Protein AF-0000000066941002 (afdb_homodimer)

Radius of gyration: 25.41 Å; Cα contacts (8 Å, |Δi|>4): 1306; chains: 2; bounding box: 61×75×63 Å

Sequence (662 aa):
MTMKTAIVTGGCSGIGLGLVKHLLSQPDWRVVIADIRADAYPAIAGDLGGDSSRHVFVATDVGSWESQAALFREAFAWSGGRIDFLAANAGVAEKEHIVLANPAAADYEADEPSKPPMLCTQVNQIGVFYGLKLFIHYSRRTARGLLKTSSLSQSAVAAAGYNPKMVITSSCAGLYPFSVAPEYCATKHAVLGLTRAVGRLLYETDNIAVNCINPAYVETGLSPPSVTAGWPREYITPVSTMVRAFVELISETGRVEGDGKSEGVDGQVKTGQSVECVVDRLFYRKPPDYADESQRFLIEQTLDLQNGLWWKGARELFAKRQQQPPVISSQMTMKTAIVTGGCSGIGLGLVKHLLSQPDWRVVIADIRADAYPAIAGDLGGDSSRHVFVATDVGSWESQAALFREAFAWSGGRIDFLAANAGVAEKEHIVLANPAAADYEADEPSKPPMLCTQVNQIGVFYGLKLFIHYSRRTARGLLKTSSLSQSAVAAAGYNPKMVITSSCAGLYPFSVAPEYCATKHAVLGLTRAVGRLLYETDNIAVNCINPAYVETGLSPPSVTAGWPREYITPVSTMVRAFVELISETGRVEGDGKSEGVDGQVKTGQSVECVVDRLFYRKPPDYADESQRFLIEQTLDLQNGLWWKGARELFAKRQQQPPVISSQ

Solvent-accessible surface area (backbone atoms only — not comparable to full-atom values): 34592 Å² total; per-residue (Å²): 130,79,72,37,30,32,39,29,30,34,24,70,44,55,63,29,27,52,41,50,42,53,45,43,71,38,92,46,39,30,37,38,34,22,24,70,57,66,72,43,47,76,75,46,57,84,71,44,57,71,62,71,88,38,47,49,80,42,74,26,47,55,56,33,65,68,38,39,51,50,48,52,52,50,46,28,61,73,58,74,49,37,55,36,34,38,36,47,46,44,66,56,74,57,90,68,58,81,77,66,72,47,79,83,35,88,54,57,80,41,94,62,81,77,83,77,82,58,58,24,42,37,32,40,30,50,16,45,53,50,49,49,46,52,48,52,53,46,36,52,51,20,50,52,51,52,34,66,72,39,90,54,62,83,80,37,45,78,63,66,65,67,62,33,29,35,38,34,57,44,24,41,38,34,57,41,57,27,48,76,39,36,64,36,12,12,22,19,13,14,47,48,34,30,25,38,11,43,5,58,57,35,33,74,75,68,39,30,27,26,27,30,39,15,48,48,55,48,90,36,92,86,43,55,64,69,34,56,72,70,45,62,71,88,48,46,18,52,59,65,39,54,40,52,50,50,53,35,52,63,30,87,59,5,54,48,74,90,78,76,43,48,63,66,60,64,64,41,62,50,46,32,42,37,33,36,30,47,38,77,33,37,43,67,58,74,71,71,78,64,91,46,69,56,50,45,52,57,43,52,26,41,70,33,72,88,75,11,52,58,41,56,39,44,50,50,49,53,51,47,54,69,66,47,70,77,81,70,77,74,129,130,79,74,38,30,32,38,30,29,33,23,69,45,56,62,29,26,51,40,49,42,52,45,42,71,38,93,46,38,28,38,38,34,21,23,69,58,66,72,43,47,73,74,45,56,84,71,45,56,71,62,70,88,38,48,48,80,42,74,27,46,54,55,33,64,69,38,41,51,49,47,52,51,51,45,29,60,74,57,75,48,38,54,36,32,37,36,49,46,43,66,58,73,57,92,68,59,80,76,66,71,48,80,82,36,87,55,57,80,42,93,62,82,78,82,78,82,58,57,23,43,36,32,41,30,53,14,44,54,50,48,49,46,51,48,53,54,46,36,52,50,20,51,53,53,54,34,66,72,39,90,54,62,83,79,35,46,77,63,68,66,68,63,32,30,34,40,35,56,43,25,41,38,34,57,41,56,26,48,78,39,35,64,36,13,11,23,18,12,15,47,49,34,32,26,38,11,42,6,59,56,36,32,73,75,66,39,30,26,26,27,30,38,15,48,46,53,48,90,34,91,85,43,55,65,68,34,55,74,70,45,61,70,86,49,46,18,51,60,66,38,53,40,52,51,50,54,36,51,63,28,88,58,4,53,48,76,90,78,76,43,50,64,64,61,63,64,41,63,50,46,31,43,36,33,36,30,47,36,77,33,37,43,68,58,73,70,71,79,64,90,46,68,56,52,46,52,55,43,51,26,41,71,32,73,87,77,12,53,58,41,55,40,45,50,49,48,53,52,47,56,69,64,48,70,79,80,70,77,74,129

Organism: NCBI:txid1442368

Foldseek 3Di:
DAAAEEEFEVLLWFLNVVQLLVQQVDPRYAYEYEYQDPVSCVVCLVVSDDDSLRYDYQNAQLLDLVRVLVSLVVSCVSSVQHHAEYEQEDFAFAPDQPPDDDCPDPCVVPPDDDDGPLVRCSRQAVSVVSVVVSNLVSLVRSLVVVVVVVVDDPVCSVVVLRQHEYEREAAVLLVDPDNVGRSSSVSSVNVLVVQLLCFLVCCVPRNYAYEYEHEYAEPIPNDDPVVVVPDPPQFHAYSVLSSLVVCQQSDSQNADDPPPQEPGDGRDHHHSWYWYRTRRHTDTDDDDDDPDDVRVLVVVLSNPCPDRPVNVVVCVVVVVVVVPPDPPPDD/DAAAEEEFEVLLWFLNVVQLLVQQVDPRYAYEYEYQDPVSCVVCLVVSDDDSLRYDYQNAQLLDLVRVLVSLVVSCVSSVQHHAEYEQEDFAFAPDQPPDDDCPDPCVVPPDDDDGPLVRCSRLAVSVVSVVVSNLVSLVRSLVVVVVVVVDDPVCSVVVLRQHEYEREAAVLLVDPDNVGRSSSVSSVNVLVVQLLCFLVCCVPPNYAYEYEHEYAEDIPNDDPVVVVPDPPQFHAYSVLSSLVVCQQSDSQNADDPPPQEPGDGRDHHHSWYWYRTRRHTDTDDDDDAPDDVRVLVVVLSNPCPDRPVNVVVCVVVVVVVVPPDPPPDD

Secondary structure (DSSP, 8-state):
-PPEEEEEETTTSHHHHHHHHHHHHSTTEEEEEEES-TTHHHHHHTTS-S-GGGEEEEE--TT-HHHHHHHHHHHHHHHTS---EEEE------SS-SS---TTSGGGG-SSPPPP--HHIIIIIIHHHHHHHHHHHHHHHHHHHHHHHTT--TTHHHHTT---EEEEE--GGGTS--TT-HHHHHHHHHHHHHHHHHHHHHHHHH--EEEEEEE-SB-STTS-HHHHHHS-GGGPBPHHHHHHHHHHHH-SS----SSS-B-PPTTS---S-EEEEETTEEEEEPPPPPSSHHHHHHHHHHH-TTT-HHHHHHHHHHHHHHHS-------/-PPEEEEEETTTSHHHHHHHHHHHHSTTEEEEEEES-TTHHHHHHTTS-S-GGGEEEEE--TT-HHHHHHHHHHHHHHHTS---EEEE------SS-SS---TTSGGGG-SSPPPP--HHIIIIIIHHHHHHHHHHHHHHHHHHHHHHHTT--TTHHHHTT---EEEEE--GGGTS--TT-HHHHHHHHHHHHHHHHHHHHHHHHH--EEEEEEE-SB-STTS-HHHHHHS-GGGPBPHHHHHHHHHHHH-SS----SSS-B-PPTTS---S-EEEEETTEEEEEPPPPPSSHHHHHHHHHHH-TTT-HHHHHHHHHHHHHHHS-------

InterPro domains:
  IPR002347 Short-chain dehydrogenase/reductase SDR [PF00106] (4-223)
  IPR002347 Short-chain dehydrogenase/reductase SDR [PR00081] (5-22)
  IPR002347 Short-chain dehydrogenase/reductase SDR [PR00081] (81-92)
  IPR002347 Short-chain dehydrogenase/reductase SDR [PR00081] (184-203)
  IPR002347 Short-chain dehydrogenase/reductase SDR [PR00081] (206-223)
  IPR020904 Short-chain dehydrogenase/reductase, conserved site [PS00061] (171-199)
  IPR036291 NAD(P)-binding domain superfamily [SSF51735] (1-252)

Nearest PDB structures (foldseek):
  3imf-assembly1_B  TM=8.057E-01  e=2.669E-12  Bacillus anthracis str. 'Ames Ancestor'
  3imf-assembly1_C  TM=8.107E-01  e=3.391E-12  Bacillus anthracis str. 'Ames Ancestor'
  3imf-assembly1_D  TM=7.613E-01  e=9.954E-12  Bacillus anthracis str. 'Ames Ancestor'
  7jk9-assembly1_A  TM=6.716E-01  e=1.756E-12  Arabidopsis thaliana
  3bhj-assembly1_A  TM=6.651E-01  e=1.384E-10  Homo sapiens

Structure (mmCIF, N/CA/C/O backbone):
data_AF-0000000066941002-model_v1
#
loop_
_entity.id
_entity.type
_entity.pdbx_description
1 polymer 'Uncharacterized protein'
#
loop_
_atom_site.group_PDB
_atom_site.id
_atom_site.type_symbol
_atom_site.label_atom_id
_atom_site.label_alt_id
_atom_site.label_comp_id
_atom_site.label_asym_id
_atom_site.label_entity_id
_atom_site.label_seq_id
_atom_site.pdbx_PDB_ins_code
_atom_site.Cartn_x
_atom_site.Cartn_y
_atom_site.Cartn_z
_atom_site.occupancy
_atom_site.B_iso_or_equiv
_atom_site.auth_seq_id
_atom_site.auth_comp_id
_atom_site.auth_asym_id
_atom_site.auth_atom_id
_atom_site.pdbx_PDB_model_num
ATOM 1 N N . MET A 1 1 ? -1.643 36.406 18.344 1 59.81 1 MET A N 1
ATOM 2 C CA . MET A 1 1 ? -1.443 35 18.062 1 59.81 1 MET A CA 1
ATOM 3 C C . MET A 1 1 ? -1.354 34.75 16.562 1 59.81 1 MET A C 1
ATOM 5 O O . MET A 1 1 ? -2.107 35.344 15.781 1 59.81 1 MET A O 1
ATOM 9 N N . THR A 1 2 ? -0.339 34.094 16.125 1 84 2 THR A N 1
ATOM 10 C CA . THR A 1 2 ? -0.124 33.906 14.695 1 84 2 THR A CA 1
ATOM 11 C C . THR A 1 2 ? -1.108 32.906 14.125 1 84 2 THR A C 1
ATOM 13 O O . THR A 1 2 ? -1.3 31.828 14.703 1 84 2 THR A O 1
ATOM 16 N N . MET A 1 3 ? -1.911 33.281 13.172 1 93.31 3 MET A N 1
ATOM 17 C CA . MET A 1 3 ? -2.902 32.438 12.516 1 93.31 3 MET A CA 1
ATOM 18 C C . MET A 1 3 ? -2.227 31.281 11.766 1 93.31 3 MET A C 1
ATOM 20 O O . MET A 1 3 ? -1.28 31.516 11.008 1 93.31 3 MET A O 1
ATOM 24 N N . LYS A 1 4 ? -2.672 30.078 12.109 1 96.56 4 LYS A N 1
ATOM 25 C CA . LYS A 1 4 ? -2.186 28.891 11.406 1 96.56 4 LYS A CA 1
ATOM 26 C C . LYS A 1 4 ? -3.113 28.516 10.258 1 96.56 4 LYS A C 1
ATOM 28 O O . LYS A 1 4 ? -4.32 28.75 10.32 1 96.56 4 LYS A O 1
ATOM 33 N N . THR A 1 5 ? -2.576 27.922 9.219 1 98.19 5 THR A N 1
ATOM 34 C CA . THR A 1 5 ? -3.359 27.578 8.039 1 98.19 5 THR A CA 1
ATOM 35 C C . THR A 1 5 ? -3.395 26.062 7.828 1 98.19 5 THR A C 1
ATOM 37 O O . THR A 1 5 ? -2.348 25.422 7.734 1 98.19 5 THR A O 1
ATOM 40 N N . ALA A 1 6 ? -4.609 25.531 7.762 1 98.81 6 ALA A N 1
ATOM 41 C CA . ALA A 1 6 ? -4.82 24.109 7.492 1 98.81 6 ALA A CA 1
ATOM 42 C C . ALA A 1 6 ? -5.457 23.906 6.117 1 98.81 6 ALA A C 1
ATOM 44 O O . ALA A 1 6 ? -6.305 24.688 5.695 1 98.81 6 ALA A O 1
ATOM 45 N N . ILE A 1 7 ? -4.984 22.938 5.438 1 98.94 7 ILE A N 1
ATOM 46 C CA . ILE A 1 7 ? -5.66 22.406 4.262 1 98.94 7 ILE A CA 1
ATOM 47 C C . ILE A 1 7 ? -6.316 21.062 4.602 1 98.94 7 ILE A C 1
ATOM 49 O O . ILE A 1 7 ? -5.648 20.141 5.09 1 98.94 7 ILE A O 1
ATOM 53 N N . VAL A 1 8 ? -7.613 20.953 4.406 1 98.88 8 VAL A N 1
ATOM 54 C CA . VAL A 1 8 ? -8.336 19.703 4.656 1 98.88 8 VAL A CA 1
ATOM 55 C C . VAL A 1 8 ? -8.984 19.219 3.361 1 98.88 8 VAL A C 1
ATOM 57 O O . VAL A 1 8 ? -9.945 19.812 2.873 1 98.88 8 VAL A O 1
ATOM 60 N N . THR A 1 9 ? -8.484 18.156 2.809 1 98.81 9 THR A N 1
ATOM 61 C CA . THR A 1 9 ? -9.133 17.562 1.645 1 98.81 9 THR A CA 1
ATOM 62 C C . THR A 1 9 ? -10.289 16.656 2.07 1 98.81 9 THR A C 1
ATOM 64 O O . THR A 1 9 ? -10.227 16.016 3.119 1 98.81 9 THR A O 1
ATOM 67 N N . GLY A 1 10 ? -11.297 16.578 1.212 1 97.44 10 GLY A N 1
ATOM 68 C CA . GLY A 1 10 ? -12.508 15.922 1.659 1 97.44 10 GLY A CA 1
ATOM 69 C C . GLY A 1 10 ? -13.156 16.594 2.854 1 97.44 10 GLY A C 1
ATOM 70 O O . GLY A 1 10 ? -13.625 15.93 3.773 1 97.44 10 GLY A O 1
ATOM 71 N N . GLY A 1 11 ? -13.156 17.875 2.842 1 97.25 11 GLY A N 1
ATOM 72 C CA . GLY A 1 11 ? -13.484 18.625 4.043 1 97.25 11 GLY A CA 1
ATOM 73 C C . GLY A 1 11 ? -14.961 18.938 4.168 1 97.25 11 GLY A C 1
ATOM 74 O O . GLY A 1 11 ? -15.391 19.547 5.156 1 97.25 11 GLY A O 1
ATOM 75 N N . CYS A 1 12 ? -15.82 18.484 3.238 1 95.62 12 CYS A N 1
ATOM 76 C CA . CYS A 1 12 ? -17.219 18.922 3.24 1 95.62 12 CYS A CA 1
ATOM 77 C C . CYS A 1 12 ? -18.125 17.844 3.826 1 95.62 12 CYS A C 1
ATOM 79 O O . CYS A 1 12 ? -19.344 18.031 3.902 1 95.62 12 CYS A O 1
ATOM 81 N N . SER A 1 13 ? -17.547 16.688 4.25 1 92.88 13 SER A N 1
ATOM 82 C CA . SER A 1 13 ? -18.391 15.648 4.82 1 92.88 13 SER A CA 1
ATOM 83 C C . SER A 1 13 ? -17.609 14.75 5.766 1 92.88 13 SER A C 1
ATOM 85 O O . SER A 1 13 ? -16.375 14.828 5.816 1 92.88 13 SER A O 1
ATOM 87 N N . GLY A 1 14 ? -18.312 14.078 6.602 1 94.62 14 GLY A N 1
ATOM 88 C CA . GLY A 1 14 ? -17.734 13 7.398 1 94.62 14 GLY A CA 1
ATOM 89 C C . GLY A 1 14 ? -16.609 13.453 8.297 1 94.62 14 GLY A C 1
ATOM 90 O O . GLY A 1 14 ? -16.75 14.43 9.047 1 94.62 14 GLY A O 1
ATOM 91 N N . ILE A 1 15 ? -15.531 12.703 8.242 1 97.69 15 ILE A N 1
ATOM 92 C CA . ILE A 1 15 ? -14.367 12.922 9.094 1 97.69 15 ILE A CA 1
ATOM 93 C C . ILE A 1 15 ? -13.766 14.297 8.789 1 97.69 15 ILE A C 1
ATOM 95 O O . ILE A 1 15 ? -13.445 15.047 9.711 1 97.69 15 ILE A O 1
ATOM 99 N N . GLY A 1 16 ? -13.672 14.625 7.508 1 97.88 16 GLY A N 1
ATOM 100 C CA . GLY A 1 16 ? -13.117 15.914 7.109 1 97.88 16 GLY A CA 1
ATOM 101 C C . GLY A 1 16 ? -13.898 17.094 7.652 1 97.88 16 GLY A C 1
ATOM 102 O O . GLY A 1 16 ? -13.312 18.062 8.148 1 97.88 16 GLY A O 1
ATOM 103 N N . LEU A 1 17 ? -15.211 16.984 7.555 1 96.81 17 LEU A N 1
ATOM 104 C CA . LEU A 1 17 ? -16.047 18.062 8.055 1 96.81 17 LEU A CA 1
ATOM 105 C C . LEU A 1 17 ? -15.922 18.188 9.57 1 96.81 17 LEU A C 1
ATOM 107 O O . LEU A 1 17 ? -15.867 19.312 10.102 1 96.81 17 LEU A O 1
ATOM 111 N N . GLY A 1 18 ? -15.891 17.062 10.273 1 97.19 18 GLY A N 1
ATOM 112 C CA . GLY A 1 18 ? -15.656 17.094 11.711 1 97.19 18 GLY A CA 1
ATOM 113 C C . GLY A 1 18 ? -14.375 17.812 12.094 1 97.19 18 GLY A C 1
ATOM 114 O O . GLY A 1 18 ? -14.352 18.594 13.047 1 97.19 18 GLY A O 1
ATOM 115 N N . LEU A 1 19 ? -13.328 17.562 11.344 1 98.44 19 LEU A N 1
ATOM 116 C CA . LEU A 1 19 ? -12.039 18.203 11.594 1 98.44 19 LEU A CA 1
ATOM 117 C C . LEU A 1 19 ? -12.102 19.703 11.305 1 98.44 19 LEU A C 1
ATOM 119 O O . LEU A 1 19 ? -11.586 20.516 12.078 1 98.44 19 LEU A O 1
ATOM 123 N N . VAL A 1 20 ? -12.742 20.047 10.18 1 97.94 20 VAL A N 1
ATOM 124 C CA . VAL A 1 20 ? -12.891 21.453 9.805 1 97.94 20 VAL A CA 1
ATOM 125 C C . VAL A 1 20 ? -13.586 22.219 10.93 1 97.94 20 VAL A C 1
ATOM 127 O O . VAL A 1 20 ? -13.109 23.266 11.367 1 97.94 20 VAL A O 1
ATOM 130 N N . LYS A 1 21 ? -14.703 21.688 11.422 1 97.19 21 LYS A N 1
ATOM 131 C CA . LYS A 1 21 ? -15.453 22.328 12.5 1 97.19 21 LYS A CA 1
ATOM 132 C C . LYS A 1 21 ? -14.594 22.484 13.75 1 97.19 21 LYS A C 1
ATOM 134 O O . LYS A 1 21 ? -14.609 23.531 14.398 1 97.19 21 LYS A O 1
ATOM 139 N N . HIS A 1 22 ? -13.836 21.516 14.062 1 97.38 22 HIS A N 1
ATOM 140 C CA . HIS A 1 22 ? -12.969 21.578 15.234 1 97.38 22 HIS A CA 1
ATOM 141 C C . HIS A 1 22 ? -11.914 22.656 15.086 1 97.38 22 HIS A C 1
ATOM 143 O O . HIS A 1 22 ? -11.719 23.469 15.992 1 97.38 22 HIS A O 1
ATOM 149 N N . LEU A 1 23 ? -11.211 22.672 13.953 1 97.75 23 LEU A N 1
ATOM 150 C CA . LEU A 1 23 ? -10.148 23.641 13.734 1 97.75 23 LEU A CA 1
ATOM 151 C C . LEU A 1 23 ? -10.695 25.062 13.789 1 97.75 23 LEU A C 1
ATOM 153 O O . LEU A 1 23 ? -10.078 25.953 14.398 1 97.75 23 LEU A O 1
ATOM 157 N N . LEU A 1 24 ? -11.859 25.281 13.203 1 96.94 24 LEU A N 1
ATOM 158 C CA . LEU A 1 24 ? -12.453 26.625 13.164 1 96.94 24 LEU A CA 1
ATOM 159 C C . LEU A 1 24 ? -12.969 27.031 14.547 1 96.94 24 LEU A C 1
ATOM 161 O O . LEU A 1 24 ? -13.219 28.203 14.797 1 96.94 24 LEU A O 1
ATOM 165 N N . SER A 1 25 ? -13.172 26.047 15.422 1 95.88 25 SER A N 1
ATOM 166 C CA . SER A 1 25 ? -13.555 26.375 16.797 1 95.88 25 SER A CA 1
ATOM 167 C C . SER A 1 25 ? -12.367 26.891 17.594 1 95.88 25 SER A C 1
ATOM 169 O O . SER A 1 25 ? -12.547 27.484 18.656 1 95.88 25 SER A O 1
ATOM 171 N N . GLN A 1 26 ? -11.148 26.625 17.109 1 95.12 26 GLN A N 1
ATOM 172 C CA . GLN A 1 26 ? -9.945 27.188 17.703 1 95.12 26 GLN A CA 1
ATOM 173 C C . GLN A 1 26 ? -9.672 28.594 17.203 1 95.12 26 GLN A C 1
ATOM 175 O O . GLN A 1 26 ? -9.906 28.891 16.031 1 95.12 26 GLN A O 1
ATOM 180 N N . PRO A 1 27 ? -9.117 29.484 17.969 1 93.75 27 PRO A N 1
ATOM 181 C CA . PRO A 1 27 ? -8.984 30.891 17.578 1 93.75 27 PRO A CA 1
ATOM 182 C C . PRO A 1 27 ? -7.82 31.141 16.609 1 93.75 27 PRO A C 1
ATOM 184 O O . PRO A 1 27 ? -7.754 32.188 15.977 1 93.75 27 PRO A O 1
ATOM 187 N N . ASP A 1 28 ? -6.984 30.172 16.547 1 94.38 28 ASP A N 1
ATOM 188 C CA . ASP A 1 28 ? -5.742 30.484 15.836 1 94.38 28 ASP A CA 1
ATOM 189 C C . ASP A 1 28 ? -5.641 29.672 14.547 1 94.38 28 ASP A C 1
ATOM 191 O O . ASP A 1 28 ? -4.547 29.516 13.992 1 94.38 28 ASP A O 1
ATOM 195 N N . TRP A 1 29 ? -6.812 29.141 14.047 1 96.62 29 TRP A N 1
ATOM 196 C CA . TRP A 1 29 ? -6.762 28.375 12.805 1 96.62 29 TRP A CA 1
ATOM 197 C C . TRP A 1 29 ? -7.625 29.016 11.727 1 96.62 29 TRP A C 1
ATOM 199 O O . TRP A 1 29 ? -8.727 29.5 12.008 1 96.62 29 TRP A O 1
ATOM 209 N N . ARG A 1 30 ? -7.176 29.078 10.555 1 97.5 30 ARG A N 1
ATOM 210 C CA . ARG A 1 30 ? -7.965 29.234 9.336 1 97.5 30 ARG A CA 1
ATOM 211 C C . ARG A 1 30 ? -7.887 27.969 8.477 1 97.5 30 ARG A C 1
ATOM 213 O O . ARG A 1 30 ? -6.902 27.234 8.539 1 97.5 30 ARG A O 1
ATOM 220 N N . VAL A 1 31 ? -8.93 27.703 7.695 1 98.31 31 VAL A N 1
ATOM 221 C CA . VAL A 1 31 ? -9.016 26.406 7.039 1 98.31 31 VAL A CA 1
ATOM 222 C C . VAL A 1 31 ? -9.336 26.594 5.559 1 98.31 31 VAL A C 1
ATOM 224 O O . VAL A 1 31 ? -10.281 27.297 5.203 1 98.31 31 VAL A O 1
ATOM 227 N N . VAL A 1 32 ? -8.461 26.062 4.699 1 98.62 32 VAL A N 1
ATOM 228 C CA . VAL A 1 32 ? -8.797 25.859 3.297 1 98.62 32 VAL A CA 1
ATOM 229 C C . VAL A 1 32 ? -9.484 24.516 3.123 1 98.62 32 VAL A C 1
ATOM 231 O O . VAL A 1 32 ? -8.875 23.453 3.33 1 98.62 32 VAL A O 1
ATOM 234 N N . ILE A 1 33 ? -10.75 24.547 2.738 1 98.12 33 ILE A N 1
ATOM 235 C CA . ILE A 1 33 ? -11.57 23.359 2.576 1 98.12 33 ILE A CA 1
ATOM 236 C C . ILE A 1 33 ? -11.531 22.906 1.12 1 98.12 33 ILE A C 1
ATOM 238 O O . ILE A 1 33 ? -11.93 23.641 0.22 1 98.12 33 ILE A O 1
ATOM 242 N N . ALA A 1 34 ? -11.023 21.734 0.885 1 98.56 34 ALA A N 1
ATOM 243 C CA . ALA A 1 34 ? -10.938 21.172 -0.46 1 98.56 34 ALA A CA 1
ATOM 244 C C . ALA A 1 34 ? -11.852 19.953 -0.614 1 98.56 34 ALA A C 1
ATOM 246 O O . ALA A 1 34 ? -11.898 19.094 0.257 1 98.56 34 ALA A O 1
ATOM 247 N N . ASP A 1 35 ? -12.57 19.906 -1.691 1 97.19 35 ASP A N 1
ATOM 248 C CA . ASP A 1 35 ? -13.477 18.812 -2.018 1 97.19 35 ASP A CA 1
ATOM 249 C C . ASP A 1 35 ? -13.766 18.766 -3.518 1 97.19 35 ASP A C 1
ATOM 251 O O . ASP A 1 35 ? -13.672 19.781 -4.203 1 97.19 35 ASP A O 1
ATOM 255 N N . ILE A 1 36 ? -14.102 17.547 -3.934 1 95.19 36 ILE A N 1
ATOM 256 C CA . ILE A 1 36 ? -14.375 17.406 -5.359 1 95.19 36 ILE A CA 1
ATOM 257 C C . ILE A 1 36 ? -15.773 17.953 -5.668 1 95.19 36 ILE A C 1
ATOM 259 O O . ILE A 1 36 ? -16.016 18.438 -6.773 1 95.19 36 ILE A O 1
ATOM 263 N N . ARG A 1 37 ? -16.766 17.953 -4.723 1 89.62 37 ARG A N 1
ATOM 264 C CA . ARG A 1 37 ? -18.125 18.422 -4.902 1 89.62 37 ARG A CA 1
ATOM 265 C C . ARG A 1 37 ? -18.219 19.922 -4.582 1 89.62 37 ARG A C 1
ATOM 267 O O . ARG A 1 37 ? -18.359 20.297 -3.418 1 89.62 37 ARG A O 1
ATOM 274 N N . ALA A 1 38 ? -18.266 20.719 -5.5 1 86.12 38 ALA A N 1
ATOM 275 C CA . ALA A 1 38 ? -18.328 22.172 -5.312 1 86.12 38 ALA A CA 1
ATOM 276 C C . ALA A 1 38 ? -19.625 22.594 -4.641 1 86.12 38 ALA A C 1
ATOM 278 O O . ALA A 1 38 ? -19.656 23.578 -3.902 1 86.12 38 ALA A O 1
ATOM 279 N N . ASP A 1 39 ? -20.578 21.766 -4.855 1 90.06 39 ASP A N 1
ATOM 280 C CA . ASP A 1 39 ? -21.891 22.109 -4.352 1 90.06 39 ASP A CA 1
ATOM 281 C C . ASP A 1 39 ? -22.016 21.797 -2.861 1 90.06 39 ASP A C 1
ATOM 283 O O . ASP A 1 39 ? -22.953 22.25 -2.199 1 90.06 39 ASP A O 1
ATOM 287 N N . ALA A 1 40 ? -21.031 21.141 -2.357 1 88.38 40 ALA A N 1
ATOM 288 C CA . ALA A 1 40 ? -21.125 20.688 -0.969 1 88.38 40 ALA A CA 1
ATOM 289 C C . ALA A 1 40 ? -20.797 21.828 -0.008 1 88.38 40 ALA A C 1
ATOM 291 O O . ALA A 1 40 ? -21.312 21.875 1.109 1 88.38 40 ALA A O 1
ATOM 292 N N . TYR A 1 41 ? -20.016 22.766 -0.422 1 89.62 41 TYR A N 1
ATOM 293 C CA . TYR A 1 41 ? -19.516 23.812 0.465 1 89.62 41 TYR A CA 1
ATOM 294 C C . TYR A 1 41 ? -20.625 24.797 0.835 1 89.62 41 TYR A C 1
ATOM 296 O O . TYR A 1 41 ? -20.828 25.094 2.014 1 89.62 41 TYR A O 1
ATOM 304 N N . PRO A 1 42 ? -21.406 25.25 -0.108 1 89.44 42 PRO A N 1
ATOM 305 C CA . PRO A 1 42 ? -22.484 26.172 0.261 1 89.44 42 PRO A CA 1
ATOM 306 C C . PRO A 1 42 ? -23.453 25.562 1.274 1 89.44 42 PRO A C 1
ATOM 308 O O . PRO A 1 42 ? -24 26.266 2.123 1 89.44 42 PRO A O 1
ATOM 311 N N . ALA A 1 43 ? -23.531 24.297 1.23 1 88.06 43 ALA A N 1
ATOM 312 C CA . ALA A 1 43 ? -24.484 23.594 2.094 1 88.06 43 ALA A CA 1
ATOM 313 C C . ALA A 1 43 ? -24 23.578 3.541 1 88.06 43 ALA A C 1
ATOM 315 O O . ALA A 1 43 ? -24.797 23.5 4.473 1 88.06 43 ALA A O 1
ATOM 316 N N . ILE A 1 44 ? -22.688 23.688 3.727 1 91.06 44 ILE A N 1
ATOM 317 C CA . ILE A 1 44 ? -22.156 23.531 5.082 1 91.06 44 ILE A CA 1
ATOM 318 C C . ILE A 1 44 ? -21.641 24.891 5.582 1 91.06 44 ILE A C 1
ATOM 320 O O . ILE A 1 44 ? -21.391 25.047 6.773 1 91.06 44 ILE A O 1
ATOM 324 N N . ALA A 1 45 ? -21.484 25.844 4.754 1 89.25 45 ALA A N 1
ATOM 325 C CA . ALA A 1 45 ? -20.797 27.109 5.055 1 89.25 45 ALA A CA 1
ATOM 326 C C . ALA A 1 45 ? -21.469 27.844 6.211 1 89.25 45 ALA A C 1
ATOM 328 O O . ALA A 1 45 ? -20.797 28.391 7.082 1 89.25 45 ALA A O 1
ATOM 329 N N . GLY A 1 46 ? -22.766 27.797 6.23 1 87 46 GLY A N 1
ATOM 330 C CA . GLY A 1 46 ? -23.516 28.484 7.273 1 87 46 GLY A CA 1
ATOM 331 C C . GLY A 1 46 ? -23.344 27.844 8.641 1 87 46 GLY A C 1
ATOM 332 O O . GLY A 1 46 ? -23.531 28.5 9.664 1 87 46 GLY A O 1
ATOM 333 N N . ASP A 1 47 ? -22.906 26.609 8.594 1 88.31 47 ASP A N 1
ATOM 334 C CA . ASP A 1 47 ? -22.844 25.859 9.836 1 88.31 47 ASP A CA 1
ATOM 335 C C . ASP A 1 47 ? -21.406 25.828 10.375 1 88.31 47 ASP A C 1
ATOM 337 O O . ASP A 1 47 ? -21.156 25.281 11.453 1 88.31 47 ASP A O 1
ATOM 341 N N . LEU A 1 48 ? -20.359 26.328 9.727 1 90.62 48 LEU A N 1
ATOM 342 C CA . LEU A 1 48 ? -18.969 26.234 10.141 1 90.62 48 LEU A CA 1
ATOM 343 C C . LEU A 1 48 ? -18.656 27.234 11.242 1 90.62 48 LEU A C 1
ATOM 345 O O . LEU A 1 48 ? -17.703 27.062 12 1 90.62 48 LEU A O 1
ATOM 349 N N . GLY A 1 49 ? -19.547 27.938 11.688 1 74.12 49 GLY A N 1
ATOM 350 C CA . GLY A 1 49 ? -19.328 28.875 12.766 1 74.12 49 GLY A CA 1
ATOM 351 C C . GLY A 1 49 ? -18.094 29.75 12.547 1 74.12 49 GLY A C 1
ATOM 352 O O . GLY A 1 49 ? -17.375 29.578 11.562 1 74.12 49 GLY A O 1
ATOM 353 N N . GLY A 1 50 ? -17.859 30.594 13.414 1 68.81 50 GLY A N 1
ATOM 354 C CA . GLY A 1 50 ? -16.703 31.469 13.391 1 68.81 50 GLY A CA 1
ATOM 355 C C . GLY A 1 50 ? -16.781 32.531 12.305 1 68.81 50 GLY A C 1
ATOM 356 O O . GLY A 1 50 ? -17.844 32.719 11.695 1 68.81 50 GLY A O 1
ATOM 357 N N . ASP A 1 51 ? -15.703 33.188 12.164 1 82.88 51 ASP A N 1
ATOM 358 C CA . ASP A 1 51 ? -15.5 34.25 11.164 1 82.88 51 ASP A CA 1
ATOM 359 C C . ASP A 1 51 ? -15.367 33.656 9.766 1 82.88 51 ASP A C 1
ATOM 361 O O . ASP A 1 51 ? -14.477 32.844 9.516 1 82.88 51 ASP A O 1
ATOM 365 N N . SER A 1 52 ? -16.312 33.938 8.961 1 88.69 52 SER A N 1
ATOM 366 C CA . SER A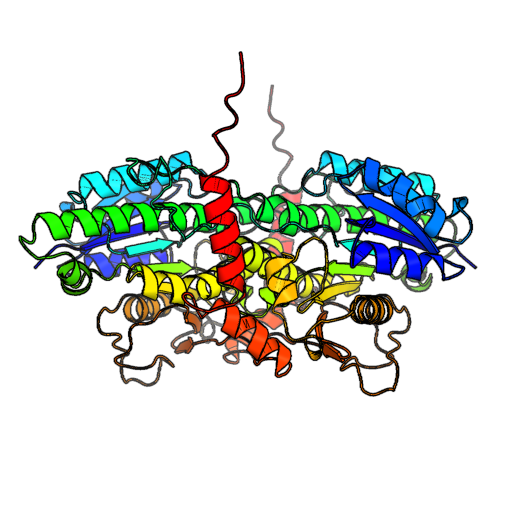 1 52 ? -16.328 33.406 7.594 1 88.69 52 SER A CA 1
ATOM 367 C C . SER A 1 52 ? -15.039 33.75 6.859 1 88.69 52 SER A C 1
ATOM 369 O O . SER A 1 52 ? -14.734 33.156 5.828 1 88.69 52 SER A O 1
ATOM 371 N N . SER A 1 53 ? -14.305 34.656 7.422 1 92.25 53 SER A N 1
ATOM 372 C CA . SER A 1 53 ? -13.039 35.031 6.797 1 92.25 53 SER A CA 1
ATOM 373 C C . SER A 1 53 ? -11.953 34 7.082 1 92.25 53 SER A C 1
ATOM 375 O O . SER A 1 53 ? -10.891 34.031 6.461 1 92.25 53 SER A O 1
ATOM 377 N N . ARG A 1 54 ? -12.281 33.031 7.938 1 95.38 54 ARG A N 1
ATOM 378 C CA . ARG A 1 54 ? -11.25 32.062 8.352 1 95.38 54 ARG A CA 1
ATOM 379 C C . ARG A 1 54 ? -11.352 30.766 7.57 1 95.38 54 ARG A C 1
ATOM 381 O O . ARG A 1 54 ? -10.633 29.812 7.863 1 95.38 54 ARG A O 1
ATOM 388 N N . HIS A 1 55 ? -12.273 30.719 6.648 1 96.56 55 HIS A N 1
ATOM 389 C CA . HIS A 1 55 ? -12.305 29.516 5.812 1 96.56 55 HIS A CA 1
ATOM 390 C C . HIS A 1 55 ? -12.609 29.875 4.359 1 96.56 55 HIS A C 1
ATOM 392 O O . HIS A 1 55 ? -13.297 30.859 4.086 1 96.56 55 HIS A O 1
ATOM 398 N N . VAL A 1 56 ? -12.055 29.156 3.453 1 96.31 56 VAL A N 1
ATOM 399 C CA . VAL A 1 56 ? -12.312 29.297 2.021 1 96.31 56 VAL A CA 1
ATOM 400 C C . VAL A 1 56 ? -12.43 27.906 1.395 1 96.31 56 VAL A C 1
ATOM 402 O O . VAL A 1 56 ? -11.93 26.922 1.944 1 96.31 56 VAL A O 1
ATOM 405 N N . PHE A 1 57 ? -13.203 27.844 0.309 1 97.25 57 PHE A N 1
ATOM 406 C CA . PHE A 1 57 ? -13.398 26.578 -0.407 1 97.25 57 PHE A CA 1
ATOM 407 C C . PHE A 1 57 ? -12.625 26.578 -1.721 1 97.25 57 PHE A C 1
ATOM 409 O O . PHE A 1 57 ? -12.578 27.594 -2.424 1 97.25 57 PHE A O 1
ATOM 416 N N . VAL A 1 58 ? -11.93 25.5 -1.985 1 98.06 58 VAL A N 1
ATOM 417 C CA . VAL A 1 58 ? -11.281 25.266 -3.271 1 98.06 58 VAL A CA 1
ATOM 418 C C . VAL A 1 58 ? -11.711 23.922 -3.84 1 98.06 58 VAL A C 1
ATOM 420 O O . VAL A 1 58 ? -11.438 22.875 -3.244 1 98.06 58 VAL A O 1
ATOM 423 N N . ALA A 1 59 ? -12.422 23.922 -5.004 1 97.88 59 ALA A N 1
ATOM 424 C CA . ALA A 1 59 ? -12.766 22.672 -5.672 1 97.88 59 ALA A CA 1
ATOM 425 C C . ALA A 1 59 ? -11.508 21.922 -6.105 1 97.88 59 ALA A C 1
ATOM 427 O O . ALA A 1 59 ? -10.695 22.438 -6.863 1 97.88 59 ALA A O 1
ATOM 428 N N . THR A 1 60 ? -11.398 20.688 -5.59 1 98.5 60 THR A N 1
ATOM 429 C CA . THR A 1 60 ? -10.141 19.969 -5.801 1 98.5 60 THR A CA 1
ATOM 430 C C . THR A 1 60 ? -10.391 18.5 -6.078 1 98.5 60 THR A C 1
ATOM 432 O O . THR A 1 60 ? -11.125 17.828 -5.34 1 98.5 60 THR A O 1
ATOM 435 N N . ASP A 1 61 ? -9.859 18.016 -7.176 1 98.5 61 ASP A N 1
ATOM 436 C CA . ASP A 1 61 ? -9.648 16.578 -7.41 1 98.5 61 ASP A CA 1
ATOM 437 C C . ASP A 1 61 ? -8.25 16.156 -6.992 1 98.5 61 ASP A C 1
ATOM 439 O O . ASP A 1 61 ? -7.277 16.406 -7.715 1 98.5 61 ASP A O 1
ATOM 443 N N . VAL A 1 62 ? -8.172 15.469 -5.867 1 98.62 62 VAL A N 1
ATOM 444 C CA . VAL A 1 62 ? -6.859 15.18 -5.301 1 98.62 62 VAL A CA 1
ATOM 445 C C . VAL A 1 62 ? -6.121 14.18 -6.188 1 98.62 62 VAL A C 1
ATOM 447 O O . VAL A 1 62 ? -4.902 14.031 -6.086 1 98.62 62 VAL A O 1
ATOM 450 N N . GLY A 1 63 ? -6.836 13.461 -7.055 1 98.25 63 GLY A N 1
ATOM 451 C CA . GLY A 1 63 ? -6.203 12.539 -7.984 1 98.25 63 GLY A CA 1
ATOM 452 C C . GLY A 1 63 ? -5.52 13.234 -9.141 1 98.25 63 GLY A C 1
ATOM 453 O O . GLY A 1 63 ? -4.789 12.609 -9.914 1 98.25 63 GLY A O 1
ATOM 454 N N . SER A 1 64 ? -5.773 14.508 -9.289 1 98.56 64 SER A N 1
ATOM 455 C CA . SER A 1 64 ? -5.156 15.32 -10.328 1 98.56 64 SER A CA 1
ATOM 456 C C . SER A 1 64 ? -4.027 16.172 -9.766 1 98.56 64 SER A C 1
ATOM 458 O O . SER A 1 64 ? -4.246 16.984 -8.859 1 98.56 64 SER A O 1
ATOM 460 N N . TRP A 1 65 ? -2.826 16.031 -10.344 1 98.31 65 TRP A N 1
ATOM 461 C CA . TRP A 1 65 ? -1.693 16.844 -9.914 1 98.31 65 TRP A CA 1
ATOM 462 C C . TRP A 1 65 ? -1.996 18.328 -10.07 1 98.31 65 TRP A C 1
ATOM 464 O O . TRP A 1 65 ? -1.792 19.109 -9.141 1 98.31 65 TRP A O 1
ATOM 474 N N . GLU A 1 66 ? -2.518 18.656 -11.219 1 98.38 66 GLU A N 1
ATOM 475 C CA . GLU A 1 66 ? -2.779 20.062 -11.516 1 98.38 66 GLU A CA 1
ATOM 476 C C . GLU A 1 66 ? -3.797 20.656 -10.539 1 98.38 66 GLU A C 1
ATOM 478 O O . GLU A 1 66 ? -3.641 21.781 -10.078 1 98.38 66 GLU A O 1
ATOM 483 N N . SER A 1 67 ? -4.801 19.875 -10.234 1 98.69 67 SER A N 1
ATOM 484 C CA . SER A 1 67 ? -5.848 20.328 -9.32 1 98.69 67 SER A CA 1
ATOM 485 C C . SER A 1 67 ? -5.305 20.547 -7.914 1 98.69 67 SER A C 1
ATOM 487 O O . SER A 1 67 ? -5.594 21.562 -7.277 1 98.69 67 SER A O 1
ATOM 489 N N . GLN A 1 68 ? -4.5 19.688 -7.434 1 98.56 68 GLN A N 1
ATOM 490 C CA . GLN A 1 68 ? -3.957 19.812 -6.082 1 98.56 68 GLN A CA 1
ATOM 491 C C . GLN A 1 68 ? -2.896 20.906 -6.012 1 98.56 68 GLN A C 1
ATOM 493 O O . GLN A 1 68 ? -2.779 21.594 -5 1 98.56 68 GLN A O 1
ATOM 498 N N . ALA A 1 69 ? -2.113 21 -7.105 1 98.31 69 ALA A N 1
ATOM 499 C CA . ALA A 1 69 ? -1.149 22.094 -7.16 1 98.31 69 ALA A CA 1
ATOM 500 C C . ALA A 1 69 ? -1.852 23.438 -7.062 1 98.31 69 ALA A C 1
ATOM 502 O O . ALA A 1 69 ? -1.385 24.344 -6.359 1 98.31 69 ALA A O 1
ATOM 503 N N . ALA A 1 70 ? -2.928 23.594 -7.746 1 98.5 70 ALA A N 1
ATOM 504 C CA . ALA A 1 70 ? -3.713 24.812 -7.68 1 98.5 70 ALA A CA 1
ATOM 505 C C . ALA A 1 70 ? -4.242 25.047 -6.266 1 98.5 70 ALA A C 1
ATOM 507 O O . ALA A 1 70 ? -4.262 26.188 -5.789 1 98.5 70 ALA A O 1
ATOM 508 N N . LEU A 1 71 ? -4.66 24 -5.605 1 98.75 71 LEU A N 1
ATOM 509 C CA . LEU A 1 71 ? -5.125 24.078 -4.227 1 98.75 71 LEU A CA 1
ATOM 510 C C . LEU A 1 71 ? -4.055 24.688 -3.328 1 98.75 71 LEU A C 1
ATOM 512 O O . LEU A 1 71 ? -4.332 25.625 -2.572 1 98.75 71 LEU A O 1
ATOM 516 N N . PHE A 1 72 ? -2.842 24.188 -3.426 1 98.69 72 PHE A N 1
ATOM 517 C CA . PHE A 1 72 ? -1.758 24.656 -2.568 1 98.69 72 PHE A CA 1
ATOM 518 C C . PHE A 1 72 ? -1.376 26.094 -2.912 1 98.69 72 PHE A C 1
ATOM 520 O O . PHE A 1 72 ? -1.101 26.891 -2.02 1 98.69 72 PHE A O 1
ATOM 527 N N . ARG A 1 73 ? -1.384 26.406 -4.227 1 98.12 73 ARG A N 1
ATOM 528 C CA . ARG A 1 73 ? -1.092 27.781 -4.645 1 98.12 73 ARG A CA 1
ATOM 529 C C . ARG A 1 73 ? -2.105 28.75 -4.059 1 98.12 73 ARG A C 1
ATOM 531 O O . ARG A 1 73 ? -1.73 29.797 -3.52 1 98.12 73 ARG A O 1
ATOM 538 N N . GLU A 1 74 ? -3.311 28.406 -4.152 1 98.44 74 GLU A N 1
ATOM 539 C CA . GLU A 1 74 ? -4.379 29.25 -3.643 1 98.44 74 GLU A CA 1
ATOM 540 C C . GLU A 1 74 ? -4.32 29.359 -2.121 1 98.44 74 GLU A C 1
ATOM 542 O O . GLU A 1 74 ? -4.492 30.453 -1.563 1 98.44 74 GLU A O 1
ATOM 547 N N . ALA A 1 75 ? -4.098 28.25 -1.464 1 98.69 75 ALA A N 1
ATOM 548 C CA . ALA A 1 75 ? -3.992 28.25 -0.007 1 98.69 75 ALA A CA 1
ATOM 549 C C . ALA A 1 75 ? -2.84 29.141 0.458 1 98.69 75 ALA A C 1
ATOM 551 O O . ALA A 1 75 ? -2.988 29.922 1.404 1 98.69 75 ALA A O 1
ATOM 552 N N . PHE A 1 76 ? -1.707 28.984 -0.225 1 98.06 76 PHE A N 1
ATOM 553 C CA . PHE A 1 76 ? -0.515 29.75 0.125 1 98.06 76 PHE A CA 1
ATOM 554 C C . PHE A 1 76 ? -0.754 31.234 -0.061 1 98.06 76 PHE A C 1
ATOM 556 O O . PHE A 1 76 ? -0.399 32.031 0.804 1 98.06 76 PHE A O 1
ATOM 563 N N . ALA A 1 77 ? -1.386 31.594 -1.147 1 97.75 77 ALA A N 1
ATOM 564 C CA . ALA A 1 77 ? -1.695 33 -1.42 1 97.75 77 ALA A CA 1
ATOM 565 C C . ALA A 1 77 ? -2.695 33.562 -0.406 1 97.75 77 ALA A C 1
ATOM 567 O O . ALA A 1 77 ? -2.496 34.625 0.149 1 97.75 77 ALA A O 1
ATOM 568 N N . TRP A 1 78 ? -3.703 32.781 -0.114 1 98 78 TRP A N 1
ATOM 569 C CA . TRP A 1 78 ? -4.773 33.219 0.778 1 98 78 TRP A CA 1
ATOM 570 C C . TRP A 1 78 ? -4.254 33.406 2.199 1 98 78 TRP A C 1
ATOM 572 O O . TRP A 1 78 ? -4.711 34.312 2.916 1 98 78 TRP A O 1
ATOM 582 N N . SER A 1 79 ? -3.291 32.625 2.617 1 96.75 79 SER A N 1
ATOM 583 C CA . SER A 1 79 ? -2.783 32.656 3.986 1 96.75 79 SER A CA 1
ATOM 584 C C . SER A 1 79 ? -1.708 33.719 4.164 1 96.75 79 SER A C 1
ATOM 586 O O . SER A 1 79 ? -1.263 33.969 5.285 1 96.75 79 SER A O 1
ATOM 588 N N . GLY A 1 80 ? -1.249 34.312 3.078 1 95.62 80 GLY A N 1
ATOM 589 C CA . GLY A 1 80 ? -0.127 35.25 3.146 1 95.62 80 GLY A CA 1
ATOM 590 C C . GLY A 1 80 ? 1.218 34.531 3.215 1 95.62 80 GLY A C 1
ATOM 591 O O . GLY A 1 80 ? 2.186 35.094 3.738 1 95.62 80 GLY A O 1
ATOM 592 N N . GLY A 1 81 ? 1.204 33.281 2.795 1 95.5 81 GLY A N 1
ATOM 593 C CA . GLY A 1 81 ? 2.477 32.594 2.66 1 95.5 81 GLY A CA 1
ATOM 594 C C . GLY A 1 81 ? 2.738 31.609 3.779 1 95.5 81 GLY A C 1
ATOM 595 O O . GLY A 1 81 ? 3.887 31.406 4.18 1 95.5 81 GLY A O 1
ATOM 596 N N . ARG A 1 82 ? 1.652 31 4.305 1 95.75 82 ARG A N 1
ATOM 597 C CA . ARG A 1 82 ? 1.882 30.078 5.418 1 95.75 82 ARG A CA 1
ATOM 598 C C . ARG A 1 82 ? 0.987 28.844 5.312 1 95.75 82 ARG A C 1
ATOM 600 O O . ARG A 1 82 ? -0.224 28.969 5.113 1 95.75 82 ARG A O 1
ATOM 607 N N . ILE A 1 83 ? 1.605 27.688 5.426 1 97.88 83 ILE A N 1
ATOM 608 C CA . ILE A 1 83 ? 0.915 26.406 5.52 1 97.88 83 ILE A CA 1
ATOM 609 C C . ILE A 1 83 ? 1.433 25.625 6.73 1 97.88 83 ILE A C 1
ATOM 611 O O . ILE A 1 83 ? 2.639 25.406 6.855 1 97.88 83 ILE A O 1
ATOM 615 N N . ASP A 1 84 ? 0.49 25.172 7.613 1 97.81 84 ASP A N 1
ATOM 616 C CA . ASP A 1 84 ? 0.897 24.547 8.867 1 97.81 84 ASP A CA 1
ATOM 617 C C . ASP A 1 84 ? 0.445 23.094 8.93 1 97.81 84 ASP A C 1
ATOM 619 O O . ASP A 1 84 ? 1.049 22.281 9.625 1 97.81 84 ASP A O 1
ATOM 623 N N . PHE A 1 85 ? -0.62 22.781 8.234 1 98.88 85 PHE A N 1
ATOM 624 C CA . PHE A 1 85 ? -1.22 21.469 8.422 1 98.88 85 PHE A CA 1
ATOM 625 C C . PHE A 1 85 ? -1.933 21.016 7.148 1 98.88 85 PHE A C 1
ATOM 627 O O . PHE A 1 85 ? -2.643 21.797 6.52 1 98.88 85 PHE A O 1
ATOM 634 N N . LEU A 1 86 ? -1.655 19.797 6.723 1 98.94 86 LEU A N 1
ATOM 635 C CA . LEU A 1 86 ? -2.41 19.125 5.668 1 98.94 86 LEU A CA 1
ATOM 636 C C . LEU A 1 86 ? -3.098 17.875 6.207 1 98.94 86 LEU A C 1
ATOM 638 O O . LEU A 1 86 ? -2.434 16.938 6.684 1 98.94 86 LEU A O 1
ATOM 642 N N . ALA A 1 87 ? -4.41 17.891 6.211 1 98.94 87 ALA A N 1
ATOM 643 C CA . ALA A 1 87 ? -5.164 16.656 6.371 1 98.94 87 ALA A CA 1
ATOM 644 C C . ALA A 1 87 ? -5.449 16 5.02 1 98.94 87 ALA A C 1
ATOM 646 O O . ALA A 1 87 ? -6.363 16.422 4.305 1 98.94 87 ALA A O 1
ATOM 647 N N . ALA A 1 88 ? -4.625 15.055 4.676 1 98.88 88 ALA A N 1
ATOM 648 C CA . ALA A 1 88 ? -4.902 14.25 3.49 1 98.88 88 ALA A CA 1
ATOM 649 C C . ALA A 1 88 ? -6.008 13.234 3.762 1 98.88 88 ALA A C 1
ATOM 651 O O . ALA A 1 88 ? -5.73 12.055 4.012 1 98.88 88 ALA A O 1
ATOM 652 N N . ASN A 1 89 ? -7.25 13.711 3.635 1 98.56 89 ASN A N 1
ATOM 653 C CA . ASN A 1 89 ? -8.398 12.969 4.133 1 98.56 89 ASN A CA 1
ATOM 654 C C . ASN A 1 89 ? -9.289 12.484 2.988 1 98.56 89 ASN A C 1
ATOM 656 O O . ASN A 1 89 ? -10.062 11.539 3.154 1 98.56 89 ASN A O 1
ATOM 660 N N . ALA A 1 90 ? -9.188 13.125 1.849 1 97.06 90 ALA A N 1
ATOM 661 C CA . ALA A 1 90 ? -10.023 12.727 0.719 1 97.06 90 ALA A CA 1
ATOM 662 C C . ALA A 1 90 ? -9.758 11.281 0.325 1 97.06 90 ALA A C 1
ATOM 664 O O . ALA A 1 90 ? -8.602 10.836 0.313 1 97.06 90 ALA A O 1
ATOM 665 N N . GLY A 1 91 ? -10.75 10.531 0.073 1 95.12 91 GLY A N 1
ATOM 666 C CA . GLY A 1 91 ? -10.648 9.148 -0.356 1 95.12 91 GLY A CA 1
ATOM 667 C C . GLY A 1 91 ? -11.938 8.609 -0.958 1 95.12 91 GLY A C 1
ATOM 668 O O . GLY A 1 91 ? -13 9.203 -0.779 1 95.12 91 GLY A O 1
ATOM 669 N N . VAL A 1 92 ? -11.812 7.523 -1.696 1 93.38 92 VAL A N 1
ATOM 670 C CA . VAL A 1 92 ? -12.961 6.875 -2.318 1 93.38 92 VAL A CA 1
ATOM 671 C C . VAL A 1 92 ? -12.859 5.363 -2.137 1 93.38 92 VAL A C 1
ATOM 673 O O . VAL A 1 92 ? -11.781 4.832 -1.861 1 93.38 92 VAL A O 1
ATOM 676 N N . ALA A 1 93 ? -14.055 4.742 -2.205 1 87.88 93 ALA A N 1
ATOM 677 C CA . ALA A 1 93 ? -14.094 3.283 -2.309 1 87.88 93 ALA A CA 1
ATOM 678 C C . ALA A 1 93 ? -14.023 2.834 -3.766 1 87.88 93 ALA A C 1
ATOM 680 O O . ALA A 1 93 ? -14.32 3.611 -4.676 1 87.88 93 ALA A O 1
ATOM 681 N N . GLU A 1 94 ? -13.578 1.575 -3.887 1 84.75 94 GLU A N 1
ATOM 682 C CA . GLU A 1 94 ? -13.5 1.076 -5.258 1 84.75 94 GLU A CA 1
ATOM 683 C C . GLU A 1 94 ? -14.883 0.816 -5.832 1 84.75 94 GLU A C 1
ATOM 685 O O . GLU A 1 94 ? -15.812 0.473 -5.098 1 84.75 94 GLU A O 1
ATOM 690 N N . LYS A 1 95 ? -14.969 1.019 -7.121 1 77.38 95 LYS A N 1
ATOM 691 C CA . LYS A 1 95 ? -16.25 0.874 -7.801 1 77.38 95 LYS A CA 1
ATOM 692 C C . LYS A 1 95 ? -16.453 -0.557 -8.289 1 77.38 95 LYS A C 1
ATOM 694 O O . LYS A 1 95 ? -17.594 -0.983 -8.516 1 77.38 95 LYS A O 1
ATOM 699 N N . GLU A 1 96 ? -15.367 -1.224 -8.555 1 79.44 96 GLU A N 1
ATOM 700 C CA . GLU A 1 96 ? -15.406 -2.604 -9.031 1 79.44 96 GLU A CA 1
ATOM 701 C C . GLU A 1 96 ? -14.555 -3.512 -8.148 1 79.44 96 GLU A C 1
ATOM 703 O O . GLU A 1 96 ? -13.453 -3.135 -7.742 1 79.44 96 GLU A O 1
ATOM 708 N N . HIS A 1 97 ? -15.195 -4.625 -7.828 1 85.19 97 HIS A N 1
ATOM 709 C CA . HIS A 1 97 ? -14.414 -5.625 -7.105 1 85.19 97 HIS A CA 1
ATOM 710 C C . HIS A 1 97 ? -13.523 -6.422 -8.047 1 85.19 97 HIS A C 1
ATOM 712 O O . HIS A 1 97 ? -14.008 -7.047 -8.992 1 85.19 97 HIS A O 1
ATOM 718 N N . ILE A 1 98 ? -12.305 -6.512 -7.828 1 85.12 98 ILE A N 1
ATOM 719 C CA . ILE A 1 98 ? -11.328 -7.012 -8.789 1 85.12 98 ILE A CA 1
ATOM 720 C C . ILE A 1 98 ? -11.5 -8.516 -8.961 1 85.12 98 ILE A C 1
ATOM 722 O O . ILE A 1 98 ? -11.219 -9.062 -10.031 1 85.12 98 ILE A O 1
ATOM 726 N N . VAL A 1 99 ? -11.969 -9.219 -7.941 1 81.56 99 VAL A N 1
ATOM 727 C CA . VAL A 1 99 ? -12.016 -10.68 -7.941 1 81.56 99 VAL A CA 1
ATOM 728 C C . VAL A 1 99 ? -13.375 -11.156 -8.445 1 81.56 99 VAL A C 1
ATOM 730 O O . VAL A 1 99 ? -13.461 -12.102 -9.234 1 81.56 99 VAL A O 1
ATOM 733 N N . LEU A 1 100 ? -14.359 -10.5 -7.809 1 74.94 100 LEU A N 1
ATOM 734 C CA . LEU A 1 100 ? -15.695 -11.047 -8.023 1 74.94 100 LEU A CA 1
ATOM 735 C C . LEU A 1 100 ? -16.203 -10.727 -9.422 1 74.94 100 LEU A C 1
ATOM 737 O O . LEU A 1 100 ? -16.094 -9.578 -9.875 1 74.94 100 LEU A O 1
ATOM 741 N N . ALA A 1 101 ? -16.094 -11.875 -10.156 1 58.94 101 ALA A N 1
ATOM 742 C CA . ALA A 1 101 ? -16.688 -11.773 -11.484 1 58.94 101 ALA A CA 1
ATOM 743 C C . ALA A 1 101 ? -18.203 -11.734 -11.414 1 58.94 101 ALA A C 1
ATOM 745 O O . ALA A 1 101 ? -18.797 -12.211 -10.445 1 58.94 101 ALA A O 1
ATOM 746 N N . ASN A 1 102 ? -18.656 -10.742 -11.984 1 55.31 102 ASN A N 1
ATOM 747 C CA . ASN A 1 102 ? -20.109 -10.727 -12.109 1 55.31 102 ASN A CA 1
ATOM 748 C C . ASN A 1 102 ? -20.594 -11.633 -13.234 1 55.31 102 ASN A C 1
ATOM 750 O O . ASN A 1 102 ? -20.469 -11.289 -14.414 1 55.31 102 ASN A O 1
ATOM 754 N N . PRO A 1 103 ? -20.875 -12.93 -12.766 1 53.66 103 PRO A N 1
ATOM 755 C CA . PRO A 1 103 ? -21.344 -13.82 -13.828 1 53.66 103 PRO A CA 1
ATOM 756 C C . PRO A 1 103 ? -22.375 -13.156 -14.734 1 53.66 103 PRO A C 1
ATOM 758 O O . PRO A 1 103 ? -22.594 -13.609 -15.867 1 53.66 103 PRO A O 1
ATOM 761 N N . ALA A 1 104 ? -22.984 -12.172 -14.078 1 53.66 104 ALA A N 1
ATOM 762 C CA . ALA A 1 104 ? -24.031 -11.5 -14.867 1 53.66 104 ALA A CA 1
ATOM 763 C C . ALA A 1 104 ? -23.422 -10.391 -15.727 1 53.66 104 ALA A C 1
ATOM 765 O O . ALA A 1 104 ? -24.125 -9.773 -16.531 1 53.66 104 ALA A O 1
ATOM 766 N N . ALA A 1 105 ? -22.094 -10.406 -15.469 1 56.53 105 ALA A N 1
ATOM 767 C CA . ALA A 1 105 ? -21.484 -9.328 -16.234 1 56.53 105 ALA A CA 1
ATOM 768 C C . ALA A 1 105 ? -21.344 -9.711 -17.703 1 56.53 105 ALA A C 1
ATOM 770 O O . ALA A 1 105 ? -21.109 -10.883 -18.031 1 56.53 105 ALA A O 1
ATOM 771 N N . ALA A 1 106 ? -21.734 -8.812 -18.609 1 55.34 106 ALA A N 1
ATOM 772 C CA . ALA A 1 106 ? -21.734 -9.031 -20.047 1 55.34 106 ALA A CA 1
ATOM 773 C C . ALA A 1 106 ? -20.406 -9.641 -20.5 1 55.34 106 ALA A C 1
ATOM 775 O O . ALA A 1 106 ? -20.375 -10.414 -21.469 1 55.34 106 ALA A O 1
ATOM 776 N N . ASP A 1 107 ? -19.375 -9.305 -19.688 1 57.91 107 ASP A N 1
ATOM 777 C CA . ASP A 1 107 ? -18.062 -9.719 -20.172 1 57.91 107 ASP A CA 1
ATOM 778 C C . ASP A 1 107 ? -17.594 -11.008 -19.484 1 57.91 107 ASP A C 1
ATOM 780 O O . ASP A 1 107 ? -16.438 -11.398 -19.609 1 57.91 107 ASP A O 1
ATOM 784 N N . TYR A 1 108 ? -18.594 -11.539 -18.781 1 59.03 108 TYR A N 1
ATOM 785 C CA . TYR A 1 108 ? -18.234 -12.773 -18.078 1 59.03 108 TYR A CA 1
ATOM 786 C C . TYR A 1 108 ? -17.766 -13.844 -19.062 1 59.03 108 TYR A C 1
ATOM 788 O O . TYR A 1 108 ? -16.812 -14.562 -18.781 1 59.03 108 TYR A O 1
ATOM 796 N N . GLU A 1 109 ? -18.281 -13.789 -20.188 1 65.94 109 GLU A N 1
ATOM 797 C CA . GLU A 1 109 ? -17.922 -14.805 -21.188 1 65.94 109 GLU A CA 1
ATOM 798 C C . GLU A 1 109 ? -17.031 -14.219 -22.266 1 65.94 109 GLU A C 1
ATOM 800 O O . GLU A 1 109 ? -16.828 -14.844 -23.312 1 65.94 109 GLU A O 1
ATOM 805 N N . ALA A 1 110 ? -16.562 -13.102 -21.844 1 76.62 110 ALA A N 1
ATOM 806 C CA . ALA A 1 110 ? -15.719 -12.453 -22.844 1 76.62 110 ALA A CA 1
ATOM 807 C C . ALA A 1 110 ? -14.359 -13.141 -22.938 1 76.62 110 ALA A C 1
ATOM 809 O O . ALA A 1 110 ? -13.875 -13.719 -21.969 1 76.62 110 ALA A O 1
ATOM 810 N N . ASP A 1 111 ? -13.844 -13.078 -24.078 1 84.88 111 ASP A N 1
ATOM 811 C CA . ASP A 1 111 ? -12.539 -13.688 -24.312 1 84.88 111 ASP A CA 1
ATOM 812 C C . ASP A 1 111 ? -11.438 -12.938 -23.578 1 84.88 111 ASP A C 1
ATOM 814 O O . ASP A 1 111 ? -10.43 -13.539 -23.188 1 84.88 111 ASP A O 1
ATOM 818 N N . GLU A 1 112 ? -11.711 -11.633 -23.438 1 90.19 112 GLU A N 1
ATOM 819 C CA . GLU A 1 112 ? -10.727 -10.812 -22.734 1 90.19 112 GLU A CA 1
ATOM 820 C C . GLU A 1 112 ? -11.383 -9.969 -21.641 1 90.19 112 GLU A C 1
ATOM 822 O O . GLU A 1 112 ? -12.5 -9.477 -21.812 1 90.19 112 GLU A O 1
ATOM 827 N N . PRO A 1 113 ? -10.711 -9.82 -20.531 1 89.44 113 PRO A N 1
ATOM 828 C CA . PRO A 1 113 ? -11.25 -8.953 -19.484 1 89.44 113 PRO A CA 1
ATOM 829 C C . PRO A 1 113 ? -10.984 -7.473 -19.734 1 89.44 113 PRO A C 1
ATOM 831 O O . PRO A 1 113 ? -10.109 -7.129 -20.531 1 89.44 113 PRO A O 1
ATOM 834 N N . SER A 1 114 ? -11.758 -6.645 -19.078 1 89.5 114 SER A N 1
ATOM 835 C CA . SER A 1 114 ? -11.555 -5.207 -19.188 1 89.5 114 SER A CA 1
ATOM 836 C C . SER A 1 114 ? -10.5 -4.715 -18.203 1 89.5 114 SER A C 1
ATOM 838 O O . SER A 1 114 ? -10.328 -5.297 -17.125 1 89.5 114 SER A O 1
ATOM 840 N N . LYS A 1 115 ? -9.852 -3.688 -18.625 1 93.62 115 LYS A N 1
ATOM 841 C CA . LYS A 1 115 ? -8.867 -3.041 -17.75 1 93.62 115 LYS A CA 1
ATOM 842 C C . LYS A 1 115 ? -9.523 -2.521 -16.469 1 93.62 115 LYS A C 1
ATOM 844 O O . LYS A 1 115 ? -10.555 -1.845 -16.531 1 93.62 115 LYS A O 1
ATOM 849 N N . PRO A 1 116 ? -9 -2.863 -15.297 1 93.12 116 PRO A N 1
ATOM 850 C CA . PRO A 1 116 ? -9.547 -2.254 -14.086 1 93.12 116 PRO A CA 1
ATOM 851 C C . PRO A 1 116 ? -9.273 -0.753 -14 1 93.12 116 PRO A C 1
ATOM 853 O O . PRO A 1 116 ? -8.188 -0.299 -14.367 1 93.12 116 PRO A O 1
ATOM 856 N N . PRO A 1 117 ? -10.211 0.031 -13.516 1 92.5 117 PRO A N 1
ATOM 857 C CA . PRO A 1 117 ? -10.078 1.49 -13.516 1 92.5 117 PRO A CA 1
ATOM 858 C C . PRO A 1 117 ? -8.992 1.986 -12.562 1 92.5 117 PRO A C 1
ATOM 860 O O . PRO A 1 117 ? -8.391 3.037 -12.797 1 92.5 117 PRO A O 1
ATOM 863 N N . MET A 1 118 ? -8.766 1.402 -11.508 1 96.31 118 MET A N 1
ATOM 864 C CA . MET A 1 118 ? -7.773 1.702 -10.484 1 96.31 118 MET A CA 1
ATOM 865 C C . MET A 1 118 ? -7.977 3.104 -9.914 1 96.31 118 MET A C 1
ATOM 867 O O . MET A 1 118 ? -7.012 3.809 -9.625 1 96.31 118 MET A O 1
ATOM 871 N N . LEU A 1 119 ? -9.203 3.574 -9.836 1 95.25 119 LEU A N 1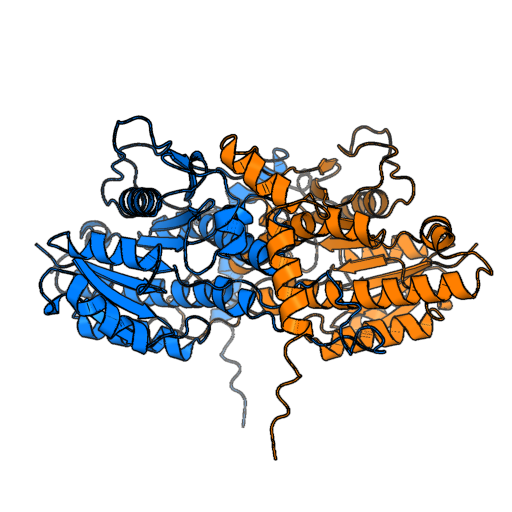
ATOM 872 C CA . LEU A 1 119 ? -9.523 4.914 -9.352 1 95.25 119 LEU A CA 1
ATOM 873 C C . LEU A 1 119 ? -9.148 5.066 -7.883 1 95.25 119 LEU A C 1
ATOM 875 O O . LEU A 1 119 ? -8.68 6.129 -7.469 1 95.25 119 LEU A O 1
ATOM 879 N N . CYS A 1 120 ? -9.367 4.078 -7.113 1 96.31 120 CYS A N 1
ATOM 880 C CA . CYS A 1 120 ? -9 4.129 -5.703 1 96.31 120 CYS A CA 1
ATOM 881 C C . CYS A 1 120 ? -7.508 4.391 -5.535 1 96.31 120 CYS A C 1
ATOM 883 O O . CYS A 1 120 ? -7.102 5.176 -4.68 1 96.31 120 CYS A O 1
ATOM 885 N N . THR A 1 121 ? -6.738 3.711 -6.352 1 98.38 121 THR A N 1
ATOM 886 C CA . THR A 1 121 ? -5.293 3.912 -6.301 1 98.38 121 THR A CA 1
ATOM 887 C C . THR A 1 121 ? -4.934 5.348 -6.668 1 98.38 121 THR A C 1
ATOM 889 O O . THR A 1 121 ? -4.086 5.969 -6.023 1 98.38 121 THR A O 1
ATOM 892 N N . GLN A 1 122 ? -5.602 5.871 -7.621 1 98.31 122 GLN A N 1
ATOM 893 C CA . GLN A 1 122 ? -5.332 7.227 -8.086 1 98.31 122 GLN A CA 1
ATOM 894 C C . GLN A 1 122 ? -5.648 8.258 -7 1 98.31 122 GLN A C 1
ATOM 896 O O . GLN A 1 122 ? -4.875 9.188 -6.773 1 98.31 122 GLN A O 1
ATOM 901 N N . VAL A 1 123 ? -6.711 8.062 -6.34 1 98.31 123 VAL A N 1
ATOM 902 C CA . VAL A 1 123 ? -7.203 9.062 -5.395 1 98.31 123 VAL A CA 1
ATOM 903 C C . VAL A 1 123 ? -6.586 8.82 -4.02 1 98.31 123 VAL A C 1
ATOM 905 O O . VAL A 1 123 ? -5.949 9.711 -3.451 1 98.31 123 VAL A O 1
ATOM 908 N N . ASN A 1 124 ? -6.66 7.598 -3.518 1 98.75 124 ASN A N 1
ATOM 909 C CA . ASN A 1 124 ? -6.32 7.285 -2.133 1 98.75 124 ASN A CA 1
ATOM 910 C C . ASN A 1 124 ? -4.812 7.203 -1.932 1 98.75 124 ASN A C 1
ATOM 912 O O . ASN A 1 124 ? -4.324 7.324 -0.806 1 98.75 124 ASN A O 1
ATOM 916 N N . GLN A 1 125 ? -4.094 6.953 -2.982 1 98.81 125 GLN A N 1
ATOM 917 C CA . GLN A 1 125 ? -2.658 6.727 -2.832 1 98.81 125 GLN A CA 1
ATOM 918 C C . GLN A 1 125 ? -1.854 7.773 -3.604 1 98.81 125 GLN A C 1
ATOM 920 O O . GLN A 1 125 ? -1.148 8.586 -3.004 1 98.81 125 GLN A O 1
ATOM 925 N N . ILE A 1 126 ? -2.037 7.781 -4.922 1 98.75 126 ILE A N 1
ATOM 926 C CA . ILE A 1 126 ? -1.273 8.727 -5.727 1 98.75 126 ILE A CA 1
ATOM 927 C C . ILE A 1 126 ? -1.614 10.156 -5.305 1 98.75 126 ILE A C 1
ATOM 929 O O . ILE A 1 126 ? -0.73 11.008 -5.215 1 98.75 126 ILE A O 1
ATOM 933 N N . GLY A 1 127 ? -2.877 10.406 -5.027 1 98.81 127 GLY A N 1
ATOM 934 C CA . GLY A 1 127 ? -3.287 11.703 -4.516 1 98.81 127 GLY A CA 1
ATOM 935 C C . GLY A 1 127 ? -2.566 12.102 -3.24 1 98.81 127 GLY A C 1
ATOM 936 O O . GLY A 1 127 ? -2.229 13.266 -3.049 1 98.81 127 GLY A O 1
ATOM 937 N N . VAL A 1 128 ? -2.312 11.172 -2.383 1 98.88 128 VAL A N 1
ATOM 938 C CA . VAL A 1 128 ? -1.614 11.43 -1.128 1 98.88 128 VAL A CA 1
ATOM 939 C C . VAL A 1 128 ? -0.148 11.75 -1.409 1 98.88 128 VAL A C 1
ATOM 941 O O . VAL A 1 128 ? 0.436 12.625 -0.768 1 98.88 128 VAL A O 1
ATOM 944 N N . PHE A 1 129 ? 0.477 11.047 -2.371 1 98.56 129 PHE A N 1
ATOM 945 C CA . PHE A 1 129 ? 1.846 11.359 -2.771 1 98.56 129 PHE A CA 1
ATOM 946 C C . PHE A 1 129 ? 1.942 12.773 -3.322 1 98.56 129 PHE A C 1
ATOM 948 O O . PHE A 1 129 ? 2.885 13.508 -3.01 1 98.56 129 PHE A O 1
ATOM 955 N N . TYR A 1 130 ? 0.977 13.125 -4.191 1 98.25 130 TYR A N 1
ATOM 956 C CA . TYR A 1 130 ? 0.93 14.492 -4.703 1 98.25 130 TYR A CA 1
ATOM 957 C C . TYR A 1 130 ? 0.858 15.5 -3.561 1 98.25 130 TYR A C 1
ATOM 959 O O . TYR A 1 130 ? 1.63 16.453 -3.523 1 98.25 130 TYR A O 1
ATOM 967 N N . GLY A 1 131 ? -0.042 15.234 -2.617 1 98.62 131 GLY A N 1
ATOM 968 C CA . GLY A 1 131 ? -0.199 16.109 -1.471 1 98.62 131 GLY A CA 1
ATOM 969 C C . GLY A 1 131 ? 1.064 16.25 -0.641 1 98.62 131 GLY A C 1
ATOM 970 O O . GLY A 1 131 ? 1.404 17.344 -0.182 1 98.62 131 GLY A O 1
ATOM 971 N N . LEU A 1 132 ? 1.713 15.141 -0.467 1 98.38 132 LEU A N 1
ATOM 972 C CA . LEU A 1 132 ? 2.949 15.141 0.309 1 98.38 132 LEU A CA 1
ATOM 973 C C . LEU A 1 132 ? 4.004 16.016 -0.357 1 98.38 132 LEU A C 1
ATOM 975 O O . LEU A 1 132 ? 4.641 16.844 0.304 1 98.38 132 LEU A O 1
ATOM 979 N N . LYS A 1 133 ? 4.215 15.812 -1.652 1 95.94 133 LYS A N 1
ATOM 980 C CA . LYS A 1 133 ? 5.203 16.609 -2.381 1 95.94 133 LYS A CA 1
ATOM 981 C C . LYS A 1 133 ? 4.895 18.094 -2.289 1 95.94 133 LYS A C 1
ATOM 983 O O . LYS A 1 133 ? 5.785 18.906 -2.016 1 95.94 133 LYS A O 1
ATOM 988 N N . LEU A 1 134 ? 3.699 18.422 -2.502 1 97.12 134 LEU A N 1
ATOM 989 C CA . LEU A 1 134 ? 3.268 19.812 -2.451 1 97.12 134 LEU A CA 1
ATOM 990 C C . LEU A 1 134 ? 3.395 20.375 -1.037 1 97.12 134 LEU A C 1
ATOM 992 O O . LEU A 1 134 ? 3.85 21.5 -0.85 1 97.12 134 LEU A O 1
ATOM 996 N N . PHE A 1 135 ? 3.018 19.609 -0.044 1 98.12 135 PHE A N 1
ATOM 997 C CA . PHE A 1 135 ? 3.088 20.047 1.345 1 98.12 135 PHE A CA 1
ATOM 998 C C . PHE A 1 135 ? 4.531 20.328 1.75 1 98.12 135 PHE A C 1
ATOM 1000 O O . PHE A 1 135 ? 4.809 21.328 2.404 1 98.12 135 PHE A O 1
ATOM 1007 N N . ILE A 1 136 ? 5.395 19.438 1.38 1 95.12 136 ILE A N 1
ATOM 1008 C CA . ILE A 1 136 ? 6.809 19.625 1.684 1 95.12 136 ILE A CA 1
ATOM 1009 C C . ILE A 1 136 ? 7.305 20.922 1.038 1 95.12 136 ILE A C 1
ATOM 1011 O O . ILE A 1 136 ? 7.934 21.75 1.7 1 95.12 136 ILE A O 1
ATOM 1015 N N . HIS A 1 137 ? 6.965 21.094 -0.213 1 94.12 137 HIS A N 1
ATOM 1016 C CA . HIS A 1 137 ? 7.41 22.266 -0.957 1 94.12 137 HIS A CA 1
ATOM 1017 C C . HIS A 1 137 ? 6.926 23.547 -0.298 1 94.12 137 HIS A C 1
ATOM 1019 O O . HIS A 1 137 ? 7.723 24.453 -0.025 1 94.12 137 HIS A O 1
ATOM 1025 N N . TYR A 1 138 ? 5.73 23.641 0.045 1 95.62 138 TYR A N 1
ATOM 1026 C CA . TYR A 1 138 ? 5.152 24.875 0.553 1 95.62 138 TYR A CA 1
ATOM 1027 C C . TYR A 1 138 ? 5.492 25.078 2.025 1 95.62 138 TYR A C 1
ATOM 1029 O O . TYR A 1 138 ? 5.535 26.203 2.514 1 95.62 138 TYR A O 1
ATOM 1037 N N . SER A 1 139 ? 5.734 23.969 2.773 1 94.62 139 SER A N 1
ATOM 1038 C CA . SER A 1 139 ? 6.25 24.094 4.133 1 94.62 139 SER A CA 1
ATOM 1039 C C . SER A 1 139 ? 7.652 24.688 4.141 1 94.62 139 SER A C 1
ATOM 1041 O O . SER A 1 139 ? 7.969 25.531 4.984 1 94.62 139 SER A O 1
ATOM 1043 N N . ARG A 1 140 ? 8.422 24.219 3.195 1 90.88 140 ARG A N 1
ATOM 1044 C CA . ARG A 1 140 ? 9.766 24.781 3.074 1 90.88 140 ARG A CA 1
ATOM 1045 C C . ARG A 1 140 ? 9.711 26.266 2.717 1 90.88 140 ARG A C 1
ATOM 1047 O O . ARG A 1 140 ? 10.477 27.062 3.256 1 90.88 140 ARG A O 1
ATOM 1054 N N . ARG A 1 141 ? 8.82 26.609 1.825 1 91.81 141 ARG A N 1
ATOM 1055 C CA . ARG A 1 141 ? 8.633 28.016 1.476 1 91.81 141 ARG A CA 1
ATOM 1056 C C . ARG A 1 141 ? 8.156 28.812 2.68 1 91.81 141 ARG A C 1
ATOM 1058 O O . ARG A 1 141 ? 8.602 29.938 2.898 1 91.81 141 ARG A O 1
ATOM 1065 N N . THR A 1 142 ? 7.246 28.281 3.432 1 94 142 THR A N 1
ATOM 1066 C CA . THR A 1 142 ? 6.77 28.922 4.652 1 94 142 THR A CA 1
ATOM 1067 C C . THR A 1 142 ? 7.918 29.172 5.621 1 94 142 THR A C 1
ATOM 1069 O O . THR A 1 142 ? 8.062 30.266 6.168 1 94 142 THR A O 1
ATOM 1072 N N . ALA A 1 143 ? 8.695 28.141 5.781 1 90.31 143 ALA A N 1
ATOM 1073 C CA . ALA A 1 143 ? 9.836 28.219 6.691 1 90.31 143 ALA A CA 1
ATOM 1074 C C . ALA A 1 143 ? 10.797 29.328 6.266 1 90.31 143 ALA A C 1
ATOM 1076 O O . ALA A 1 143 ? 11.258 30.109 7.102 1 90.31 143 ALA A O 1
ATOM 1077 N N . ARG A 1 144 ? 11.016 29.453 4.984 1 87 144 ARG A N 1
ATOM 1078 C CA . ARG A 1 144 ? 11.898 30.484 4.461 1 87 144 ARG A CA 1
ATOM 1079 C C . ARG A 1 144 ? 11.305 31.875 4.691 1 87 144 ARG A C 1
ATOM 1081 O O . ARG A 1 144 ? 12.031 32.812 4.996 1 87 144 ARG A O 1
ATOM 1088 N N . GLY A 1 145 ? 10.039 31.953 4.488 1 87 145 GLY A N 1
ATOM 1089 C CA . GLY A 1 145 ? 9.367 33.219 4.723 1 87 145 GLY A CA 1
ATOM 1090 C C . GLY A 1 145 ? 9.398 33.656 6.18 1 87 145 GLY A C 1
ATOM 1091 O O . GLY A 1 145 ? 9.578 34.844 6.477 1 87 145 GLY A O 1
ATOM 1092 N N . LEU A 1 146 ? 9.266 32.75 7.023 1 84.75 146 LEU A N 1
ATOM 1093 C CA . LEU A 1 146 ? 9.273 33.031 8.453 1 84.75 146 LEU A CA 1
ATOM 1094 C C . LEU A 1 146 ? 10.672 33.438 8.914 1 84.75 146 LEU A C 1
ATOM 1096 O O . LEU A 1 146 ? 10.82 34.25 9.844 1 84.75 146 LEU A O 1
ATOM 1100 N N . LEU A 1 147 ? 11.68 32.875 8.352 1 77.75 147 LEU A N 1
ATOM 1101 C CA . LEU A 1 147 ? 13.062 33.219 8.68 1 77.75 147 LEU A CA 1
ATOM 1102 C C . LEU A 1 147 ? 13.414 34.625 8.227 1 77.75 147 LEU A C 1
ATOM 1104 O O . LEU A 1 147 ? 14.133 35.344 8.914 1 77.75 147 LEU A O 1
ATOM 1108 N N . LYS A 1 148 ? 13.062 35.031 7.137 1 71.12 148 LYS A N 1
ATOM 1109 C CA . LYS A 1 148 ? 13.359 36.344 6.602 1 71.12 148 LYS A CA 1
ATOM 1110 C C . LYS A 1 148 ? 12.727 37.438 7.457 1 71.12 148 LYS A C 1
ATOM 1112 O O . LYS A 1 148 ? 13.312 38.5 7.648 1 71.12 148 LYS A O 1
ATOM 1117 N N . THR A 1 149 ? 11.688 37.188 7.836 1 62.84 149 THR A N 1
ATOM 1118 C CA . THR A 1 149 ? 11.016 38.188 8.648 1 62.84 149 THR A CA 1
ATOM 1119 C C . THR A 1 149 ? 11.617 38.25 10.047 1 62.84 149 THR A C 1
ATOM 1121 O O . THR A 1 149 ? 11.516 39.25 10.734 1 62.84 149 THR A O 1
ATOM 1124 N N . SER A 1 150 ? 12.047 36.906 10.43 1 54.31 150 SER A N 1
ATOM 1125 C CA . SER A 1 150 ? 12.594 36.875 11.781 1 54.31 150 SER A CA 1
ATOM 1126 C C . SER A 1 150 ? 14.055 37.312 11.789 1 54.31 150 SER A C 1
ATOM 1128 O O . SER A 1 150 ? 14.859 36.844 11 1 54.31 150 SER A O 1
ATOM 1130 N N . SER A 1 151 ? 14.57 38.562 11.508 1 49.28 151 SER A N 1
ATOM 1131 C CA . SER A 1 151 ? 15.969 39 11.578 1 49.28 151 SER A CA 1
ATOM 1132 C C . SER A 1 151 ? 16.875 37.875 12.07 1 49.28 151 SER A C 1
ATOM 1134 O O . SER A 1 151 ? 17.984 38.125 12.547 1 49.28 151 SER A O 1
ATOM 1136 N N . LEU A 1 152 ? 16.359 36.594 12.359 1 46.06 152 LEU A N 1
ATOM 1137 C CA . LEU A 1 152 ? 17.125 35.625 13.117 1 46.06 152 LEU A CA 1
ATOM 1138 C C . LEU A 1 152 ? 18.016 34.781 12.188 1 46.06 152 LEU A C 1
ATOM 1140 O O . LEU A 1 152 ? 17.703 34.656 11 1 46.06 152 LEU A O 1
ATOM 1144 N N . SER A 1 153 ? 19.281 34.375 12.57 1 40.16 153 SER A N 1
ATOM 1145 C CA . SER A 1 153 ? 20.297 33.562 11.922 1 40.16 153 SER A CA 1
ATOM 1146 C C . SER A 1 153 ? 19.719 32.188 11.523 1 40.16 153 SER A C 1
ATOM 1148 O O . SER A 1 153 ? 18.656 31.797 11.992 1 40.16 153 SER A O 1
ATOM 1150 N N . GLN A 1 154 ? 20.219 31.375 10.531 1 41.31 154 GLN A N 1
ATOM 1151 C CA . GLN A 1 154 ? 19.906 30.062 9.984 1 41.31 154 GLN A CA 1
ATOM 1152 C C . GLN A 1 154 ? 19.469 29.094 11.086 1 41.31 154 GLN A C 1
ATOM 1154 O O . GLN A 1 154 ? 18.547 28.297 10.883 1 41.31 154 GLN A O 1
ATOM 1159 N N . SER A 1 155 ? 20.234 29 12.125 1 42.53 155 SER A N 1
ATOM 1160 C CA . SER A 1 155 ? 19.969 28.172 13.305 1 42.53 155 SER A CA 1
ATOM 1161 C C . SER A 1 155 ? 18.578 28.438 13.867 1 42.53 155 SER A C 1
ATOM 1163 O O . SER A 1 155 ? 18 27.578 14.539 1 42.53 155 SER A O 1
ATOM 1165 N N . ALA A 1 156 ? 18 29.578 13.656 1 44 156 ALA A N 1
ATOM 1166 C CA . ALA A 1 156 ? 16.797 30.156 14.234 1 44 156 ALA A CA 1
ATOM 1167 C C . ALA A 1 156 ? 15.547 29.578 13.57 1 44 156 ALA A C 1
ATOM 1169 O O . ALA A 1 156 ? 14.43 29.797 14.047 1 44 156 ALA A O 1
ATOM 1170 N N . VAL A 1 157 ? 15.57 28.984 12.43 1 45.97 157 VAL A N 1
ATOM 1171 C CA . VAL A 1 157 ? 14.391 28.406 11.789 1 45.97 157 VAL A CA 1
ATOM 1172 C C . VAL A 1 157 ? 13.797 27.312 12.672 1 45.97 157 VAL A C 1
ATOM 1174 O O . VAL A 1 157 ? 12.586 27.266 12.875 1 45.97 157 VAL A O 1
ATOM 1177 N N . ALA A 1 158 ? 14.602 26.203 13.008 1 48.75 158 ALA A N 1
ATOM 1178 C CA . ALA A 1 158 ? 14.125 25.266 14.016 1 48.75 158 ALA A CA 1
ATOM 1179 C C . ALA A 1 158 ? 13.641 25.984 15.258 1 48.75 158 ALA A C 1
ATOM 1181 O O . ALA A 1 158 ? 12.68 25.562 15.906 1 48.75 158 ALA A O 1
ATOM 1182 N N . ALA A 1 159 ? 14.25 27.031 15.414 1 46.75 159 ALA A N 1
ATOM 1183 C CA . ALA A 1 159 ? 14.062 27.906 16.578 1 46.75 159 ALA A CA 1
ATOM 1184 C C . ALA A 1 159 ? 12.734 28.656 16.5 1 46.75 159 ALA A C 1
ATOM 1186 O O . ALA A 1 159 ? 12.164 29.031 17.516 1 46.75 159 ALA A O 1
ATOM 1187 N N . ALA A 1 160 ? 12.289 28.938 15.148 1 56.16 160 ALA A N 1
ATOM 1188 C CA . ALA A 1 160 ? 11.102 29.797 15.109 1 56.16 160 ALA A CA 1
ATOM 1189 C C . ALA A 1 160 ? 9.844 29 15.438 1 56.16 160 ALA A C 1
ATOM 1191 O O . ALA A 1 160 ? 8.742 29.562 15.469 1 56.16 160 ALA A O 1
ATOM 1192 N N . GLY A 1 161 ? 9.984 27.781 15.727 1 75.44 161 GLY A N 1
ATOM 1193 C CA . GLY A 1 161 ? 8.883 27 16.297 1 75.44 161 GLY A CA 1
ATOM 1194 C C . GLY A 1 161 ? 7.93 26.469 15.25 1 75.44 161 GLY A C 1
ATOM 1195 O O . GLY A 1 161 ? 6.809 26.062 15.578 1 75.44 161 GLY A O 1
ATOM 1196 N N . TYR A 1 162 ? 8.266 26.656 13.891 1 90.5 162 TYR A N 1
ATOM 1197 C CA . TYR A 1 162 ? 7.398 26.156 12.828 1 90.5 162 TYR A CA 1
ATOM 1198 C C . TYR A 1 162 ? 7.5 24.641 12.703 1 90.5 162 TYR A C 1
ATOM 1200 O O . TYR A 1 162 ? 8.57 24.109 12.406 1 90.5 162 TYR A O 1
ATOM 1208 N N . ASN A 1 163 ? 6.434 23.906 13.047 1 95.12 163 ASN A N 1
ATOM 1209 C CA . ASN A 1 163 ? 6.328 22.453 13.039 1 95.12 163 ASN A CA 1
ATOM 1210 C C . ASN A 1 163 ? 5.113 21.984 12.242 1 95.12 163 ASN A C 1
ATOM 1212 O O . ASN A 1 163 ? 4.098 21.594 12.82 1 95.12 163 ASN A O 1
ATOM 1216 N N . PRO A 1 164 ? 5.262 22.047 10.891 1 97.38 164 PRO A N 1
ATOM 1217 C CA . PRO A 1 164 ? 4.129 21.656 10.055 1 97.38 164 PRO A CA 1
ATOM 1218 C C . PRO A 1 164 ? 3.791 20.172 10.195 1 97.38 164 PRO A C 1
ATOM 1220 O O . PRO A 1 164 ? 4.684 19.344 10.43 1 97.38 164 PRO A O 1
ATOM 1223 N N . LYS A 1 165 ? 2.492 19.875 10.094 1 98.56 165 LYS A N 1
ATOM 1224 C CA . LYS A 1 165 ? 1.996 18.516 10.297 1 98.56 165 LYS A CA 1
ATOM 1225 C C . LYS A 1 165 ? 1.191 18.031 9.094 1 98.56 165 LYS A C 1
ATOM 1227 O O . LYS A 1 165 ? 0.475 18.812 8.469 1 98.56 165 LYS A O 1
ATOM 1232 N N . MET A 1 166 ? 1.394 16.812 8.773 1 98.88 166 MET A N 1
ATOM 1233 C CA . MET A 1 166 ? 0.526 16.125 7.832 1 98.88 166 MET A CA 1
ATOM 1234 C C . MET A 1 166 ? -0.084 14.875 8.469 1 98.88 166 MET A C 1
ATOM 1236 O O . MET A 1 166 ? 0.615 14.109 9.133 1 98.88 166 MET A O 1
ATOM 1240 N N . VAL A 1 167 ? -1.38 14.75 8.375 1 98.94 167 VAL A N 1
ATOM 1241 C CA . VAL A 1 167 ? -2.061 13.531 8.805 1 98.94 167 VAL A CA 1
ATOM 1242 C C . VAL A 1 167 ? -2.783 12.898 7.613 1 98.94 167 VAL A C 1
ATOM 1244 O O . VAL A 1 167 ? -3.582 13.562 6.945 1 98.94 167 VAL A O 1
ATOM 1247 N N . ILE A 1 168 ? -2.404 11.664 7.344 1 98.94 168 ILE A N 1
ATOM 1248 C CA . ILE A 1 168 ? -2.996 10.883 6.262 1 98.94 168 ILE A CA 1
ATOM 1249 C C . ILE A 1 168 ? -4.113 10 6.82 1 98.94 168 ILE A C 1
ATOM 1251 O O . ILE A 1 168 ? -3.939 9.352 7.852 1 98.94 168 ILE A O 1
ATOM 1255 N N . THR A 1 169 ? -5.297 10.055 6.152 1 98.81 169 THR A N 1
ATOM 1256 C CA . THR A 1 169 ? -6.367 9.156 6.562 1 98.81 169 THR A CA 1
ATOM 1257 C C . THR A 1 169 ? -6.254 7.812 5.844 1 98.81 169 THR A C 1
ATOM 1259 O O . THR A 1 169 ? -6.656 7.688 4.684 1 98.81 169 THR A O 1
ATOM 1262 N N . SER A 1 170 ? -5.707 6.906 6.52 1 98.69 170 SER A N 1
ATOM 1263 C CA . SER A 1 170 ? -5.73 5.52 6.062 1 98.69 170 SER A CA 1
ATOM 1264 C C . SER A 1 170 ? -7.035 4.828 6.453 1 98.69 170 SER A C 1
ATOM 1266 O O . SER A 1 170 ? -8.125 5.344 6.18 1 98.69 170 SER A O 1
ATOM 1268 N N . SER A 1 171 ? -6.992 3.633 7.008 1 98.31 171 SER A N 1
ATOM 1269 C CA . SER A 1 171 ? -8.141 2.836 7.438 1 98.31 171 SER A CA 1
ATOM 1270 C C . SER A 1 171 ? -7.691 1.613 8.234 1 98.31 171 SER A C 1
ATOM 1272 O O . SER A 1 171 ? -6.527 1.214 8.164 1 98.31 171 SER A O 1
ATOM 1274 N N . CYS A 1 172 ? -8.617 1.099 9.023 1 98.12 172 CYS A N 1
ATOM 1275 C CA . CYS A 1 172 ? -8.336 -0.22 9.578 1 98.12 172 CYS A CA 1
ATOM 1276 C C . CYS A 1 172 ? -8.031 -1.224 8.477 1 98.12 172 CYS A C 1
ATOM 1278 O O . CYS A 1 172 ? -7.301 -2.193 8.695 1 98.12 172 CYS A O 1
ATOM 1280 N N . ALA A 1 173 ? -8.477 -0.957 7.277 1 97.88 173 ALA A N 1
ATOM 1281 C CA . ALA A 1 173 ? -8.172 -1.781 6.109 1 97.88 173 ALA A CA 1
ATOM 1282 C C . ALA A 1 173 ? -6.699 -1.657 5.719 1 97.88 173 ALA A C 1
ATOM 1284 O O . ALA A 1 173 ? -6.207 -2.422 4.887 1 97.88 173 ALA A O 1
ATOM 1285 N N . GLY A 1 174 ? -5.98 -0.721 6.242 1 98.62 174 GLY A N 1
ATOM 1286 C CA . GLY A 1 174 ? -4.539 -0.616 6.059 1 98.62 174 GLY A CA 1
ATOM 1287 C C . GLY A 1 174 ? -3.75 -1.463 7.039 1 98.62 174 GLY A C 1
ATOM 1288 O O . GLY A 1 174 ? -2.523 -1.544 6.949 1 98.62 174 GLY A O 1
ATOM 1289 N N . LEU A 1 175 ? -4.473 -2.082 7.984 1 98.62 175 LEU A N 1
ATOM 1290 C CA . LEU A 1 175 ? -3.867 -2.904 9.023 1 98.62 175 LEU A CA 1
ATOM 1291 C C . LEU A 1 175 ? -4.262 -4.367 8.859 1 98.62 175 LEU A C 1
ATOM 1293 O O . LEU A 1 175 ? -3.461 -5.266 9.125 1 98.62 175 LEU A O 1
ATOM 1297 N N . TYR A 1 176 ? -5.52 -4.582 8.43 1 98.31 176 TYR A N 1
ATOM 1298 C CA . TYR A 1 176 ? -6.113 -5.914 8.398 1 98.31 176 TYR A CA 1
ATOM 1299 C C . TYR A 1 176 ? -6.484 -6.309 6.969 1 98.31 176 TYR A C 1
ATOM 1301 O O . TYR A 1 176 ? -6.621 -5.445 6.098 1 98.31 176 TYR A O 1
ATOM 1309 N N . PRO A 1 177 ? -6.613 -7.672 6.742 1 97.44 177 PRO A N 1
ATOM 1310 C CA . PRO A 1 177 ? -7.203 -8.07 5.465 1 97.44 177 PRO A CA 1
ATOM 1311 C C . PRO A 1 177 ? -8.625 -7.543 5.285 1 97.44 177 PRO A C 1
ATOM 1313 O O . PRO A 1 177 ? -9.43 -7.602 6.215 1 97.44 177 PRO A O 1
ATOM 1316 N N . PHE A 1 178 ? -8.898 -7 4.164 1 96.5 178 PHE A N 1
ATOM 1317 C CA . PHE A 1 178 ? -10.219 -6.438 3.879 1 96.5 178 PHE A CA 1
ATOM 1318 C C . PHE A 1 178 ? -10.727 -6.914 2.523 1 96.5 178 PHE A C 1
ATOM 1320 O O . PHE A 1 178 ? -10.609 -6.195 1.526 1 96.5 178 PHE A O 1
ATOM 1327 N N . SER A 1 179 ? -11.445 -7.984 2.504 1 94 179 SER A N 1
ATOM 1328 C CA . SER A 1 179 ? -11.742 -8.734 1.288 1 94 179 SER A CA 1
ATOM 1329 C C . SER A 1 179 ? -12.859 -8.078 0.49 1 94 179 SER A C 1
ATOM 1331 O O . SER A 1 179 ? -13.039 -8.359 -0.696 1 94 179 SER A O 1
ATOM 1333 N N . VAL A 1 180 ? -13.617 -7.195 1.052 1 90.88 180 VAL A N 1
ATOM 1334 C CA . VAL A 1 180 ? -14.758 -6.59 0.381 1 90.88 180 VAL A CA 1
ATOM 1335 C C . VAL A 1 180 ? -14.281 -5.488 -0.563 1 90.88 180 VAL A C 1
ATOM 1337 O O . VAL A 1 180 ? -14.984 -5.129 -1.513 1 90.88 180 VAL A O 1
ATOM 1340 N N . ALA A 1 181 ? -13.156 -4.961 -0.31 1 93.25 181 ALA A N 1
ATOM 1341 C CA . ALA A 1 181 ? -12.594 -3.887 -1.126 1 93.25 181 ALA A CA 1
ATOM 1342 C C . ALA A 1 181 ? -11.078 -4.008 -1.224 1 93.25 181 ALA A C 1
ATOM 1344 O O . ALA A 1 181 ? -10.344 -3.217 -0.627 1 93.25 181 ALA A O 1
ATOM 1345 N N . PRO A 1 182 ? -10.617 -4.895 -2.078 1 96.12 182 PRO A N 1
ATOM 1346 C CA . PRO A 1 182 ? -9.188 -5.219 -2.127 1 96.12 182 PRO A CA 1
ATOM 1347 C C . PRO A 1 182 ? -8.336 -4.039 -2.59 1 96.12 182 PRO A C 1
ATOM 1349 O O . PRO A 1 182 ? -7.227 -3.842 -2.088 1 96.12 182 PRO A O 1
ATOM 1352 N N . GLU A 1 183 ? -8.766 -3.326 -3.627 1 97.19 183 GLU A N 1
ATOM 1353 C CA . GLU A 1 183 ? -7.988 -2.172 -4.07 1 97.19 183 GLU A CA 1
ATOM 1354 C C . GLU A 1 183 ? -7.895 -1.117 -2.971 1 97.19 183 GLU A C 1
ATOM 1356 O O . GLU A 1 183 ? -6.816 -0.573 -2.717 1 97.19 183 GLU A O 1
ATOM 1361 N N . TYR A 1 184 ? -9.055 -0.824 -2.346 1 97.25 184 TYR A N 1
ATOM 1362 C CA . TYR A 1 184 ? -9.086 0.087 -1.207 1 97.25 184 TYR A CA 1
ATOM 1363 C C . TYR A 1 184 ? -8.109 -0.362 -0.124 1 97.25 184 TYR A C 1
ATOM 1365 O O . TYR A 1 184 ? -7.297 0.432 0.356 1 97.25 184 TYR A O 1
ATOM 1373 N N . CYS A 1 185 ? -8.188 -1.599 0.215 1 98.19 185 CYS A N 1
ATOM 1374 C CA . CYS A 1 185 ? -7.305 -2.186 1.215 1 98.19 185 CYS A CA 1
ATOM 1375 C C . CYS A 1 185 ? -5.84 -1.951 0.854 1 98.19 185 CYS A C 1
ATOM 1377 O O . CYS A 1 185 ? -5.055 -1.502 1.69 1 98.19 185 CYS A O 1
ATOM 1379 N N . ALA A 1 186 ? -5.492 -2.203 -0.354 1 98.75 186 ALA A N 1
ATOM 1380 C CA . ALA A 1 186 ? -4.121 -2.031 -0.822 1 98.75 186 ALA A CA 1
ATOM 1381 C C . ALA A 1 186 ? -3.668 -0.581 -0.674 1 98.75 186 ALA A C 1
ATOM 1383 O O . ALA A 1 186 ? -2.564 -0.314 -0.189 1 98.75 186 ALA A O 1
ATOM 1384 N N . THR A 1 187 ? -4.488 0.354 -1.062 1 98.81 187 THR A N 1
ATOM 1385 C CA . THR A 1 187 ? -4.117 1.764 -1.004 1 98.81 187 THR A CA 1
ATOM 1386 C C . THR A 1 187 ? -3.91 2.209 0.441 1 98.81 187 THR A C 1
ATOM 1388 O O . THR A 1 187 ? -3.021 3.014 0.727 1 98.81 187 THR A O 1
ATOM 1391 N N . LYS A 1 188 ? -4.754 1.707 1.276 1 98.88 188 LYS A N 1
ATOM 1392 C CA . LYS A 1 188 ? -4.652 2.125 2.672 1 98.88 188 LYS A CA 1
ATOM 1393 C C . LYS A 1 188 ? -3.439 1.495 3.35 1 98.88 188 LYS A C 1
ATOM 1395 O O . LYS A 1 188 ? -2.826 2.105 4.227 1 98.88 188 LYS A O 1
ATOM 1400 N N . HIS A 1 189 ? -3.025 0.348 2.939 1 98.94 189 HIS A N 1
ATOM 1401 C CA . HIS A 1 189 ? -1.726 -0.187 3.33 1 98.94 189 HIS A CA 1
ATOM 1402 C C . HIS A 1 189 ? -0.589 0.684 2.807 1 98.94 189 HIS A C 1
ATOM 1404 O O . HIS A 1 189 ? 0.382 0.942 3.521 1 98.94 189 HIS A O 1
ATOM 1410 N N . ALA A 1 190 ? -0.734 1.083 1.617 1 98.94 190 ALA A N 1
ATOM 1411 C CA . ALA A 1 190 ? 0.312 1.864 0.962 1 98.94 190 ALA A CA 1
ATOM 1412 C C . ALA A 1 190 ? 0.581 3.162 1.719 1 98.94 190 ALA A C 1
ATOM 1414 O O . ALA A 1 190 ? 1.734 3.496 2.002 1 98.94 190 ALA A O 1
ATOM 1415 N N . VAL A 1 191 ? -0.43 3.859 2.078 1 98.94 191 VAL A N 1
ATOM 1416 C CA . VAL A 1 191 ? -0.229 5.176 2.678 1 98.94 191 VAL A CA 1
ATOM 1417 C C . VAL A 1 191 ? 0.228 5.02 4.125 1 98.94 191 VAL A C 1
ATOM 1419 O O . VAL A 1 191 ? 0.964 5.859 4.645 1 98.94 191 VAL A O 1
ATOM 1422 N N . LEU A 1 192 ? -0.185 3.949 4.758 1 98.88 192 LEU A N 1
ATOM 1423 C CA . LEU A 1 192 ? 0.398 3.646 6.062 1 98.88 192 LEU A CA 1
ATOM 1424 C C . LEU A 1 192 ? 1.9 3.41 5.941 1 98.88 192 LEU A C 1
ATOM 1426 O O . LEU A 1 192 ? 2.684 3.959 6.723 1 98.88 192 LEU A O 1
ATOM 1430 N N . GLY A 1 193 ? 2.303 2.588 4.961 1 98.81 193 GLY A N 1
ATOM 1431 C CA . GLY A 1 193 ? 3.719 2.373 4.711 1 98.81 193 GLY A CA 1
ATOM 1432 C C . GLY A 1 193 ? 4.473 3.652 4.406 1 98.81 193 GLY A C 1
ATOM 1433 O O . GLY A 1 193 ? 5.59 3.85 4.887 1 98.81 193 GLY A O 1
ATOM 1434 N N . LEU A 1 194 ? 3.838 4.504 3.639 1 98.81 194 LEU A N 1
ATOM 1435 C CA . LEU A 1 194 ? 4.418 5.801 3.318 1 98.81 194 LEU A CA 1
ATOM 1436 C C . LEU A 1 194 ? 4.664 6.613 4.586 1 98.81 194 LEU A C 1
ATOM 1438 O O . LEU A 1 194 ? 5.738 7.199 4.75 1 98.81 194 LEU A O 1
ATOM 1442 N N . THR A 1 195 ? 3.697 6.641 5.445 1 98.81 195 THR A N 1
ATOM 1443 C CA . THR A 1 195 ? 3.777 7.391 6.691 1 98.81 195 THR A CA 1
ATOM 1444 C C . THR A 1 195 ? 5.008 6.977 7.496 1 98.81 195 THR A C 1
ATOM 1446 O O . THR A 1 195 ? 5.801 7.824 7.91 1 98.81 195 THR A O 1
ATOM 1449 N N . ARG A 1 196 ? 5.164 5.707 7.629 1 98.44 196 ARG A N 1
ATOM 1450 C CA . ARG A 1 196 ? 6.273 5.191 8.422 1 98.44 196 ARG A CA 1
ATOM 1451 C C . ARG A 1 196 ? 7.609 5.441 7.73 1 98.44 196 ARG A C 1
ATOM 1453 O O . ARG A 1 196 ? 8.625 5.676 8.391 1 98.44 196 ARG A O 1
ATOM 1460 N N . ALA A 1 197 ? 7.59 5.398 6.438 1 97.62 197 ALA A N 1
ATOM 1461 C CA . ALA A 1 197 ? 8.812 5.547 5.66 1 97.62 197 ALA A CA 1
ATOM 1462 C C . ALA A 1 197 ? 9.336 6.977 5.727 1 97.62 197 ALA A C 1
ATOM 1464 O O . ALA A 1 197 ? 10.555 7.203 5.773 1 97.62 197 ALA A O 1
ATOM 1465 N N . VAL A 1 198 ? 8.453 7.98 5.832 1 97.12 198 VAL A N 1
ATOM 1466 C CA . VAL A 1 198 ? 8.922 9.352 5.652 1 97.12 198 VAL A CA 1
ATOM 1467 C C . VAL A 1 198 ? 8.883 10.086 6.992 1 97.12 198 VAL A C 1
ATOM 1469 O O . VAL A 1 198 ? 9.484 11.148 7.137 1 97.12 198 VAL A O 1
ATOM 1472 N N . GLY A 1 199 ? 8.109 9.57 8.008 1 97.12 199 GLY A N 1
ATOM 1473 C CA . GLY A 1 199 ? 7.832 10.297 9.234 1 97.12 199 GLY A CA 1
ATOM 1474 C C . GLY A 1 199 ? 9.086 10.789 9.93 1 97.12 199 GLY A C 1
ATOM 1475 O O . GLY A 1 199 ? 9.258 11.992 10.133 1 97.12 199 GLY A O 1
ATOM 1476 N N . ARG A 1 200 ? 9.977 9.898 10.203 1 93.5 200 ARG A N 1
ATOM 1477 C CA . ARG A 1 200 ? 11.195 10.266 10.922 1 93.5 200 ARG A CA 1
ATOM 1478 C C . ARG A 1 200 ? 12.109 11.117 10.039 1 93.5 200 ARG A C 1
ATOM 1480 O O . ARG A 1 200 ? 12.688 12.102 10.508 1 93.5 200 ARG A O 1
ATOM 1487 N N . LEU A 1 201 ? 12.25 10.758 8.852 1 91.44 201 LEU A N 1
ATOM 1488 C CA . LEU A 1 201 ? 13.125 11.453 7.914 1 91.44 201 LEU A CA 1
ATOM 1489 C C . LEU A 1 201 ? 12.727 12.914 7.777 1 91.44 201 LEU A C 1
ATOM 1491 O O . LEU A 1 201 ? 13.57 13.805 7.918 1 91.44 201 LEU A O 1
ATOM 1495 N N . LEU A 1 202 ? 11.492 13.172 7.559 1 93.44 202 LEU A N 1
ATOM 1496 C CA . LEU A 1 202 ? 11.008 14.531 7.359 1 93.44 202 LEU A CA 1
ATOM 1497 C C . LEU A 1 202 ? 11.109 15.344 8.648 1 93.44 202 LEU A C 1
ATOM 1499 O O . LEU A 1 202 ? 11.367 16.547 8.609 1 93.44 202 LEU A O 1
ATOM 1503 N N . TYR A 1 203 ? 10.836 14.648 9.719 1 94 203 TYR A N 1
ATOM 1504 C CA . TYR A 1 203 ? 10.953 15.344 10.992 1 94 203 TYR A CA 1
ATOM 1505 C C . TYR A 1 203 ? 12.391 15.805 11.227 1 94 203 TYR A C 1
ATOM 1507 O O . TYR A 1 203 ? 12.625 16.938 11.641 1 94 203 TYR A O 1
ATOM 1515 N N . GLU A 1 204 ? 13.32 14.977 10.875 1 89.38 204 GLU A N 1
ATOM 1516 C CA . GLU A 1 204 ? 14.742 15.273 11.07 1 89.38 204 GLU A CA 1
ATOM 1517 C C . GLU A 1 204 ? 15.219 16.344 10.086 1 89.38 204 GLU A C 1
ATOM 1519 O O . GLU A 1 204 ? 16 17.219 10.453 1 89.38 204 GLU A O 1
ATOM 1524 N N . THR A 1 205 ? 14.727 16.297 8.906 1 86.69 205 THR A N 1
ATOM 1525 C CA . THR A 1 205 ? 15.281 17.156 7.867 1 86.69 205 THR A CA 1
ATOM 1526 C C . THR A 1 205 ? 14.555 18.5 7.828 1 86.69 205 THR A C 1
ATOM 1528 O O . THR A 1 205 ? 15.172 19.531 7.57 1 86.69 205 THR A O 1
ATOM 1531 N N . ASP A 1 206 ? 13.195 18.5 8.109 1 89.62 206 ASP A N 1
ATOM 1532 C CA . ASP A 1 206 ? 12.398 19.688 7.828 1 89.62 206 ASP A CA 1
ATOM 1533 C C . ASP A 1 206 ? 11.523 20.062 9.023 1 89.62 206 ASP A C 1
ATOM 1535 O O . ASP A 1 206 ? 10.781 21.031 8.969 1 89.62 206 ASP A O 1
ATOM 1539 N N . ASN A 1 207 ? 11.602 19.297 10.094 1 93.62 207 ASN A N 1
ATOM 1540 C CA . ASN A 1 207 ? 10.719 19.469 11.242 1 93.62 207 ASN A CA 1
ATOM 1541 C C . ASN A 1 207 ? 9.25 19.281 10.859 1 93.62 207 ASN A C 1
ATOM 1543 O O . ASN A 1 207 ? 8.367 19.891 11.461 1 93.62 207 ASN A O 1
ATOM 1547 N N . ILE A 1 208 ? 9.039 18.516 9.828 1 96.06 208 ILE A N 1
ATOM 1548 C CA . ILE A 1 208 ? 7.695 18.172 9.391 1 96.06 208 ILE A CA 1
ATOM 1549 C C . ILE A 1 208 ? 7.285 16.844 10.008 1 96.06 208 ILE A C 1
ATOM 1551 O O . ILE A 1 208 ? 7.996 15.836 9.875 1 96.06 208 ILE A O 1
ATOM 1555 N N . ALA A 1 209 ? 6.18 16.797 10.711 1 98.25 209 ALA A N 1
ATOM 1556 C CA . ALA A 1 209 ? 5.672 15.547 11.266 1 98.25 209 ALA A CA 1
ATOM 1557 C C . ALA A 1 209 ? 4.586 14.953 10.383 1 98.25 209 ALA A C 1
ATOM 1559 O O . ALA A 1 209 ? 3.631 15.641 10.008 1 98.25 209 ALA A O 1
ATOM 1560 N N . VAL A 1 210 ? 4.762 13.703 9.984 1 98.75 210 VAL A N 1
ATOM 1561 C CA . VAL A 1 210 ? 3.787 12.984 9.172 1 98.75 210 VAL A CA 1
ATOM 1562 C C . VAL A 1 210 ? 3.268 11.773 9.945 1 98.75 210 VAL A C 1
ATOM 1564 O O . VAL A 1 210 ? 4.055 10.961 10.445 1 98.75 210 VAL A O 1
ATOM 1567 N N . ASN A 1 211 ? 1.982 11.68 10.117 1 98.94 211 ASN A N 1
ATOM 1568 C CA . ASN A 1 211 ? 1.308 10.562 10.766 1 98.94 211 ASN A CA 1
ATOM 1569 C C . ASN A 1 211 ? 0.085 10.102 9.977 1 98.94 211 ASN A C 1
ATOM 1571 O O . ASN A 1 211 ? -0.285 10.727 8.984 1 98.94 211 ASN A O 1
ATOM 1575 N N . CYS A 1 212 ? -0.456 8.961 10.352 1 98.81 212 CYS A N 1
ATOM 1576 C CA . CYS A 1 212 ? -1.724 8.57 9.742 1 98.81 212 CYS A CA 1
ATOM 1577 C C . CYS A 1 212 ? -2.697 8.062 10.797 1 98.81 212 CYS A C 1
ATOM 1579 O O . CYS A 1 212 ? -2.289 7.695 11.898 1 98.81 212 CYS A O 1
ATOM 1581 N N . ILE A 1 213 ? -3.984 8.172 10.516 1 98.94 213 ILE A N 1
ATOM 1582 C CA . ILE A 1 213 ? -5.035 7.555 11.312 1 98.94 213 ILE A CA 1
ATOM 1583 C C . ILE A 1 213 ? -5.672 6.406 10.539 1 98.94 213 ILE A C 1
ATOM 1585 O O . ILE A 1 213 ? -5.688 6.418 9.305 1 98.94 213 ILE A O 1
ATOM 1589 N N . ASN A 1 214 ? -6.105 5.449 11.266 1 98.88 214 ASN A N 1
ATOM 1590 C CA . ASN A 1 214 ? -6.789 4.277 10.734 1 98.88 214 ASN A CA 1
ATOM 1591 C C . ASN A 1 214 ? -8.188 4.129 11.312 1 98.88 214 ASN A C 1
ATOM 1593 O O . ASN A 1 214 ? -8.406 3.332 12.227 1 98.88 214 ASN A O 1
ATOM 1597 N N . PRO A 1 215 ? -9.156 4.793 10.695 1 98.62 215 PRO A N 1
ATOM 1598 C CA . PRO A 1 215 ? -10.531 4.703 11.195 1 98.62 215 PRO A CA 1
ATOM 1599 C C . PRO A 1 215 ? -11.086 3.281 11.141 1 98.62 215 PRO A C 1
ATOM 1601 O O . PRO A 1 215 ? -10.859 2.561 10.172 1 98.62 215 PRO A O 1
ATOM 1604 N N . ALA A 1 216 ? -11.742 2.93 12.219 1 98.25 216 ALA A N 1
ATOM 1605 C CA . ALA A 1 216 ? -12.578 1.73 12.18 1 98.25 216 ALA A CA 1
ATOM 1606 C C . ALA A 1 216 ? -13.891 1.998 11.453 1 98.25 216 ALA A C 1
ATOM 1608 O O . ALA A 1 216 ? -13.906 2.65 10.406 1 98.25 216 ALA A O 1
ATOM 1609 N N . TYR A 1 217 ? -14.984 1.359 11.844 1 96.62 217 TYR A N 1
ATOM 1610 C CA . TYR A 1 217 ? -16.25 1.591 11.164 1 96.62 217 TYR A CA 1
ATOM 1611 C C . TYR A 1 217 ? -16.844 2.941 11.547 1 96.62 217 TYR A C 1
ATOM 1613 O O . TYR A 1 217 ? -17.219 3.154 12.703 1 96.62 217 TYR A O 1
ATOM 1621 N N . VAL A 1 218 ? -16.812 3.818 10.641 1 95.62 218 VAL A N 1
ATOM 1622 C CA . VAL A 1 218 ? -17.375 5.152 10.836 1 95.62 218 VAL A CA 1
ATOM 1623 C C . VAL A 1 218 ? -18.578 5.348 9.906 1 95.62 218 VAL A C 1
ATOM 1625 O O . VAL A 1 218 ? -18.516 5.02 8.719 1 95.62 218 VAL A O 1
ATOM 1628 N N . GLU A 1 219 ? -19.625 5.812 10.445 1 91.06 219 GLU A N 1
ATOM 1629 C CA . GLU A 1 219 ? -20.797 6.098 9.625 1 91.06 219 GLU A CA 1
ATOM 1630 C C . GLU A 1 219 ? -20.609 7.371 8.812 1 91.06 219 GLU A C 1
ATOM 1632 O O . GLU A 1 219 ? -20.812 8.477 9.312 1 91.06 219 GLU A O 1
ATOM 1637 N N . THR A 1 220 ? -20.188 7.238 7.641 1 86 220 THR A N 1
ATOM 1638 C CA . THR A 1 220 ? -20.031 8.32 6.68 1 86 220 THR A CA 1
ATOM 1639 C C . THR A 1 220 ? -20.656 7.957 5.336 1 86 220 THR A C 1
ATOM 1641 O O . THR A 1 220 ? -21.297 6.918 5.211 1 86 220 THR A O 1
ATOM 1644 N N . GLY A 1 221 ? -20.5 8.883 4.422 1 76.88 221 GLY A N 1
ATOM 1645 C CA . GLY A 1 221 ? -20.969 8.609 3.076 1 76.88 221 GLY A CA 1
ATOM 1646 C C . GLY A 1 221 ? -20.266 7.449 2.412 1 76.88 221 GLY A C 1
ATOM 1647 O O . GLY A 1 221 ? -20.75 6.891 1.43 1 76.88 221 GLY A O 1
ATOM 1648 N N . LEU A 1 222 ? -19.156 7.027 2.891 1 75 222 LEU A N 1
ATOM 1649 C CA . LEU A 1 222 ? -18.375 5.93 2.334 1 75 222 LEU A CA 1
ATOM 1650 C C . LEU A 1 222 ? -18.969 4.582 2.73 1 75 222 LEU A C 1
ATOM 1652 O O . LEU A 1 222 ? -18.734 3.576 2.055 1 75 222 LEU A O 1
ATOM 1656 N N . SER A 1 223 ? -19.656 4.535 3.84 1 78.81 223 SER A N 1
ATOM 1657 C CA . SER A 1 223 ? -20.25 3.293 4.328 1 78.81 223 SER A CA 1
ATOM 1658 C C . SER A 1 223 ? -21.656 3.084 3.762 1 78.81 223 SER A C 1
ATOM 1660 O O . SER A 1 223 ? -22.516 3.957 3.885 1 78.81 223 SER A O 1
ATOM 1662 N N . PRO A 1 224 ? -21.906 1.965 3.238 1 78.5 224 PRO A N 1
ATOM 1663 C CA . PRO A 1 224 ? -23.25 1.729 2.719 1 78.5 224 PRO A CA 1
ATOM 1664 C C . PRO A 1 224 ? -24.312 1.727 3.816 1 78.5 224 PRO A C 1
ATOM 1666 O O . PRO A 1 224 ? -24.141 1.073 4.848 1 78.5 224 PRO A O 1
ATOM 1669 N N . PRO A 1 225 ? -25.391 2.414 3.529 1 81.56 225 PRO A N 1
ATOM 1670 C CA . PRO A 1 225 ? -26.438 2.496 4.551 1 81.56 225 PRO A CA 1
ATOM 1671 C C . PRO A 1 225 ? -26.969 1.125 4.957 1 81.56 225 PRO A C 1
ATOM 1673 O O . PRO A 1 225 ? -27.312 0.916 6.121 1 81.56 225 PRO A O 1
ATOM 1676 N N . SER A 1 226 ? -27.031 0.253 4.027 1 81.94 226 SER A N 1
ATOM 1677 C CA . SER A 1 226 ? -27.547 -1.078 4.324 1 81.94 226 SER A CA 1
ATOM 1678 C C . SER A 1 226 ? -26.641 -1.817 5.305 1 81.94 226 SER A C 1
ATOM 1680 O O . SER A 1 226 ? -27.109 -2.598 6.133 1 81.94 226 SER A O 1
ATOM 1682 N N . VAL A 1 227 ? -25.359 -1.581 5.203 1 86 227 VAL A N 1
ATOM 1683 C CA . VAL A 1 227 ? -24.406 -2.197 6.129 1 86 227 VAL A CA 1
ATOM 1684 C C . VAL A 1 227 ? -24.547 -1.557 7.508 1 86 227 VAL A C 1
ATOM 1686 O O . VAL A 1 227 ? -24.594 -2.256 8.523 1 86 227 VAL A O 1
ATOM 1689 N N . THR A 1 228 ? -24.703 -0.281 7.508 1 87.56 228 THR A N 1
ATOM 1690 C CA . THR A 1 228 ? -24.812 0.459 8.758 1 87.56 228 THR A CA 1
ATOM 1691 C C . THR A 1 228 ? -26.047 0.013 9.539 1 87.56 228 THR A C 1
ATOM 1693 O O . THR A 1 228 ? -26 -0.089 10.766 1 87.56 228 THR A O 1
ATOM 1696 N N . ALA A 1 229 ? -27.109 -0.213 8.82 1 87.69 229 ALA A N 1
ATOM 1697 C CA . ALA A 1 229 ? -28.359 -0.598 9.453 1 87.69 229 ALA A CA 1
ATOM 1698 C C . ALA A 1 229 ? -28.219 -1.908 10.227 1 87.69 229 ALA A C 1
ATOM 1700 O O . ALA A 1 229 ? -28.891 -2.123 11.234 1 87.69 229 ALA A O 1
ATOM 1701 N N . GLY A 1 230 ? -27.328 -2.76 9.781 1 89.31 230 GLY A N 1
ATOM 1702 C CA . GLY A 1 230 ? -27.141 -4.051 10.422 1 89.31 230 GLY A CA 1
ATOM 1703 C C . GLY A 1 230 ? -25.969 -4.07 11.391 1 89.31 230 GLY A C 1
ATOM 1704 O O . GLY A 1 230 ? -25.75 -5.062 12.086 1 89.31 230 GLY A O 1
ATOM 1705 N N . TRP A 1 231 ? -25.266 -2.986 11.453 1 92.56 231 TRP A N 1
ATOM 1706 C CA . TRP A 1 231 ? -24.047 -2.926 12.273 1 92.56 231 TRP A CA 1
ATOM 1707 C C . TRP A 1 231 ? -24.406 -2.711 13.742 1 92.56 231 TRP A C 1
ATOM 1709 O O . TRP A 1 231 ? -25.266 -1.896 14.07 1 92.56 231 TRP A O 1
ATOM 1719 N N . PRO A 1 232 ? -23.781 -3.498 14.719 1 95.69 232 PRO A N 1
ATOM 1720 C CA . PRO A 1 232 ? -24 -3.162 16.125 1 95.69 232 PRO A CA 1
ATOM 1721 C C . PRO A 1 232 ? -23.656 -1.708 16.453 1 95.69 232 PRO A C 1
ATOM 1723 O O . PRO A 1 232 ? -22.547 -1.251 16.156 1 95.69 232 PRO A O 1
ATOM 1726 N N . ARG A 1 233 ? -24.516 -1.045 17.031 1 95.62 233 ARG A N 1
ATOM 1727 C CA . ARG A 1 233 ? -24.359 0.385 17.297 1 95.62 233 ARG A CA 1
ATOM 1728 C C . ARG A 1 233 ? -23.141 0.661 18.172 1 95.62 233 ARG A C 1
ATOM 1730 O O . ARG A 1 233 ? -22.469 1.674 18 1 95.62 233 ARG A O 1
ATOM 1737 N N . GLU A 1 234 ? -22.922 -0.201 19.078 1 96.94 234 GLU A N 1
ATOM 1738 C CA . GLU A 1 234 ? -21.812 -0.01 20.016 1 96.94 234 GLU A CA 1
ATOM 1739 C C . GLU A 1 234 ? -20.469 -0.159 19.312 1 96.94 234 GLU A C 1
ATOM 1741 O O . GLU A 1 234 ? -19.422 0.193 19.891 1 96.94 234 GLU A O 1
ATOM 1746 N N . TYR A 1 235 ? -20.484 -0.677 18.047 1 97.38 235 TYR A N 1
ATOM 1747 C CA . TYR A 1 235 ? -19.234 -0.886 17.312 1 97.38 235 TYR A CA 1
ATOM 1748 C C . TYR A 1 235 ? -19.016 0.227 16.297 1 97.38 235 TYR A C 1
ATOM 1750 O O . TYR A 1 235 ? -18.031 0.214 15.555 1 97.38 235 TYR A O 1
ATOM 1758 N N . ILE A 1 236 ? -19.875 1.203 16.266 1 97.12 236 ILE A N 1
ATOM 1759 C CA . ILE A 1 236 ? -19.719 2.348 15.375 1 97.12 236 ILE A CA 1
ATOM 1760 C C . ILE A 1 236 ? -18.781 3.375 16.016 1 97.12 236 ILE A C 1
ATOM 1762 O O . ILE A 1 236 ? -18.969 3.748 17.172 1 97.12 236 ILE A O 1
ATOM 1766 N N . THR A 1 237 ? -17.766 3.797 15.266 1 98.19 237 THR A 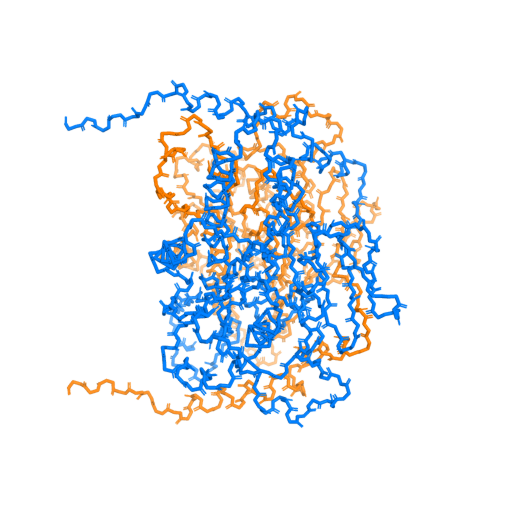N 1
ATOM 1767 C CA . THR A 1 237 ? -16.828 4.797 15.773 1 98.19 237 THR A CA 1
ATOM 1768 C C . THR A 1 237 ? -17.312 6.203 15.445 1 98.19 237 THR A C 1
ATOM 1770 O O . THR A 1 237 ? -17.516 6.543 14.273 1 98.19 237 THR A O 1
ATOM 1773 N N . PRO A 1 238 ? -17.5 7.012 16.438 1 97.56 238 PRO A N 1
ATOM 1774 C CA . PRO A 1 238 ? -17.969 8.375 16.172 1 97.56 238 PRO A CA 1
ATOM 1775 C C . PRO A 1 238 ? -16.891 9.242 15.523 1 97.56 238 PRO A C 1
ATOM 1777 O O . PRO A 1 238 ? -15.695 9.023 15.758 1 97.56 238 PRO A O 1
ATOM 1780 N N . VAL A 1 239 ? -17.266 10.234 14.812 1 97.81 239 VAL A N 1
ATOM 1781 C CA . VAL A 1 239 ? -16.375 11.18 14.164 1 97.81 239 VAL A CA 1
ATOM 1782 C C . VAL A 1 239 ? -15.5 11.875 15.211 1 97.81 239 VAL A C 1
ATOM 1784 O O . VAL A 1 239 ? -14.336 12.188 14.953 1 97.81 239 VAL A O 1
ATOM 1787 N N . SER A 1 240 ? -16 12.039 16.438 1 98 240 SER A N 1
ATOM 1788 C CA . SER A 1 240 ? -15.266 12.711 17.516 1 98 240 SER A CA 1
ATOM 1789 C C . SER A 1 240 ? -13.992 11.961 17.859 1 98 240 SER A C 1
ATOM 1791 O O . SER A 1 240 ? -13.008 12.562 18.312 1 98 240 SER A O 1
ATOM 1793 N N . THR A 1 241 ? -14 10.641 17.688 1 98.69 241 THR A N 1
ATOM 1794 C CA . THR A 1 241 ? -12.789 9.875 17.953 1 98.69 241 THR A CA 1
ATOM 1795 C C . THR A 1 241 ? -11.711 10.211 16.922 1 98.69 241 THR A C 1
ATOM 1797 O O . THR A 1 241 ? -10.523 10.266 17.266 1 98.69 241 THR A O 1
ATOM 1800 N N . MET A 1 242 ? -12.102 10.414 15.664 1 98.5 242 MET A N 1
ATOM 1801 C CA . MET A 1 242 ? -11.141 10.844 14.656 1 98.5 242 MET A CA 1
ATOM 1802 C C . MET A 1 242 ? -10.578 12.227 14.992 1 98.5 242 MET A C 1
ATOM 1804 O O . MET A 1 242 ? -9.375 12.461 14.867 1 98.5 242 MET A O 1
ATOM 1808 N N . VAL A 1 243 ? -11.438 13.125 15.398 1 98.5 243 VAL A N 1
ATOM 1809 C CA . VAL A 1 243 ? -11.016 14.477 15.75 1 98.5 243 VAL A CA 1
ATOM 1810 C C . VAL A 1 243 ? -10.016 14.43 16.891 1 98.5 243 VAL A C 1
ATOM 1812 O O . VAL A 1 243 ? -8.992 15.125 16.875 1 98.5 243 VAL A O 1
ATOM 1815 N N . ARG A 1 244 ? -10.305 13.602 17.875 1 98.44 244 ARG A N 1
ATOM 1816 C CA . ARG A 1 244 ? -9.375 13.422 18.984 1 98.44 244 ARG A CA 1
ATOM 1817 C C . ARG A 1 244 ? -8 13 18.484 1 98.44 244 ARG A C 1
ATOM 1819 O O . ARG A 1 244 ? -6.977 13.484 18.953 1 98.44 244 ARG A O 1
ATOM 1826 N N . ALA A 1 245 ? -7.945 12.047 17.578 1 98.81 245 ALA A N 1
ATOM 1827 C CA . ALA A 1 245 ? -6.68 11.586 17 1 98.81 245 ALA A CA 1
ATOM 1828 C C . ALA A 1 245 ? -5.949 12.727 16.297 1 98.81 245 ALA A C 1
ATOM 1830 O O . ALA A 1 245 ? -4.75 12.914 16.484 1 98.81 245 ALA A O 1
ATOM 1831 N N . PHE A 1 246 ? -6.688 13.477 15.492 1 98.75 246 PHE A N 1
ATOM 1832 C CA . PHE A 1 246 ? -6.09 14.609 14.805 1 98.75 246 PHE A CA 1
ATOM 1833 C C . PHE A 1 246 ? -5.473 15.586 15.805 1 98.75 246 PHE A C 1
ATOM 1835 O O . PHE A 1 246 ? -4.344 16.047 15.617 1 98.75 246 PHE A O 1
ATOM 1842 N N . VAL A 1 247 ? -6.184 15.883 16.844 1 98.31 247 VAL A N 1
ATOM 1843 C CA . VAL A 1 247 ? -5.727 16.828 17.844 1 98.31 247 VAL A CA 1
ATOM 1844 C C . VAL A 1 247 ? -4.418 16.344 18.469 1 98.31 247 VAL A C 1
ATOM 1846 O O . VAL A 1 247 ? -3.467 17.109 18.609 1 98.31 247 VAL A O 1
ATOM 1849 N N . GLU A 1 248 ? -4.371 15.078 18.797 1 98.44 248 GLU A N 1
ATOM 1850 C CA . GLU A 1 248 ? -3.156 14.5 19.359 1 98.44 248 GLU A CA 1
ATOM 1851 C C . GLU A 1 248 ? -1.998 14.57 18.375 1 98.44 248 GLU A C 1
ATOM 1853 O O . GLU A 1 248 ? -0.874 14.906 18.75 1 98.44 248 GLU A O 1
ATOM 1858 N N . LEU A 1 249 ? -2.254 14.328 17.141 1 98.75 249 LEU A N 1
ATOM 1859 C CA . LEU A 1 249 ? -1.209 14.188 16.125 1 98.75 249 LEU A CA 1
ATOM 1860 C C . LEU A 1 249 ? -0.691 15.547 15.68 1 98.75 249 LEU A C 1
ATOM 1862 O O . LEU A 1 249 ? 0.461 15.672 15.258 1 98.75 249 LEU A O 1
ATOM 1866 N N . ILE A 1 250 ? -1.521 16.609 15.797 1 97.81 250 ILE A N 1
ATOM 1867 C CA . ILE A 1 250 ? -1.063 17.906 15.305 1 97.81 250 ILE A CA 1
ATOM 1868 C C . ILE A 1 250 ? -0.601 18.766 16.469 1 97.81 250 ILE A C 1
ATOM 1870 O O . ILE A 1 250 ? -0.253 19.938 16.297 1 97.81 250 ILE A O 1
ATOM 1874 N N . SER A 1 251 ? -0.585 18.188 17.719 1 97 251 SER A N 1
ATOM 1875 C CA . SER A 1 251 ? -0.127 18.922 18.891 1 97 251 SER A CA 1
ATOM 1876 C C . SER A 1 251 ? 1.35 19.281 18.781 1 97 251 SER A C 1
ATOM 1878 O O . SER A 1 251 ? 2.184 18.422 18.469 1 97 251 SER A O 1
ATOM 1880 N N . GLU A 1 252 ? 1.679 20.516 19.031 1 92.81 252 GLU A N 1
ATOM 1881 C CA . GLU A 1 252 ? 3.061 20.984 18.984 1 92.81 252 GLU A CA 1
ATOM 1882 C C . GLU A 1 252 ? 3.846 20.516 20.203 1 92.81 252 GLU A C 1
ATOM 1884 O O . GLU A 1 252 ? 5.074 20.422 20.156 1 92.81 252 GLU A O 1
ATOM 1889 N N . THR A 1 253 ? 3.117 20.25 21.297 1 94.75 253 THR A N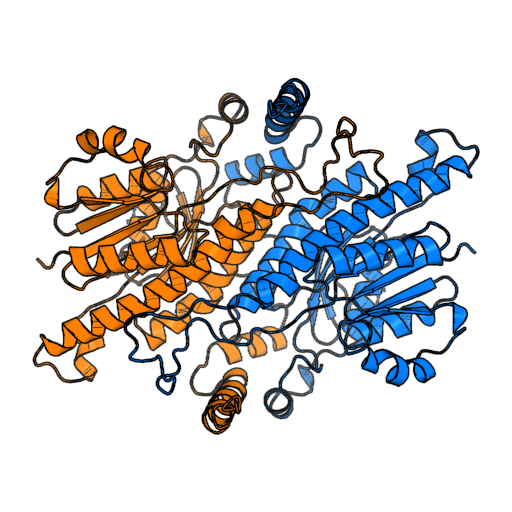 1
ATOM 1890 C CA . THR A 1 253 ? 3.773 19.812 22.516 1 94.75 253 THR A CA 1
ATOM 1891 C C . THR A 1 253 ? 3.701 18.297 22.656 1 94.75 253 THR A C 1
ATOM 1893 O O . THR A 1 253 ? 4.332 17.719 23.547 1 94.75 253 THR A O 1
ATOM 1896 N N . GLY A 1 254 ? 2.896 17.672 21.812 1 97.12 254 GLY A N 1
ATOM 1897 C CA . GLY A 1 254 ? 2.707 16.234 21.906 1 97.12 254 GLY A CA 1
ATOM 1898 C C . GLY A 1 254 ? 1.762 15.828 23.016 1 97.12 254 GLY A C 1
ATOM 1899 O O . GLY A 1 254 ? 1.835 14.711 23.531 1 97.12 254 GLY A O 1
ATOM 1900 N N . ARG A 1 255 ? 0.88 16.641 23.375 1 97.31 255 ARG A N 1
ATOM 1901 C CA . ARG A 1 255 ? -0.015 16.422 24.516 1 97.31 255 ARG A CA 1
ATOM 1902 C C . ARG A 1 255 ? -0.981 15.281 24.234 1 97.31 255 ARG A C 1
ATOM 1904 O O . ARG A 1 255 ? -1.503 15.156 23.125 1 97.31 255 ARG A O 1
ATOM 1911 N N . VAL A 1 256 ? -1.217 14.391 25.125 1 98 256 VAL A N 1
ATOM 1912 C CA . VAL A 1 256 ? -2.223 13.336 25.141 1 98 256 VAL A CA 1
ATOM 1913 C C . VAL A 1 256 ? -3.086 13.469 26.406 1 98 256 VAL A C 1
ATOM 1915 O O . VAL A 1 256 ? -2.564 13.633 27.5 1 98 256 VAL A O 1
ATOM 1918 N N . GLU A 1 257 ? -4.367 13.461 26.188 1 95.88 257 GLU A N 1
ATOM 1919 C CA . GLU A 1 257 ? -5.262 13.547 27.328 1 95.88 257 GLU A CA 1
ATOM 1920 C C . GLU A 1 257 ? -5.066 12.352 28.266 1 95.88 257 GLU A C 1
ATOM 1922 O O . GLU A 1 257 ? -4.945 11.211 27.812 1 95.88 257 GLU A O 1
ATOM 1927 N N . GLY A 1 258 ? -5.027 12.578 29.578 1 95.69 258 GLY A N 1
ATOM 1928 C CA . GLY A 1 258 ? -4.77 11.547 30.562 1 95.69 258 GLY A CA 1
ATOM 1929 C C . GLY A 1 258 ? -6.016 10.789 30.984 1 95.69 258 GLY A C 1
ATOM 1930 O O . GLY A 1 258 ? -6.215 10.516 32.156 1 95.69 258 GLY A O 1
ATOM 1931 N N . ASP A 1 259 ? -6.934 10.445 30.078 1 97.44 259 ASP A N 1
ATOM 1932 C CA . ASP A 1 259 ? -8.188 9.789 30.438 1 97.44 259 ASP A CA 1
ATOM 1933 C C . ASP A 1 259 ? -8.125 8.289 30.156 1 97.44 259 ASP A C 1
ATOM 1935 O O . ASP A 1 259 ? -9.109 7.578 30.312 1 97.44 259 ASP A O 1
ATOM 1939 N N . GLY A 1 260 ? -7.008 7.785 29.641 1 97.5 260 GLY A N 1
ATOM 1940 C CA . GLY A 1 260 ? -6.809 6.363 29.406 1 97.5 260 GLY A CA 1
ATOM 1941 C C . GLY A 1 260 ? -7.363 5.887 28.078 1 97.5 260 GLY A C 1
ATOM 1942 O O . GLY A 1 260 ? -7.324 4.691 27.781 1 97.5 260 GLY A O 1
ATOM 1943 N N . LYS A 1 261 ? -7.77 6.785 27.203 1 98.19 261 LYS A N 1
ATOM 1944 C CA . LYS A 1 261 ? -8.422 6.395 25.969 1 98.19 261 LYS A CA 1
ATOM 1945 C C . LYS A 1 261 ? -7.445 6.422 24.797 1 98.19 261 LYS A C 1
ATOM 1947 O O . LYS A 1 261 ? -7.809 6.086 23.672 1 98.19 261 LYS A O 1
ATOM 1952 N N . SER A 1 262 ? -6.234 6.793 25.062 1 98.69 262 SER A N 1
ATOM 1953 C CA . SER A 1 262 ? -5.199 6.852 24.047 1 98.69 262 SER A CA 1
ATOM 1954 C C . SER A 1 262 ? -3.926 6.152 24.5 1 98.69 262 SER A C 1
ATOM 1956 O O . SER A 1 262 ? -3.521 6.285 25.656 1 98.69 262 SER A O 1
ATOM 1958 N N . GLU A 1 263 ? -3.312 5.441 23.547 1 98.5 263 GLU A N 1
ATOM 1959 C CA . GLU A 1 263 ? -2.023 4.816 23.812 1 98.5 263 GLU A CA 1
ATOM 1960 C C . GLU A 1 263 ? -0.871 5.773 23.531 1 98.5 263 GLU A C 1
ATOM 1962 O O . GLU A 1 263 ? 0.298 5.398 23.641 1 98.5 263 GLU A O 1
ATOM 1967 N N . GLY A 1 264 ? -1.131 6.977 23.125 1 98.19 264 GLY A N 1
ATOM 1968 C CA . GLY A 1 264 ? -0.091 7.941 22.797 1 98.19 264 GLY A CA 1
ATOM 1969 C C . GLY A 1 264 ? 0.749 8.336 24 1 98.19 264 GLY A C 1
ATOM 1970 O O . GLY A 1 264 ? 0.252 8.359 25.125 1 98.19 264 GLY A O 1
ATOM 1971 N N . VAL A 1 265 ? 2.006 8.656 23.734 1 97.69 265 VAL A N 1
ATOM 1972 C CA . VAL A 1 265 ? 2.904 9.117 24.781 1 97.69 265 VAL A CA 1
ATOM 1973 C C . VAL A 1 265 ? 2.752 10.625 24.969 1 97.69 265 VAL A C 1
ATOM 1975 O O . VAL A 1 265 ? 2.949 11.398 24.031 1 97.69 265 VAL A O 1
ATOM 1978 N N . ASP A 1 266 ? 2.443 11.016 26.172 1 97.94 266 ASP A N 1
ATOM 1979 C CA . ASP A 1 266 ? 2.268 12.438 26.469 1 97.94 266 ASP A CA 1
ATOM 1980 C C . ASP A 1 266 ? 3.602 13.172 26.422 1 97.94 266 ASP A C 1
ATOM 1982 O O . ASP A 1 266 ? 4.621 12.656 26.875 1 97.94 266 ASP A O 1
ATOM 1986 N N . GLY A 1 267 ? 3.58 14.375 25.812 1 97.56 267 GLY A N 1
ATOM 1987 C CA . GLY A 1 267 ? 4.738 15.25 25.828 1 97.56 267 GLY A CA 1
ATOM 1988 C C . GLY A 1 267 ? 5.727 14.961 24.719 1 97.56 267 GLY A C 1
ATOM 1989 O O . GLY A 1 267 ? 6.836 15.492 24.703 1 97.56 267 GLY A O 1
ATOM 1990 N N . GLN A 1 268 ? 5.309 14.102 23.812 1 96.75 268 GLN A N 1
ATOM 1991 C CA . GLN A 1 268 ? 6.176 13.758 22.688 1 96.75 268 GLN A CA 1
ATOM 1992 C C . GLN A 1 268 ? 5.473 13.992 21.359 1 96.75 268 GLN A C 1
ATOM 1994 O O . GLN A 1 268 ? 4.438 13.383 21.078 1 96.75 268 GLN A O 1
ATOM 1999 N N . VAL A 1 269 ? 6.066 14.898 20.578 1 96.94 269 VAL A N 1
ATOM 2000 C CA . VAL A 1 269 ? 5.5 15.164 19.266 1 96.94 269 VAL A CA 1
ATOM 2001 C C . VAL A 1 269 ? 5.461 13.867 18.438 1 96.94 269 VAL A C 1
ATOM 2003 O O . VAL A 1 269 ? 6.438 13.117 18.422 1 96.94 269 VAL A O 1
ATOM 2006 N N . LYS A 1 270 ? 4.312 13.602 17.844 1 98.44 270 LYS A N 1
ATOM 2007 C CA . LYS A 1 270 ? 4.113 12.352 17.125 1 98.44 270 LYS A CA 1
ATOM 2008 C C . LYS A 1 270 ? 4.605 12.477 15.68 1 98.44 270 LYS A C 1
ATOM 2010 O O . LYS A 1 270 ? 4.305 13.461 14.992 1 98.44 270 LYS A O 1
ATOM 2015 N N . THR A 1 271 ? 5.383 11.555 15.195 1 98.19 271 THR A N 1
ATOM 2016 C CA . THR A 1 271 ? 5.812 11.438 13.805 1 98.19 271 THR A CA 1
ATOM 2017 C C . THR A 1 271 ? 5.996 9.969 13.414 1 98.19 271 THR A C 1
ATOM 2019 O O . THR A 1 271 ? 6.438 9.156 14.234 1 98.19 271 THR A O 1
ATOM 2022 N N . GLY A 1 272 ? 5.555 9.656 12.227 1 98.25 272 GLY A N 1
ATOM 2023 C CA . GLY A 1 272 ? 5.656 8.281 11.75 1 98.25 272 GLY A CA 1
ATOM 2024 C C . GLY A 1 272 ? 4.695 7.34 12.445 1 98.25 272 GLY A C 1
ATOM 2025 O O . GLY A 1 272 ? 4.891 6.121 12.43 1 98.25 272 GLY A O 1
ATOM 2026 N N . GLN A 1 273 ? 3.67 7.902 13.094 1 98.62 273 GLN A N 1
ATOM 2027 C CA . GLN A 1 273 ? 2.76 7.086 13.883 1 98.62 273 GLN A CA 1
ATOM 2028 C C . GLN A 1 273 ? 1.537 6.672 13.07 1 98.62 273 GLN A C 1
ATOM 2030 O O . GLN A 1 273 ? 1.096 7.41 12.188 1 98.62 273 GLN A O 1
ATOM 2035 N N . SER A 1 274 ? 1.069 5.508 13.352 1 98.75 274 SER A N 1
ATOM 2036 C CA . SER A 1 274 ? -0.199 4.977 12.859 1 98.75 274 SER A CA 1
ATOM 2037 C C . SER A 1 274 ? -1.191 4.777 14 1 98.75 274 SER A C 1
ATOM 2039 O O . SER A 1 274 ? -0.967 3.949 14.883 1 98.75 274 SER A O 1
ATOM 2041 N N . VAL A 1 275 ? -2.303 5.512 13.953 1 98.94 275 VAL A N 1
ATOM 2042 C CA . VAL A 1 275 ? -3.232 5.492 15.078 1 98.94 275 VAL A CA 1
ATOM 2043 C C . VAL A 1 275 ? -4.562 4.887 14.641 1 98.94 275 VAL A C 1
ATOM 2045 O O . VAL A 1 275 ? -5.293 5.48 13.844 1 98.94 275 VAL A O 1
ATOM 2048 N N . GLU A 1 276 ? -4.832 3.74 15.141 1 98.94 276 GLU A N 1
ATOM 2049 C CA . GLU A 1 276 ? -6.133 3.119 14.906 1 98.94 276 GLU A CA 1
ATOM 2050 C C . GLU A 1 276 ? -7.199 3.701 15.828 1 98.94 276 GLU A C 1
ATOM 2052 O O . GLU A 1 276 ? -7.055 3.668 17.047 1 98.94 276 GLU A O 1
ATOM 2057 N N . CYS A 1 277 ? -8.227 4.277 15.227 1 98.88 277 CYS A N 1
ATOM 2058 C CA . CYS A 1 277 ? -9.328 4.906 15.953 1 98.88 277 CYS A CA 1
ATOM 2059 C C . CYS A 1 277 ? -10.523 3.967 16.047 1 98.88 277 CYS A C 1
ATOM 2061 O O . CYS A 1 277 ? -11.203 3.713 15.047 1 98.88 277 CYS A O 1
ATOM 2063 N N . VAL A 1 278 ? -10.812 3.49 17.234 1 98.75 278 VAL A N 1
ATOM 2064 C CA . VAL A 1 278 ? -11.797 2.426 17.422 1 98.75 278 VAL A CA 1
ATOM 2065 C C . VAL A 1 278 ? -12.773 2.811 18.531 1 98.75 278 VAL A C 1
ATOM 2067 O O . VAL A 1 278 ? -12.398 2.869 19.703 1 98.75 278 VAL A O 1
ATOM 2070 N N . VAL A 1 279 ? -14.016 3.062 18.094 1 97.94 279 VAL A N 1
ATOM 2071 C CA . VAL A 1 279 ? -15.07 3.455 19.016 1 97.94 279 VAL A CA 1
ATOM 2072 C C . VAL A 1 279 ? -14.625 4.68 19.812 1 97.94 279 VAL A C 1
ATOM 2074 O O . VAL A 1 279 ? -14.531 5.781 19.266 1 97.94 279 VAL A O 1
ATOM 2077 N N . ASP A 1 280 ? -14.078 4.52 21.047 1 98.06 280 ASP A N 1
ATOM 2078 C CA . ASP A 1 280 ? -13.695 5.699 21.812 1 98.06 280 ASP A CA 1
ATOM 2079 C C . ASP A 1 280 ? -12.219 5.656 22.203 1 98.06 280 ASP A C 1
ATOM 2081 O O . ASP A 1 280 ? -11.789 6.359 23.109 1 98.06 280 ASP A O 1
ATOM 2085 N N . ARG A 1 281 ? -11.492 4.797 21.5 1 98.56 281 ARG A N 1
ATOM 2086 C CA . ARG A 1 281 ? -10.102 4.605 21.891 1 98.56 281 ARG A CA 1
ATOM 2087 C C . ARG A 1 281 ? -9.164 4.828 20.703 1 98.56 281 ARG A C 1
ATOM 2089 O O . ARG A 1 281 ? -9.555 4.629 19.547 1 98.56 281 ARG A O 1
ATOM 2096 N N . LEU A 1 282 ? -7.969 5.234 21.047 1 98.88 282 LEU A N 1
ATOM 2097 C CA . LEU A 1 282 ? -6.887 5.398 20.078 1 98.88 282 LEU A CA 1
ATOM 2098 C C . LEU A 1 282 ? -5.77 4.391 20.344 1 98.88 282 LEU A C 1
ATOM 2100 O O . LEU A 1 282 ? -5.145 4.41 21.406 1 98.88 282 LEU A O 1
ATOM 2104 N N . PHE A 1 283 ? -5.539 3.484 19.438 1 98.88 283 PHE A N 1
ATOM 2105 C CA . PHE A 1 283 ? -4.473 2.496 19.516 1 98.88 283 PHE A CA 1
ATOM 2106 C C . PHE A 1 283 ? -3.311 2.881 18.609 1 98.88 283 PHE A C 1
ATOM 2108 O O . PHE A 1 283 ? -3.479 3 17.391 1 98.88 283 PHE A O 1
ATOM 2115 N N . TYR A 1 284 ? -2.143 3.135 19.125 1 98.69 284 TYR A N 1
ATOM 2116 C CA . TYR A 1 284 ? -0.943 3.387 18.344 1 98.69 284 TYR A CA 1
ATOM 2117 C C . TYR A 1 284 ? -0.335 2.082 17.844 1 98.69 284 TYR A C 1
ATOM 2119 O O . TYR A 1 284 ? 0.292 1.349 18.609 1 98.69 284 TYR A O 1
ATOM 2127 N N . ARG A 1 285 ? -0.482 1.807 16.562 1 98.62 285 ARG A N 1
ATOM 2128 C CA . ARG A 1 285 ? -0.086 0.535 15.961 1 98.62 285 ARG A CA 1
ATOM 2129 C C . ARG A 1 285 ? 1.354 0.59 15.461 1 98.62 285 ARG A C 1
ATOM 2131 O O . ARG A 1 285 ? 1.705 1.451 14.656 1 98.62 285 ARG A O 1
ATOM 2138 N N . LYS A 1 286 ? 2.154 -0.375 15.875 1 97.38 286 LYS A N 1
ATOM 2139 C CA . LYS A 1 286 ? 3.574 -0.414 15.539 1 97.38 286 LYS A CA 1
ATOM 2140 C C . LYS A 1 286 ? 3.838 -1.361 14.367 1 97.38 286 LYS A C 1
ATOM 2142 O O . LYS A 1 286 ? 3.021 -2.236 14.078 1 97.38 286 LYS A O 1
ATOM 2147 N N . PRO A 1 287 ? 4.965 -1.104 13.625 1 96.75 287 PRO A N 1
ATOM 2148 C CA . PRO A 1 287 ? 5.391 -2.135 12.672 1 96.75 287 PRO A CA 1
ATOM 2149 C C . PRO A 1 287 ? 5.688 -3.471 13.352 1 96.75 287 PRO A C 1
ATOM 2151 O O . PRO A 1 287 ? 5.848 -3.527 14.57 1 96.75 287 PRO A O 1
ATOM 2154 N N . PRO A 1 288 ? 5.684 -4.535 12.531 1 97.38 288 PRO A N 1
ATOM 2155 C CA . PRO A 1 288 ? 6.035 -5.816 13.148 1 97.38 288 PRO A CA 1
ATOM 2156 C C . PRO A 1 288 ? 7.477 -5.855 13.648 1 97.38 288 PRO A C 1
ATOM 2158 O O . PRO A 1 288 ? 8.32 -5.078 13.188 1 97.38 288 PRO A O 1
ATOM 2161 N N . ASP A 1 289 ? 7.703 -6.75 14.625 1 97.56 289 ASP A N 1
ATOM 2162 C CA . ASP A 1 289 ? 9.078 -6.98 15.078 1 97.56 289 ASP A CA 1
ATOM 2163 C C . ASP A 1 289 ? 9.945 -7.516 13.938 1 97.56 289 ASP A C 1
ATOM 2165 O O . ASP A 1 289 ? 9.445 -8.195 13.039 1 97.56 289 ASP A O 1
ATOM 2169 N N . TYR A 1 290 ? 11.227 -7.219 14.008 1 98.25 290 TYR A N 1
ATOM 2170 C CA . TYR A 1 290 ? 12.156 -7.738 13.008 1 98.25 290 TYR A CA 1
ATOM 2171 C C . TYR A 1 290 ? 12.227 -9.258 13.062 1 98.25 290 TYR A C 1
ATOM 2173 O O . TYR A 1 290 ? 12.219 -9.844 14.148 1 98.25 290 TYR A O 1
ATOM 2181 N N . ALA A 1 291 ? 12.328 -9.852 11.93 1 98.06 291 ALA A N 1
ATOM 2182 C CA . ALA A 1 291 ? 12.438 -11.305 11.859 1 98.06 291 ALA A CA 1
ATOM 2183 C C . ALA A 1 291 ? 13.711 -11.789 12.555 1 98.06 291 ALA A C 1
ATOM 2185 O O . ALA A 1 291 ? 13.703 -12.828 13.219 1 98.06 291 ALA A O 1
ATOM 2186 N N . ASP A 1 292 ? 14.844 -11.102 12.336 1 97.81 292 ASP A N 1
ATOM 2187 C CA . ASP A 1 292 ? 16.125 -11.414 12.953 1 97.81 292 ASP A CA 1
ATOM 2188 C C . ASP A 1 292 ? 17.062 -10.203 12.938 1 97.81 292 ASP A C 1
ATOM 2190 O O . ASP A 1 292 ? 16.625 -9.086 12.633 1 97.81 292 ASP A O 1
ATOM 2194 N N . GLU A 1 293 ? 18.281 -10.43 13.281 1 97.69 293 GLU A N 1
ATOM 2195 C CA . GLU A 1 293 ? 19.25 -9.344 13.414 1 97.69 293 GLU A CA 1
ATOM 2196 C C . GLU A 1 293 ? 19.609 -8.75 12.047 1 97.69 293 GLU A C 1
ATOM 2198 O O . GLU A 1 293 ? 19.891 -7.555 11.938 1 97.69 293 GLU A O 1
ATOM 2203 N N . SER A 1 294 ? 19.609 -9.547 11.055 1 97.62 294 SER A N 1
ATOM 2204 C CA . SER A 1 294 ? 19.922 -9.039 9.727 1 97.62 294 SER A CA 1
ATOM 2205 C C . SER A 1 294 ? 18.891 -8.016 9.258 1 97.62 294 SER A C 1
ATOM 2207 O O . SER A 1 294 ? 19.234 -7.035 8.602 1 97.62 294 SER A O 1
ATOM 2209 N N . GLN A 1 295 ? 17.625 -8.242 9.648 1 98 295 GLN A N 1
ATOM 2210 C CA . GLN A 1 295 ? 16.578 -7.309 9.266 1 98 295 GLN A CA 1
ATOM 2211 C C . GLN A 1 295 ? 16.641 -6.035 10.102 1 98 295 GLN A C 1
ATOM 2213 O O . GLN A 1 295 ? 16.375 -4.941 9.594 1 98 295 GLN A O 1
ATOM 2218 N N . ARG A 1 296 ? 16.938 -6.199 11.398 1 97.69 296 ARG A N 1
ATOM 2219 C CA . ARG A 1 296 ? 17.156 -5.016 12.219 1 97.69 296 ARG A CA 1
ATOM 2220 C C . ARG A 1 296 ? 18.266 -4.141 11.633 1 97.69 296 ARG A C 1
ATOM 2222 O O . ARG A 1 296 ? 18.094 -2.93 11.477 1 97.69 296 ARG A O 1
ATOM 2229 N N . PHE A 1 297 ? 19.406 -4.777 11.273 1 97.12 297 PHE A N 1
ATOM 2230 C CA . PHE A 1 297 ? 20.531 -4.07 10.672 1 97.12 297 PHE A CA 1
ATOM 2231 C C . PHE A 1 297 ? 20.094 -3.357 9.391 1 97.12 297 PHE A C 1
ATOM 2233 O O . PHE A 1 297 ? 20.375 -2.17 9.211 1 97.12 297 PHE A O 1
ATOM 2240 N N . LEU A 1 298 ? 19.406 -4.074 8.547 1 96.31 298 LEU A N 1
ATOM 2241 C CA . LEU A 1 298 ? 18.969 -3.555 7.254 1 96.31 298 LEU A CA 1
ATOM 2242 C C . LEU A 1 298 ? 18.156 -2.275 7.426 1 96.31 298 LEU A C 1
ATOM 2244 O O . LEU A 1 298 ? 18.453 -1.265 6.777 1 96.31 298 LEU A O 1
ATOM 2248 N N . ILE A 1 299 ? 17.188 -2.266 8.305 1 96.19 299 ILE A N 1
ATOM 2249 C CA . ILE A 1 299 ? 16.266 -1.151 8.461 1 96.19 299 ILE A CA 1
ATOM 2250 C C . ILE A 1 299 ? 16.953 0.001 9.188 1 96.19 299 ILE A C 1
ATOM 2252 O O . ILE A 1 299 ? 16.766 1.168 8.836 1 96.19 299 ILE A O 1
ATOM 2256 N N . GLU A 1 300 ? 17.797 -0.294 10.156 1 94.75 300 GLU A N 1
ATOM 2257 C CA . GLU A 1 300 ? 18.516 0.75 10.875 1 94.75 300 GLU A CA 1
ATOM 2258 C C . GLU A 1 300 ? 19.422 1.545 9.93 1 94.75 300 GLU A C 1
ATOM 2260 O O . GLU A 1 300 ? 19.625 2.748 10.117 1 94.75 300 GLU A O 1
ATOM 2265 N N . GLN A 1 301 ? 19.953 0.867 8.922 1 92.75 301 GLN A N 1
ATOM 2266 C CA . GLN A 1 301 ? 20.797 1.555 7.941 1 92.75 301 GLN A CA 1
ATOM 2267 C C . GLN A 1 301 ? 19.984 2.568 7.141 1 92.75 301 GLN A C 1
ATOM 2269 O O . GLN A 1 301 ? 20.547 3.523 6.594 1 92.75 301 GLN A O 1
ATOM 2274 N N . THR A 1 302 ? 18.703 2.381 7.055 1 91 302 THR A N 1
ATOM 2275 C CA . THR A 1 302 ? 17.859 3.322 6.324 1 91 302 THR A CA 1
ATOM 2276 C C . THR A 1 302 ? 17.562 4.551 7.18 1 91 302 THR A C 1
ATOM 2278 O O . THR A 1 302 ? 17.25 5.621 6.652 1 91 302 THR A O 1
ATOM 2281 N N . LEU A 1 303 ? 17.672 4.387 8.438 1 88.56 303 LEU A N 1
ATOM 2282 C CA . LEU A 1 303 ? 17.234 5.426 9.367 1 88.56 303 LEU A CA 1
ATOM 2283 C C . LEU A 1 303 ? 18.391 6.371 9.695 1 88.56 303 LEU A C 1
ATOM 2285 O O . LEU A 1 303 ? 18.172 7.477 10.195 1 88.56 303 LEU A O 1
ATOM 2289 N N . ASP A 1 304 ? 19.609 5.902 9.445 1 88.06 304 ASP A N 1
ATOM 2290 C CA . ASP A 1 304 ? 20.781 6.738 9.68 1 88.06 304 ASP A CA 1
ATOM 2291 C C . ASP A 1 304 ? 21.125 7.555 8.43 1 88.06 304 ASP A C 1
ATOM 2293 O O . ASP A 1 304 ? 21.922 7.117 7.602 1 88.06 304 ASP A O 1
ATOM 2297 N N . LEU A 1 305 ? 20.688 8.734 8.391 1 82.62 305 LEU A N 1
ATOM 2298 C CA . LEU A 1 305 ? 20.828 9.594 7.219 1 82.62 305 LEU A CA 1
ATOM 2299 C C . LEU A 1 305 ? 22.281 9.938 6.977 1 82.62 305 LEU A C 1
ATOM 2301 O O . LEU A 1 305 ? 22.703 10.141 5.832 1 82.62 305 LEU A O 1
ATOM 2305 N N . GLN A 1 306 ? 23.016 10.062 7.957 1 81.88 306 GLN A N 1
ATOM 2306 C CA . GLN A 1 306 ? 24.375 10.555 7.848 1 81.88 306 GLN A CA 1
ATOM 2307 C C . GLN A 1 306 ? 25.344 9.43 7.48 1 81.88 306 GLN A C 1
ATOM 2309 O O . GLN A 1 306 ? 26.203 9.602 6.609 1 81.88 306 GLN A O 1
ATOM 2314 N N . ASN A 1 307 ? 25.172 8.219 8.109 1 84.81 307 ASN A N 1
ATOM 2315 C CA . ASN A 1 307 ? 26.203 7.195 7.977 1 84.81 307 ASN A CA 1
ATOM 2316 C C . ASN A 1 307 ? 25.625 5.883 7.441 1 84.81 307 ASN A C 1
ATOM 2318 O O . ASN A 1 307 ? 26.375 4.93 7.199 1 84.81 307 ASN A O 1
ATOM 2322 N N . GLY A 1 308 ? 24.344 5.898 7.207 1 89.38 308 GLY A N 1
ATOM 2323 C CA . GLY A 1 308 ? 23.734 4.652 6.754 1 89.38 308 GLY A CA 1
ATOM 2324 C C . GLY A 1 308 ? 24.219 4.219 5.383 1 89.38 308 GLY A C 1
ATOM 2325 O O . GLY A 1 308 ? 24.438 5.055 4.5 1 89.38 308 GLY A O 1
ATOM 2326 N N . LEU A 1 309 ? 24.344 2.926 5.199 1 88.19 309 LEU A N 1
ATOM 2327 C CA . LEU A 1 309 ? 24.891 2.354 3.977 1 88.19 309 LEU A CA 1
ATOM 2328 C C . LEU A 1 309 ? 24.016 2.672 2.775 1 88.19 309 LEU A C 1
ATOM 2330 O O . LEU A 1 309 ? 24.516 2.875 1.667 1 88.19 309 LEU A O 1
ATOM 2334 N N . TRP A 1 310 ? 22.766 2.732 3.053 1 86.06 310 TRP A N 1
ATOM 2335 C CA . TRP A 1 310 ? 21.828 3.012 1.967 1 86.06 310 TRP A CA 1
ATOM 2336 C C . TRP A 1 310 ? 22.047 4.418 1.413 1 86.06 310 TRP A C 1
ATOM 2338 O O . TRP A 1 310 ? 21.938 4.637 0.203 1 86.06 310 TRP A O 1
ATOM 2348 N N . TRP A 1 311 ? 22.281 5.309 2.252 1 83.88 311 TRP A N 1
ATOM 2349 C CA . TRP A 1 311 ? 22.375 6.723 1.896 1 83.88 311 TRP A CA 1
ATOM 2350 C C . TRP A 1 311 ? 23.734 7.043 1.269 1 83.88 311 TRP A C 1
ATOM 2352 O O . TRP A 1 311 ? 23.844 7.969 0.462 1 83.88 311 TRP A O 1
ATOM 2362 N N . LYS A 1 312 ? 24.766 6.348 1.634 1 75.56 312 LYS A N 1
ATOM 2363 C CA . LYS A 1 312 ? 26.047 6.52 0.969 1 75.56 312 LYS A CA 1
ATOM 2364 C C . LYS A 1 312 ? 25.938 6.23 -0.525 1 75.56 312 LYS A C 1
ATOM 2366 O O . LYS A 1 312 ? 26.5 6.961 -1.347 1 75.56 312 LYS A O 1
ATOM 2371 N N . GLY A 1 313 ? 25.172 5.262 -0.796 1 65.12 313 GLY A N 1
ATOM 2372 C CA . GLY A 1 313 ? 24.938 4.941 -2.195 1 65.12 313 GLY A CA 1
ATOM 2373 C C . GLY A 1 313 ? 24.078 5.977 -2.902 1 65.12 313 GLY A C 1
ATOM 2374 O O . GLY A 1 313 ? 24.359 6.344 -4.047 1 65.12 313 GLY A O 1
ATOM 2375 N N . ALA A 1 314 ? 23.125 6.473 -2.135 1 65.25 314 ALA A N 1
ATOM 2376 C CA . ALA A 1 314 ? 22.219 7.473 -2.709 1 65.25 314 ALA A CA 1
ATOM 2377 C C . ALA A 1 314 ? 22.953 8.781 -2.971 1 65.25 314 ALA A C 1
ATOM 2379 O O . ALA A 1 314 ? 22.75 9.422 -4.008 1 65.25 314 ALA A O 1
ATOM 2380 N N . ARG A 1 315 ? 23.719 9.18 -2.072 1 64.25 315 ARG A N 1
ATOM 2381 C CA . ARG A 1 315 ? 24.484 10.414 -2.223 1 64.25 315 ARG A CA 1
ATOM 2382 C C . ARG A 1 315 ? 25.453 10.312 -3.402 1 64.25 315 ARG A C 1
ATOM 2384 O O . ARG A 1 315 ? 25.609 11.273 -4.156 1 64.25 315 ARG A O 1
ATOM 2391 N N . GLU A 1 316 ? 25.953 9.094 -3.484 1 60.97 316 GLU A N 1
ATOM 2392 C CA . GLU A 1 316 ? 26.828 8.891 -4.637 1 60.97 316 GLU A CA 1
ATOM 2393 C C . GLU A 1 316 ? 26.047 8.992 -5.945 1 60.97 316 GLU A C 1
ATOM 2395 O O . GLU A 1 316 ? 26.516 9.586 -6.914 1 60.97 316 GLU A O 1
ATOM 2400 N N . LEU A 1 317 ? 24.844 8.422 -5.859 1 57.5 317 LEU A N 1
ATOM 2401 C CA . LEU A 1 317 ? 23.984 8.453 -7.039 1 57.5 317 LEU A CA 1
ATOM 2402 C C . LEU A 1 317 ? 23.516 9.875 -7.328 1 57.5 317 LEU A C 1
ATOM 2404 O O . LEU A 1 317 ? 23.5 10.305 -8.484 1 57.5 317 LEU A O 1
ATOM 2408 N N . PHE A 1 318 ? 23.062 10.5 -6.281 1 53.94 318 PHE A N 1
ATOM 2409 C CA . PHE A 1 318 ? 22.625 11.875 -6.445 1 53.94 318 PHE A CA 1
ATOM 2410 C C . PHE A 1 318 ? 23.766 12.773 -6.871 1 53.94 318 PHE A C 1
ATOM 2412 O O . PHE A 1 318 ? 23.594 13.664 -7.711 1 53.94 318 PHE A O 1
ATOM 2419 N N . ALA A 1 319 ? 24.922 12.578 -6.297 1 55.28 319 ALA A N 1
ATOM 2420 C CA . ALA A 1 319 ? 26.109 13.328 -6.688 1 55.28 319 ALA A CA 1
ATOM 2421 C C . ALA A 1 319 ? 26.484 13.047 -8.141 1 55.28 319 ALA A C 1
ATOM 2423 O O . ALA A 1 319 ? 26.859 13.953 -8.883 1 55.28 319 ALA A O 1
ATOM 2424 N N . LYS A 1 320 ? 26.344 11.828 -8.578 1 53.53 320 LYS A N 1
ATOM 2425 C CA . LYS A 1 320 ? 26.672 11.461 -9.953 1 53.53 320 LYS A CA 1
ATOM 2426 C C . LYS A 1 320 ? 25.672 12.062 -10.938 1 53.53 320 LYS A C 1
ATOM 2428 O O . LYS A 1 320 ? 26.047 12.477 -12.031 1 53.53 320 LYS A O 1
ATOM 2433 N N . ARG A 1 321 ? 24.438 12.023 -10.516 1 51.06 321 ARG A N 1
ATOM 2434 C CA . ARG A 1 321 ? 23.391 12.57 -11.375 1 51.06 321 ARG A CA 1
ATOM 2435 C C . ARG A 1 321 ? 23.531 14.078 -11.516 1 51.06 321 ARG A C 1
ATOM 2437 O O . ARG A 1 321 ? 23.188 14.648 -12.555 1 51.06 321 ARG A O 1
ATOM 2444 N N . GLN A 1 322 ? 23.938 14.688 -10.531 1 46.88 322 GLN A N 1
ATOM 2445 C CA . GLN A 1 322 ? 24.219 16.125 -10.602 1 46.88 322 GLN A CA 1
ATOM 2446 C C . GLN A 1 322 ? 25.422 16.406 -11.492 1 46.88 322 GLN A C 1
ATOM 2448 O O . GLN A 1 322 ? 25.531 17.484 -12.07 1 46.88 322 GLN A O 1
ATOM 2453 N N . GLN A 1 323 ? 26.312 15.484 -11.477 1 47.44 323 GLN A N 1
ATOM 2454 C CA . GLN A 1 323 ? 27.484 15.68 -12.32 1 47.44 323 GLN A CA 1
ATOM 2455 C C . GLN A 1 323 ? 27.188 15.305 -13.773 1 47.44 323 GLN A C 1
ATOM 2457 O O . GLN A 1 323 ? 27.984 15.617 -14.672 1 47.44 323 GLN A O 1
ATOM 2462 N N . GLN A 1 324 ? 26.203 14.461 -14.039 1 42.59 324 GLN A N 1
ATOM 2463 C CA . GLN A 1 324 ? 25.891 14.156 -15.438 1 42.59 324 GLN A CA 1
ATOM 2464 C C . GLN A 1 324 ? 25.188 15.336 -16.109 1 42.59 324 GLN A C 1
ATOM 2466 O O . GLN A 1 324 ? 24.234 15.883 -15.578 1 42.59 324 GLN A O 1
ATOM 2471 N N . PRO A 1 325 ? 25.812 16.016 -17.031 1 39.34 325 PRO A N 1
ATOM 2472 C CA . PRO A 1 325 ? 25.219 17.125 -17.781 1 39.34 325 PRO A CA 1
ATOM 2473 C C . PRO A 1 325 ? 23.812 16.828 -18.281 1 39.34 325 PRO A C 1
ATOM 2475 O O . PRO A 1 325 ? 23.484 15.656 -18.516 1 39.34 325 PRO A O 1
ATOM 2478 N N . PRO A 1 326 ? 22.844 17.688 -18.016 1 34.94 326 PRO A N 1
ATOM 2479 C CA . PRO A 1 326 ? 21.531 17.484 -18.641 1 34.94 326 PRO A CA 1
ATOM 2480 C C . PRO A 1 326 ? 21.625 16.984 -20.078 1 34.94 326 PRO A C 1
ATOM 2482 O O . PRO A 1 326 ? 22.469 17.453 -20.844 1 34.94 326 PRO A O 1
ATOM 2485 N N . VAL A 1 327 ? 21.328 15.75 -20.375 1 32.22 327 VAL A N 1
ATOM 2486 C CA . VAL A 1 327 ? 21.281 15.359 -21.781 1 32.22 327 VAL A CA 1
ATOM 2487 C C . VAL A 1 327 ? 20.484 16.391 -22.578 1 32.22 327 VAL A C 1
ATOM 2489 O O . VAL A 1 327 ? 19.281 16.562 -22.359 1 32.22 327 VAL A O 1
ATOM 2492 N N . ILE A 1 328 ? 21.109 17.453 -23 1 27.5 328 ILE A N 1
ATOM 2493 C CA . ILE A 1 328 ? 20.594 18.344 -24.016 1 27.5 328 ILE A CA 1
ATOM 2494 C C . ILE A 1 328 ? 20.094 17.547 -25.219 1 27.5 328 ILE A C 1
ATOM 2496 O O . ILE A 1 328 ? 20.859 16.781 -25.828 1 27.5 328 ILE A O 1
ATOM 2500 N N . SER A 1 329 ? 18.781 17.172 -25.219 1 24.81 329 SER A N 1
ATOM 2501 C CA . SER A 1 329 ? 18.203 16.828 -26.516 1 24.81 329 SER A CA 1
ATOM 2502 C C . SER A 1 329 ? 18.703 17.75 -27.609 1 24.81 329 SER A C 1
ATOM 2504 O O . SER A 1 329 ? 18.578 18.984 -27.5 1 24.81 329 SER A O 1
ATOM 2506 N N . SER A 1 330 ? 19.766 17.391 -28.219 1 23.67 330 SER A N 1
ATOM 2507 C CA . SER A 1 330 ? 20 18 -29.516 1 23.67 330 SER A CA 1
ATOM 2508 C C . SER A 1 330 ? 18.719 18.047 -30.344 1 23.67 330 SER A C 1
ATOM 2510 O O . SER A 1 330 ? 18.016 17.047 -30.484 1 23.67 330 SER A O 1
ATOM 2512 N N . GLN A 1 331 ? 18.234 19.266 -30.703 1 20.38 331 GLN A N 1
ATOM 2513 C CA . GLN A 1 331 ? 17.625 19.453 -32.031 1 20.38 331 GLN A CA 1
ATOM 2514 C C . GLN A 1 331 ? 18.578 19.016 -33.125 1 20.38 331 GLN A C 1
ATOM 2516 O O . GLN A 1 331 ? 19.781 19.328 -33.094 1 20.38 331 GLN A O 1
ATOM 2521 N N . MET B 1 1 ? 2.219 -37.219 -17.562 1 60.22 1 MET B N 1
ATOM 2522 C CA . MET B 1 1 ? 2.09 -36.125 -16.594 1 60.22 1 MET B CA 1
ATOM 2523 C C . MET B 1 1 ? 1.656 -34.844 -17.266 1 60.22 1 MET B C 1
ATOM 2525 O O . MET B 1 1 ? 2.121 -34.531 -18.375 1 60.22 1 MET B O 1
ATOM 2529 N N . THR B 1 2 ? 0.647 -34.219 -16.781 1 84 2 THR B N 1
ATOM 2530 C CA . THR B 1 2 ? 0.105 -33.031 -17.438 1 84 2 THR B CA 1
ATOM 2531 C C . THR B 1 2 ? 1.036 -31.828 -17.25 1 84 2 THR B C 1
ATOM 2533 O O . THR B 1 2 ? 1.503 -31.578 -16.141 1 84 2 THR B O 1
ATOM 2536 N N . MET B 1 3 ? 1.521 -31.266 -18.312 1 93.31 3 MET B N 1
ATOM 2537 C CA . MET B 1 3 ? 2.412 -30.109 -18.312 1 93.31 3 MET B CA 1
ATOM 2538 C C . MET B 1 3 ? 1.718 -28.891 -17.703 1 93.31 3 MET B C 1
ATOM 2540 O O . MET B 1 3 ? 0.592 -28.562 -18.094 1 93.31 3 MET B O 1
ATOM 2544 N N . LYS B 1 4 ? 2.385 -28.328 -16.688 1 96.5 4 LYS B N 1
ATOM 2545 C CA . LYS B 1 4 ? 1.886 -27.109 -16.078 1 96.5 4 LYS B CA 1
ATOM 2546 C C . LYS B 1 4 ? 2.537 -25.875 -16.703 1 96.5 4 LYS B C 1
ATOM 2548 O O . LYS B 1 4 ? 3.684 -25.938 -17.141 1 96.5 4 LYS B O 1
ATOM 2553 N N . THR B 1 5 ? 1.836 -24.766 -16.719 1 98.19 5 THR B N 1
ATOM 2554 C CA . THR B 1 5 ? 2.332 -23.547 -17.359 1 98.19 5 THR B CA 1
ATOM 2555 C C . THR B 1 5 ? 2.494 -22.438 -16.344 1 98.19 5 THR B C 1
ATOM 2557 O O . THR B 1 5 ? 1.54 -22.078 -15.641 1 98.19 5 THR B O 1
ATOM 2560 N N . ALA B 1 6 ? 3.717 -21.891 -16.266 1 98.81 6 ALA B N 1
ATOM 2561 C CA . ALA B 1 6 ? 4.02 -20.766 -15.398 1 98.81 6 ALA B CA 1
ATOM 2562 C C . ALA B 1 6 ? 4.316 -19.516 -16.219 1 98.81 6 ALA B C 1
ATOM 2564 O O . ALA B 1 6 ? 4.938 -19.578 -17.281 1 98.81 6 ALA B O 1
ATOM 2565 N N . ILE B 1 7 ? 3.803 -18.438 -15.758 1 98.94 7 ILE B N 1
ATOM 2566 C CA . ILE B 1 7 ? 4.227 -17.109 -16.219 1 98.94 7 ILE B CA 1
ATOM 2567 C C . ILE B 1 7 ? 5.102 -16.453 -15.148 1 98.94 7 ILE B C 1
ATOM 2569 O O . ILE B 1 7 ? 4.688 -16.328 -14 1 98.94 7 ILE B O 1
ATOM 2573 N N . VAL B 1 8 ? 6.312 -16.078 -15.5 1 98.88 8 VAL B N 1
ATOM 2574 C CA . VAL B 1 8 ? 7.219 -15.391 -14.586 1 98.88 8 VAL B CA 1
ATOM 2575 C C . VAL B 1 8 ? 7.574 -14.008 -15.141 1 98.88 8 VAL B C 1
ATOM 2577 O O . VAL B 1 8 ? 8.305 -13.898 -16.125 1 98.88 8 VAL B O 1
ATOM 2580 N N . THR B 1 9 ? 7.09 -12.977 -14.531 1 98.81 9 THR B N 1
ATOM 2581 C CA . THR B 1 9 ? 7.492 -11.633 -14.93 1 98.81 9 THR B CA 1
ATOM 2582 C C . THR B 1 9 ? 8.812 -11.25 -14.273 1 98.81 9 THR B C 1
ATOM 2584 O O . THR B 1 9 ? 9.094 -11.656 -13.141 1 98.81 9 THR B O 1
ATOM 2587 N N . GLY B 1 10 ? 9.578 -10.422 -14.984 1 97.44 10 GLY B N 1
ATOM 2588 C CA . GLY B 1 10 ? 10.93 -10.203 -14.508 1 97.44 10 GLY B CA 1
ATOM 2589 C C . GLY B 1 10 ? 11.766 -11.469 -14.477 1 97.44 10 GLY B C 1
ATOM 2590 O O . GLY B 1 10 ? 12.523 -11.695 -13.531 1 97.44 10 GLY B O 1
ATOM 2591 N N . GLY B 1 11 ? 11.617 -12.281 -15.461 1 97.25 11 GLY B N 1
ATOM 2592 C CA . GLY B 1 11 ? 12.141 -13.633 -15.398 1 97.25 11 GLY B CA 1
ATOM 2593 C C . GLY B 1 11 ? 13.555 -13.75 -15.93 1 97.25 11 GLY B C 1
ATOM 2594 O O . GLY B 1 11 ? 14.148 -14.836 -15.906 1 97.25 11 GLY B O 1
ATOM 2595 N N . CYS B 1 12 ? 14.203 -12.648 -16.344 1 95.62 12 CYS B N 1
ATOM 2596 C CA . CYS B 1 12 ? 15.492 -12.758 -17.031 1 95.62 12 CYS B CA 1
ATOM 2597 C C . CYS B 1 12 ? 16.625 -12.414 -16.078 1 95.62 12 CYS B C 1
ATOM 2599 O O . CYS B 1 12 ? 17.797 -12.445 -16.469 1 95.62 12 CYS B O 1
ATOM 2601 N N . SER B 1 13 ? 16.328 -12.07 -14.797 1 92.81 13 SER B N 1
ATOM 2602 C CA . SER B 1 13 ? 17.406 -11.742 -13.867 1 92.81 13 SER B CA 1
ATOM 2603 C C . SER B 1 13 ? 16.984 -12 -12.43 1 92.81 13 SER B C 1
ATOM 2605 O O . SER B 1 13 ? 15.812 -12.242 -12.148 1 92.81 13 SER B O 1
ATOM 2607 N N . GLY B 1 14 ? 17.953 -12.141 -11.594 1 94.56 14 GLY B N 1
ATOM 2608 C CA . GLY B 1 14 ? 17.734 -12.133 -10.156 1 94.56 14 GLY B CA 1
ATOM 2609 C C . GLY B 1 14 ? 16.812 -13.25 -9.688 1 94.56 14 GLY B C 1
ATOM 2610 O O . GLY B 1 14 ? 17.016 -14.414 -10.023 1 94.56 14 GLY B O 1
ATOM 2611 N N . ILE B 1 15 ? 15.852 -12.852 -8.883 1 97.69 15 ILE B N 1
ATOM 2612 C CA . ILE B 1 15 ? 14.922 -13.781 -8.266 1 97.69 15 ILE B CA 1
ATOM 2613 C C . ILE B 1 15 ? 14.102 -14.492 -9.344 1 97.69 15 ILE B C 1
ATOM 2615 O O . ILE B 1 15 ? 13.93 -15.711 -9.289 1 97.69 15 ILE B O 1
ATOM 2619 N N . GLY B 1 16 ? 13.648 -13.727 -10.336 1 97.88 16 GLY B N 1
ATOM 2620 C CA . GLY B 1 16 ? 12.867 -14.305 -11.414 1 97.88 16 GLY B CA 1
ATOM 2621 C C . GLY B 1 16 ? 13.617 -15.375 -12.188 1 97.88 16 GLY B C 1
ATOM 2622 O O . GLY B 1 16 ? 13.062 -16.438 -12.492 1 97.88 16 GLY B O 1
ATOM 2623 N N . LEU B 1 17 ? 14.859 -15.07 -12.5 1 96.81 17 LEU B N 1
ATOM 2624 C CA . LEU B 1 17 ? 15.672 -16.031 -13.227 1 96.81 17 LEU B CA 1
ATOM 2625 C C . LEU B 1 17 ? 15.906 -17.297 -12.398 1 96.81 17 LEU B C 1
ATOM 2627 O O . LEU B 1 17 ? 15.852 -18.406 -12.914 1 96.81 17 LEU B O 1
ATOM 2631 N N . GLY B 1 18 ? 16.188 -17.125 -11.102 1 97.12 18 GLY B N 1
ATOM 2632 C CA . GLY B 1 18 ? 16.312 -18.266 -10.219 1 97.12 18 GLY B CA 1
ATOM 2633 C C . GLY B 1 18 ? 15.086 -19.156 -10.211 1 97.12 18 GLY B C 1
ATOM 2634 O O . GLY B 1 18 ? 15.211 -20.391 -10.242 1 97.12 18 GLY B O 1
ATOM 2635 N N . LEU B 1 19 ? 13.922 -18.562 -10.219 1 98.44 19 LEU B N 1
ATOM 2636 C CA . LEU B 1 19 ? 12.664 -19.312 -10.234 1 98.44 19 LEU B CA 1
ATOM 2637 C C . LEU B 1 19 ? 12.484 -20.031 -11.57 1 98.44 19 LEU B C 1
ATOM 2639 O O . LEU B 1 19 ? 12.086 -21.203 -11.602 1 98.44 19 LEU B O 1
ATOM 2643 N N . VAL B 1 20 ? 12.766 -19.312 -12.664 1 97.94 20 VAL B N 1
ATOM 2644 C CA . VAL B 1 20 ? 12.656 -19.906 -13.992 1 97.94 20 VAL B CA 1
ATOM 2645 C C . VAL B 1 20 ? 13.516 -21.156 -14.078 1 97.94 20 VAL B C 1
ATOM 2647 O O . VAL B 1 20 ? 13.039 -22.219 -14.508 1 97.94 20 VAL B O 1
ATOM 2650 N N . LYS B 1 21 ? 14.773 -21.062 -13.656 1 97.19 21 LYS B N 1
ATOM 2651 C CA . LYS B 1 21 ? 15.688 -22.203 -13.688 1 97.19 21 LYS B CA 1
ATOM 2652 C C . LYS B 1 21 ? 15.156 -23.359 -12.844 1 97.19 21 LYS B C 1
ATOM 2654 O O . LYS B 1 21 ? 15.203 -24.516 -13.273 1 97.19 21 LYS B O 1
ATOM 2659 N N . HIS B 1 22 ? 14.617 -23.078 -11.734 1 97.38 22 HIS B N 1
ATOM 2660 C CA . HIS B 1 22 ? 14.07 -24.125 -10.867 1 97.38 22 HIS B CA 1
ATOM 2661 C C . HIS B 1 22 ? 12.891 -24.812 -11.531 1 97.38 22 HIS B C 1
ATOM 2663 O O . HIS B 1 22 ? 12.828 -26.047 -11.562 1 97.38 22 HIS B O 1
ATOM 2669 N N . LEU B 1 23 ? 11.922 -24.031 -12.039 1 97.75 23 LEU B N 1
ATOM 2670 C CA . LEU B 1 23 ? 10.734 -24.609 -12.648 1 97.75 23 LEU B CA 1
ATOM 2671 C C . LEU B 1 23 ? 11.102 -25.5 -13.836 1 97.75 23 LEU B C 1
ATOM 2673 O O . LEU B 1 23 ? 10.562 -26.594 -13.992 1 97.75 23 LEU B O 1
ATOM 2677 N N . LEU B 1 24 ? 12.062 -25.047 -14.641 1 96.88 24 LEU B N 1
ATOM 2678 C CA . LEU B 1 24 ? 12.461 -25.797 -15.828 1 96.88 24 LEU B CA 1
ATOM 2679 C C . LEU B 1 24 ? 13.25 -27.047 -15.445 1 96.88 24 LEU B C 1
ATOM 2681 O O . LEU B 1 24 ? 13.414 -27.953 -16.266 1 96.88 24 LEU B O 1
ATOM 2685 N N . SER B 1 25 ? 13.781 -27.078 -14.227 1 95.88 25 SER B N 1
ATOM 2686 C CA . SER B 1 25 ? 14.453 -28.281 -13.75 1 95.88 25 SER B CA 1
ATOM 2687 C C . SER B 1 25 ? 13.445 -29.375 -13.383 1 95.88 25 SER B C 1
ATOM 2689 O O . SER B 1 25 ? 13.812 -30.531 -13.242 1 95.88 25 SER B O 1
ATOM 2691 N N . GLN B 1 26 ? 12.188 -28.969 -13.172 1 95.06 26 GLN B N 1
ATOM 2692 C CA . GLN B 1 26 ? 11.109 -29.922 -12.945 1 95.06 26 GLN B CA 1
ATOM 2693 C C . GLN B 1 26 ? 10.547 -30.453 -14.266 1 95.06 26 GLN B C 1
ATOM 2695 O O . GLN B 1 26 ? 10.445 -29.719 -15.242 1 95.06 26 GLN B O 1
ATOM 2700 N N . PRO B 1 27 ? 10.109 -31.688 -14.359 1 93.69 27 PRO B N 1
ATOM 2701 C CA . PRO B 1 27 ? 9.719 -32.281 -15.633 1 93.69 27 PRO B CA 1
ATOM 2702 C C . PRO B 1 27 ? 8.336 -31.844 -16.094 1 93.69 27 PRO B C 1
ATOM 2704 O O . PRO B 1 27 ? 7.984 -32.031 -17.266 1 93.69 27 PRO B O 1
ATOM 2707 N N . ASP B 1 28 ? 7.617 -31.281 -15.195 1 94.25 28 ASP B N 1
ATOM 2708 C CA . ASP B 1 28 ? 6.215 -31.078 -15.547 1 94.25 28 ASP B CA 1
ATOM 2709 C C . ASP B 1 28 ? 5.887 -29.594 -15.672 1 94.25 28 ASP B C 1
ATOM 2711 O O . ASP B 1 28 ? 4.723 -29.203 -15.594 1 94.25 28 ASP B O 1
ATOM 2715 N N . TRP B 1 29 ? 6.953 -28.734 -15.844 1 96.62 29 TRP B N 1
ATOM 2716 C CA . TRP B 1 29 ? 6.688 -27.297 -15.984 1 96.62 29 TRP B CA 1
ATOM 2717 C C . TRP B 1 29 ? 7.172 -26.781 -17.328 1 96.62 29 TRP B C 1
ATOM 2719 O O . TRP B 1 29 ? 8.242 -27.172 -17.812 1 96.62 29 TRP B O 1
ATOM 2729 N N . ARG B 1 30 ? 6.449 -25.984 -17.969 1 97.44 30 ARG B N 1
ATOM 2730 C CA . ARG B 1 30 ? 6.891 -25.047 -19 1 97.44 30 ARG B CA 1
ATOM 2731 C C . ARG B 1 30 ? 6.746 -23.594 -18.531 1 97.44 30 ARG B C 1
ATOM 2733 O O . ARG B 1 30 ? 5.902 -23.297 -17.688 1 97.44 30 ARG B O 1
ATOM 2740 N N . VAL B 1 31 ? 7.59 -22.703 -19.047 1 98.31 31 VAL B N 1
ATOM 2741 C CA . VAL B 1 31 ? 7.656 -21.375 -18.469 1 98.31 31 VAL B CA 1
ATOM 2742 C C . VAL B 1 31 ? 7.574 -20.328 -19.562 1 98.31 31 VAL B C 1
ATOM 2744 O O . VAL B 1 31 ? 8.312 -20.391 -20.547 1 98.31 31 VAL B O 1
ATOM 2747 N N . VAL B 1 32 ? 6.59 -19.438 -19.453 1 98.62 32 VAL B N 1
ATOM 2748 C CA . VAL B 1 32 ? 6.586 -18.188 -20.203 1 98.62 32 VAL B CA 1
ATOM 2749 C C . VAL B 1 32 ? 7.371 -17.109 -19.453 1 98.62 32 VAL B C 1
ATOM 2751 O O . VAL B 1 32 ? 6.957 -16.672 -18.375 1 98.62 32 VAL B O 1
ATOM 2754 N N . ILE B 1 33 ? 8.484 -16.703 -20.016 1 98.12 33 ILE B N 1
ATOM 2755 C CA . ILE B 1 33 ? 9.383 -15.734 -19.406 1 98.12 33 ILE B CA 1
ATOM 2756 C C . ILE B 1 33 ? 9.039 -14.336 -19.922 1 98.12 33 ILE B C 1
ATOM 2758 O O . ILE B 1 33 ? 9.102 -14.07 -21.125 1 98.12 33 ILE B O 1
ATOM 2762 N N . ALA B 1 34 ? 8.625 -13.469 -19.047 1 98.56 34 ALA B N 1
ATOM 2763 C CA . ALA B 1 34 ? 8.266 -12.094 -19.391 1 98.56 34 ALA B CA 1
ATOM 2764 C C . ALA B 1 34 ? 9.258 -11.102 -18.781 1 98.56 34 ALA B C 1
ATOM 2766 O O . ALA B 1 34 ? 9.609 -11.211 -17.609 1 98.56 34 ALA B O 1
ATOM 2767 N N . ASP B 1 35 ? 9.68 -10.164 -19.547 1 97.12 35 ASP B N 1
ATOM 2768 C CA . ASP B 1 35 ? 10.609 -9.109 -19.125 1 97.12 35 ASP B CA 1
ATOM 2769 C C . ASP B 1 35 ? 10.516 -7.898 -20.062 1 97.12 35 ASP B C 1
ATOM 2771 O O . ASP B 1 35 ? 10.125 -8.031 -21.219 1 97.12 35 ASP B O 1
ATOM 2775 N N . ILE B 1 36 ? 10.875 -6.77 -19.469 1 95.06 36 ILE B N 1
ATOM 2776 C CA . ILE B 1 36 ? 10.805 -5.559 -20.281 1 95.06 36 ILE B CA 1
ATOM 2777 C C . ILE B 1 36 ? 11.992 -5.5 -21.234 1 95.06 36 ILE B C 1
ATOM 2779 O O . ILE B 1 36 ? 11.891 -4.934 -22.312 1 95.06 36 ILE B O 1
ATOM 2783 N N . ARG B 1 37 ? 13.172 -6.102 -20.906 1 89.56 37 ARG B N 1
ATOM 2784 C CA . ARG B 1 37 ? 14.375 -6.098 -21.719 1 89.56 37 ARG B CA 1
ATOM 2785 C C . ARG B 1 37 ? 14.375 -7.27 -22.703 1 89.56 37 ARG B C 1
ATOM 2787 O O . ARG B 1 37 ? 14.734 -8.391 -22.328 1 89.56 37 ARG B O 1
ATOM 2794 N N . ALA B 1 38 ? 14.109 -7.066 -23.891 1 86 38 ALA B N 1
ATOM 2795 C CA . ALA B 1 38 ? 14.031 -8.117 -24.906 1 86 38 ALA B CA 1
ATOM 2796 C C . ALA B 1 38 ? 15.398 -8.75 -25.141 1 86 38 ALA B C 1
ATOM 2798 O O . ALA B 1 38 ? 15.492 -9.938 -25.453 1 86 38 ALA B O 1
ATOM 2799 N N . ASP B 1 39 ? 16.375 -7.961 -24.859 1 89.88 39 ASP B N 1
ATOM 2800 C CA . ASP B 1 39 ? 17.719 -8.422 -25.141 1 89.88 39 ASP B CA 1
ATOM 2801 C C . ASP B 1 39 ? 18.234 -9.344 -24.031 1 89.88 39 ASP B C 1
ATOM 2803 O O . ASP B 1 39 ? 19.25 -10.016 -24.203 1 89.88 39 ASP B O 1
ATOM 2807 N N . ALA B 1 40 ? 17.5 -9.438 -23 1 88.19 40 ALA B N 1
ATOM 2808 C CA . ALA B 1 40 ? 17.969 -10.203 -21.844 1 88.19 40 ALA B CA 1
ATOM 2809 C C . ALA B 1 40 ? 17.75 -11.703 -22.062 1 88.19 40 ALA B C 1
ATOM 2811 O O . ALA B 1 40 ? 18.516 -12.523 -21.547 1 88.19 40 ALA B O 1
ATOM 2812 N N . TYR B 1 41 ? 16.781 -12.07 -22.844 1 89.5 41 TYR B N 1
ATOM 2813 C CA . TYR B 1 41 ? 16.406 -13.469 -22.984 1 89.5 41 TYR B CA 1
ATOM 2814 C C . TYR B 1 41 ? 17.469 -14.234 -23.781 1 89.5 41 TYR B C 1
ATOM 2816 O O . TYR B 1 41 ? 17.922 -15.305 -23.359 1 89.5 41 TYR B O 1
ATOM 2824 N N . PRO B 1 42 ? 17.922 -13.719 -24.891 1 89.25 42 PRO B N 1
ATOM 2825 C CA . PRO B 1 42 ? 18.953 -14.445 -25.641 1 89.25 42 PRO B CA 1
ATOM 2826 C C . PRO B 1 42 ? 20.203 -14.711 -24.797 1 89.25 42 PRO B C 1
ATOM 2828 O O . PRO B 1 42 ? 20.859 -15.742 -24.969 1 89.25 42 PRO B O 1
ATOM 2831 N N . ALA B 1 43 ? 20.422 -13.867 -23.891 1 87.88 43 ALA B N 1
ATOM 2832 C CA . ALA B 1 43 ? 21.625 -13.961 -23.078 1 87.88 43 ALA B CA 1
ATOM 2833 C C . ALA B 1 43 ? 21.531 -15.117 -22.078 1 87.88 43 ALA B C 1
ATOM 2835 O O . ALA B 1 43 ? 22.547 -15.68 -21.672 1 87.88 43 ALA B O 1
ATOM 2836 N N . ILE B 1 44 ? 20.297 -15.5 -21.734 1 90.94 44 ILE B N 1
ATOM 2837 C CA . ILE B 1 44 ? 20.156 -16.5 -20.688 1 90.94 44 ILE B CA 1
ATOM 2838 C C . ILE B 1 44 ? 19.625 -17.797 -21.297 1 90.94 44 ILE B C 1
ATOM 2840 O O . ILE B 1 44 ? 19.656 -18.859 -20.641 1 90.94 44 ILE B O 1
ATOM 2844 N N . ALA B 1 45 ? 19.141 -17.797 -22.469 1 89.12 45 ALA B N 1
ATOM 2845 C CA . ALA B 1 45 ? 18.422 -18.906 -23.094 1 89.12 45 ALA B CA 1
ATOM 2846 C C . ALA B 1 45 ? 19.281 -20.172 -23.125 1 89.12 45 ALA B C 1
ATOM 2848 O O . ALA B 1 45 ? 18.781 -21.266 -22.875 1 89.12 45 ALA B O 1
ATOM 2849 N N . GLY B 1 46 ? 20.531 -20.016 -23.406 1 87 46 GLY B N 1
ATOM 2850 C CA . GLY B 1 46 ? 21.422 -21.156 -23.5 1 87 46 GLY B CA 1
ATOM 2851 C C . GLY B 1 46 ? 21.672 -21.812 -22.156 1 87 46 GLY B C 1
ATOM 2852 O O . GLY B 1 46 ? 22.047 -23 -22.094 1 87 46 GLY B O 1
ATOM 2853 N N . ASP B 1 47 ? 21.391 -21.047 -21.141 1 88.31 47 ASP B N 1
ATOM 2854 C CA . ASP B 1 47 ? 21.719 -21.531 -19.812 1 88.31 47 ASP B CA 1
ATOM 2855 C C . ASP B 1 47 ? 20.484 -22.094 -19.109 1 88.31 47 ASP B C 1
ATOM 2857 O O . ASP B 1 47 ? 20.562 -22.609 -18 1 88.31 47 ASP B O 1
ATOM 2861 N N . LEU B 1 48 ? 19.234 -22.031 -19.609 1 90.56 48 LEU B N 1
ATOM 2862 C CA . LEU B 1 48 ? 18 -22.453 -18.969 1 90.56 48 LEU B CA 1
ATOM 2863 C C . LEU B 1 48 ? 17.859 -23.969 -19.016 1 90.56 48 LEU B C 1
ATOM 2865 O O . LEU B 1 48 ? 17.156 -24.562 -18.203 1 90.56 48 LEU B O 1
ATOM 2869 N N . GLY B 1 49 ? 18.766 -24.641 -19.469 1 73.88 49 GLY B N 1
ATOM 2870 C CA . GLY B 1 49 ? 18.703 -26.094 -19.5 1 73.88 49 GLY B CA 1
ATOM 2871 C C . GLY B 1 49 ? 17.359 -26.625 -20 1 73.88 49 GLY B C 1
ATOM 2872 O O . GLY B 1 49 ? 16.438 -25.844 -20.25 1 73.88 49 GLY B O 1
ATOM 2873 N N . GLY B 1 50 ? 17.25 -27.859 -20.078 1 68.69 50 GLY B N 1
ATOM 2874 C CA . GLY B 1 50 ? 16.031 -28.531 -20.484 1 68.69 50 GLY B CA 1
ATOM 2875 C C . GLY B 1 50 ? 15.719 -28.359 -21.953 1 68.69 50 GLY B C 1
ATOM 2876 O O . GLY B 1 50 ? 16.562 -27.906 -22.719 1 68.69 50 GLY B O 1
ATOM 2877 N N . ASP B 1 51 ? 14.539 -28.797 -22.266 1 82.81 51 ASP B N 1
ATOM 2878 C CA . ASP B 1 51 ? 13.977 -28.719 -23.609 1 82.81 51 ASP B CA 1
ATOM 2879 C C . ASP B 1 51 ? 13.57 -27.297 -23.953 1 82.81 51 ASP B C 1
ATOM 2881 O O . ASP B 1 51 ? 12.766 -26.688 -23.25 1 82.81 51 ASP B O 1
ATOM 2885 N N . SER B 1 52 ? 14.242 -26.75 -24.891 1 88.62 52 SER B N 1
ATOM 2886 C CA . SER B 1 52 ? 13.984 -25.375 -25.312 1 88.62 52 SER B CA 1
ATOM 2887 C C . SER B 1 52 ? 12.523 -25.172 -25.672 1 88.62 52 SER B C 1
ATOM 2889 O O . SER B 1 52 ? 12.047 -24.047 -25.75 1 88.62 52 SER B O 1
ATOM 2891 N N . SER B 1 53 ? 11.852 -26.266 -25.859 1 92.12 53 SER B N 1
ATOM 2892 C CA . SER B 1 53 ? 10.438 -26.172 -26.203 1 92.12 53 SER B CA 1
ATOM 2893 C C . SER B 1 53 ? 9.594 -25.859 -24.969 1 92.12 53 SER B C 1
ATOM 2895 O O . SER B 1 53 ? 8.414 -25.531 -25.094 1 92.12 53 SER B O 1
ATOM 2897 N N . ARG B 1 54 ? 10.242 -25.859 -23.797 1 95.31 54 ARG B N 1
ATOM 2898 C CA . ARG B 1 54 ? 9.461 -25.703 -22.562 1 95.31 54 ARG B CA 1
ATOM 2899 C C . ARG B 1 54 ? 9.523 -24.266 -22.062 1 95.31 54 ARG B C 1
ATOM 2901 O O . ARG B 1 54 ? 9.031 -23.969 -20.969 1 95.31 54 ARG B O 1
ATOM 2908 N N . HIS B 1 55 ? 10.188 -23.422 -22.781 1 96.56 55 HIS B N 1
ATOM 2909 C CA . HIS B 1 55 ? 10.156 -22.016 -22.375 1 96.56 55 HIS B CA 1
ATOM 2910 C C . HIS B 1 55 ? 10.047 -21.094 -23.594 1 96.56 55 HIS B C 1
ATOM 2912 O O . HIS B 1 55 ? 10.508 -21.438 -24.672 1 96.56 55 HIS B O 1
ATOM 2918 N N . VAL B 1 56 ? 9.359 -20.016 -23.453 1 96.31 56 VAL B N 1
ATOM 2919 C CA . VAL B 1 56 ? 9.234 -18.969 -24.453 1 96.31 56 VAL B CA 1
ATOM 2920 C C . VAL B 1 56 ? 9.359 -17.594 -23.797 1 96.31 56 VAL B C 1
ATOM 2922 O O . VAL B 1 56 ? 9.133 -17.453 -22.594 1 96.31 56 VAL B O 1
ATOM 2925 N N . PHE B 1 57 ? 9.836 -16.641 -24.594 1 97.25 57 PHE B N 1
ATOM 2926 C CA . PHE B 1 57 ? 10 -15.266 -24.109 1 97.25 57 PHE B CA 1
ATOM 2927 C C . PHE B 1 57 ? 8.93 -14.352 -24.688 1 97.25 57 PHE B C 1
ATOM 2929 O O . PHE B 1 57 ? 8.602 -14.461 -25.875 1 97.25 57 PHE B O 1
ATOM 2936 N N . VAL B 1 58 ? 8.336 -13.547 -23.859 1 98.06 58 VAL B N 1
ATOM 2937 C CA . VAL B 1 58 ? 7.414 -12.5 -24.281 1 98.06 58 VAL B CA 1
ATOM 2938 C C . VAL B 1 58 ? 7.844 -11.156 -23.703 1 98.06 58 VAL B C 1
ATOM 2940 O O . VAL B 1 58 ? 7.859 -10.977 -22.484 1 98.06 58 VAL B O 1
ATOM 2943 N N . ALA B 1 59 ? 8.234 -10.18 -24.578 1 97.88 59 ALA B N 1
ATOM 2944 C CA . ALA B 1 59 ? 8.547 -8.836 -24.094 1 97.88 59 ALA B CA 1
ATOM 2945 C C . ALA B 1 59 ? 7.324 -8.18 -23.469 1 97.88 59 ALA B C 1
ATOM 2947 O O . ALA B 1 59 ? 6.285 -8.031 -24.109 1 97.88 59 ALA B O 1
ATOM 2948 N N . THR B 1 60 ? 7.496 -7.805 -22.188 1 98.5 60 THR B N 1
ATOM 2949 C CA . THR B 1 60 ? 6.316 -7.348 -21.453 1 98.5 60 THR B CA 1
ATOM 2950 C C . THR B 1 60 ? 6.668 -6.172 -20.547 1 98.5 60 THR B C 1
ATOM 2952 O O . THR B 1 60 ? 7.633 -6.234 -19.797 1 98.5 60 THR B O 1
ATOM 2955 N N . ASP B 1 61 ? 5.941 -5.09 -20.703 1 98.5 61 ASP B N 1
ATOM 2956 C CA . ASP B 1 61 ? 5.855 -4.035 -19.688 1 98.5 61 ASP B CA 1
ATOM 2957 C C . ASP B 1 61 ? 4.656 -4.25 -18.766 1 98.5 61 ASP B C 1
ATOM 2959 O O . ASP B 1 61 ? 3.52 -3.971 -19.141 1 98.5 61 ASP B O 1
ATOM 2963 N N . VAL B 1 62 ? 4.949 -4.684 -17.562 1 98.62 62 VAL B N 1
ATOM 2964 C CA . VAL B 1 62 ? 3.863 -5.09 -16.672 1 98.62 62 VAL B CA 1
ATOM 2965 C C . VAL B 1 62 ? 3.057 -3.863 -16.25 1 98.62 62 VAL B C 1
ATOM 2967 O O . VAL B 1 62 ? 1.926 -3.992 -15.773 1 98.62 62 VAL B O 1
ATOM 2970 N N . GLY B 1 63 ? 3.619 -2.662 -16.391 1 98.25 63 GLY B N 1
ATOM 2971 C CA . GLY B 1 63 ? 2.891 -1.442 -16.078 1 98.25 63 GLY B CA 1
ATOM 2972 C C . GLY B 1 63 ? 1.862 -1.079 -17.141 1 98.25 63 GLY B C 1
ATOM 2973 O O . GLY B 1 63 ? 1.046 -0.179 -16.938 1 98.25 63 GLY B O 1
ATOM 2974 N N . SER B 1 64 ? 1.914 -1.739 -18.266 1 98.56 64 SER B N 1
ATOM 2975 C CA . SER B 1 64 ? 0.964 -1.527 -19.344 1 98.56 64 SER B CA 1
ATOM 2976 C C . SER B 1 64 ? -0.081 -2.637 -19.391 1 98.56 64 SER B C 1
ATOM 2978 O O . SER B 1 64 ? 0.26 -3.812 -19.531 1 98.56 64 SER B O 1
ATOM 2980 N N . TRP B 1 65 ? -1.368 -2.248 -19.328 1 98.31 65 TRP B N 1
ATOM 2981 C CA . TRP B 1 65 ? -2.447 -3.229 -19.422 1 98.31 65 TRP B CA 1
ATOM 2982 C C . TRP B 1 65 ? -2.369 -4.008 -20.734 1 98.31 65 TRP B C 1
ATOM 2984 O O . TRP B 1 65 ? -2.424 -5.242 -20.734 1 98.31 65 TRP B O 1
ATOM 2994 N N . GLU B 1 66 ? -2.191 -3.268 -21.797 1 98.38 66 GLU B N 1
ATOM 2995 C CA . GLU B 1 66 ? -2.176 -3.896 -23.109 1 98.38 66 GLU B CA 1
ATOM 2996 C C . GLU B 1 66 ? -1.028 -4.895 -23.234 1 98.38 66 GLU B C 1
ATOM 2998 O O . GLU B 1 66 ? -1.202 -5.984 -23.781 1 98.38 66 GLU B O 1
ATOM 3003 N N . SER B 1 67 ? 0.103 -4.531 -22.703 1 98.69 67 SER B N 1
ATOM 3004 C CA . SER B 1 67 ? 1.279 -5.391 -22.766 1 98.69 67 SER B CA 1
ATOM 3005 C C . SER B 1 67 ? 1.073 -6.668 -21.969 1 98.69 67 SER B C 1
ATOM 3007 O O . SER B 1 67 ? 1.386 -7.766 -22.438 1 98.69 67 SER B O 1
ATOM 3009 N N . GLN B 1 68 ? 0.52 -6.594 -20.812 1 98.56 68 GLN B N 1
ATOM 3010 C CA . GLN B 1 68 ? 0.316 -7.77 -19.969 1 98.56 68 GLN B CA 1
ATOM 3011 C C . GLN B 1 68 ? -0.816 -8.641 -20.516 1 98.56 68 GLN B C 1
ATOM 3013 O O . GLN B 1 68 ? -0.761 -9.867 -20.406 1 98.56 68 GLN B O 1
ATOM 3018 N N . ALA B 1 69 ? -1.851 -7.945 -21.031 1 98.31 69 ALA B N 1
ATOM 3019 C CA . ALA B 1 69 ? -2.922 -8.711 -21.656 1 98.31 69 ALA B CA 1
ATOM 3020 C C . ALA B 1 69 ? -2.385 -9.562 -22.812 1 98.31 69 ALA B C 1
ATOM 3022 O O . ALA B 1 69 ? -2.766 -10.727 -22.969 1 98.31 69 ALA B O 1
ATOM 3023 N N . ALA B 1 70 ? -1.536 -8.992 -23.594 1 98.5 70 ALA B N 1
ATOM 3024 C CA . ALA B 1 70 ? -0.913 -9.727 -24.688 1 98.5 70 ALA B CA 1
ATOM 3025 C C . ALA B 1 70 ? -0.081 -10.898 -24.172 1 98.5 70 ALA B C 1
ATOM 3027 O O . ALA B 1 70 ? -0.078 -11.977 -24.75 1 98.5 70 ALA B O 1
ATOM 3028 N N . LEU B 1 71 ? 0.612 -10.695 -23.062 1 98.75 71 LEU B N 1
ATOM 3029 C CA . LEU B 1 71 ? 1.392 -11.742 -22.422 1 98.75 71 LEU B CA 1
ATOM 3030 C C . LEU B 1 71 ? 0.514 -12.945 -22.094 1 98.75 71 LEU B C 1
ATOM 3032 O O . LEU B 1 71 ? 0.856 -14.086 -22.438 1 98.75 71 LEU B O 1
ATOM 3036 N N . PHE B 1 72 ? -0.613 -12.695 -21.453 1 98.69 72 PHE B N 1
ATOM 3037 C CA . PHE B 1 72 ? -1.497 -13.781 -21.031 1 98.69 72 PHE B CA 1
ATOM 3038 C C . PHE B 1 72 ? -2.119 -14.469 -22.25 1 98.69 72 PHE B C 1
ATOM 3040 O O . PHE B 1 72 ? -2.258 -15.695 -22.266 1 98.69 72 PHE B O 1
ATOM 3047 N N . ARG B 1 73 ? -2.484 -13.656 -23.266 1 98.12 73 ARG B N 1
ATOM 3048 C CA . ARG B 1 73 ? -3.033 -14.242 -24.484 1 98.12 73 ARG B CA 1
ATOM 3049 C C . ARG B 1 73 ? -2.031 -15.188 -25.141 1 98.12 73 ARG B C 1
ATOM 3051 O O . ARG B 1 73 ? -2.383 -16.312 -25.531 1 98.12 73 ARG B O 1
ATOM 3058 N N . GLU B 1 74 ? -0.851 -14.75 -25.234 1 98.44 74 GLU B N 1
ATOM 3059 C CA . GLU B 1 74 ? 0.199 -15.555 -25.844 1 98.44 74 GLU B CA 1
ATOM 3060 C C . GLU B 1 74 ? 0.509 -16.797 -25.016 1 98.44 74 GLU B C 1
ATOM 3062 O O . GLU B 1 74 ? 0.68 -17.891 -25.547 1 98.44 74 GLU B O 1
ATOM 3067 N N . ALA B 1 75 ? 0.603 -16.625 -23.719 1 98.69 75 ALA B N 1
ATOM 3068 C CA . ALA B 1 75 ? 0.859 -17.75 -22.828 1 98.69 75 ALA B CA 1
ATOM 3069 C C . ALA B 1 75 ? -0.239 -18.812 -22.938 1 98.69 75 ALA B C 1
ATOM 3071 O O . ALA B 1 75 ? 0.046 -20 -23.016 1 98.69 75 ALA B O 1
ATOM 3072 N N . PHE B 1 76 ? -1.478 -18.312 -22.938 1 98 76 PHE B N 1
ATOM 3073 C CA . PHE B 1 76 ? -2.627 -19.203 -23.016 1 98 76 PHE B CA 1
ATOM 3074 C C . PHE B 1 76 ? -2.621 -19.984 -24.328 1 98 76 PHE B C 1
ATOM 3076 O O . PHE B 1 76 ? -2.846 -21.203 -24.344 1 98 76 PHE B O 1
ATOM 3083 N N . ALA B 1 77 ? -2.332 -19.297 -25.406 1 97.75 77 ALA B N 1
ATOM 3084 C CA . ALA B 1 77 ? -2.27 -19.953 -26.719 1 97.75 77 ALA B CA 1
ATOM 3085 C C . ALA B 1 77 ? -1.122 -20.953 -26.781 1 97.75 77 ALA B C 1
ATOM 3087 O O . ALA B 1 77 ? -1.307 -22.094 -27.234 1 97.75 77 ALA B O 1
ATOM 3088 N N . TRP B 1 78 ? 0.011 -20.578 -26.281 1 98 78 TRP B N 1
ATOM 3089 C CA . TRP B 1 78 ? 1.211 -21.406 -26.344 1 98 78 TRP B CA 1
ATOM 3090 C C . TRP B 1 78 ? 1.039 -22.672 -25.516 1 98 78 TRP B C 1
ATOM 3092 O O . TRP B 1 78 ? 1.546 -23.734 -25.891 1 98 78 TRP B O 1
ATOM 3102 N N . SER B 1 79 ? 0.313 -22.609 -24.438 1 96.75 79 SER B N 1
ATOM 3103 C CA . SER B 1 79 ? 0.161 -23.734 -23.5 1 96.75 79 SER B CA 1
ATOM 3104 C C . SER B 1 79 ? -0.958 -24.672 -23.938 1 96.75 79 SER B C 1
ATOM 3106 O O . SER B 1 79 ? -1.145 -25.734 -23.359 1 96.75 79 SER B O 1
ATOM 3108 N N . GLY B 1 80 ? -1.74 -24.281 -24.953 1 95.56 80 GLY B N 1
ATOM 3109 C CA . GLY B 1 80 ? -2.912 -25.047 -25.328 1 95.56 80 GLY B CA 1
ATOM 3110 C C . GLY B 1 80 ? -4.105 -24.812 -24.422 1 95.56 80 GLY B C 1
ATOM 3111 O O . GLY B 1 80 ? -4.969 -25.688 -24.297 1 95.56 80 GLY B O 1
ATOM 3112 N N . GLY B 1 81 ? -4.043 -23.688 -23.719 1 95.38 81 GLY B N 1
ATOM 3113 C CA . GLY B 1 81 ? -5.219 -23.297 -22.953 1 95.38 81 GLY B CA 1
ATOM 3114 C C . GLY B 1 81 ? -5.074 -23.562 -21.469 1 95.38 81 GLY B C 1
ATOM 3115 O O . GLY B 1 81 ? -6.055 -23.875 -20.781 1 95.38 81 GLY B O 1
ATOM 3116 N N . ARG B 1 82 ? -3.822 -23.453 -20.953 1 95.75 82 ARG B N 1
ATOM 3117 C CA . ARG B 1 82 ? -3.658 -23.766 -19.531 1 95.75 82 ARG B CA 1
ATOM 3118 C C . ARG B 1 82 ? -2.676 -22.797 -18.875 1 95.75 82 ARG B C 1
ATOM 3120 O O . ARG B 1 82 ? -1.573 -22.578 -19.391 1 95.75 82 ARG B O 1
ATOM 3127 N N . ILE B 1 83 ? -3.117 -22.219 -17.781 1 97.88 83 ILE B N 1
ATOM 3128 C CA . ILE B 1 83 ? -2.275 -21.406 -16.906 1 97.88 83 ILE B CA 1
ATOM 3129 C C . ILE B 1 83 ? -2.381 -21.891 -15.469 1 97.88 83 ILE B C 1
ATOM 3131 O O . ILE B 1 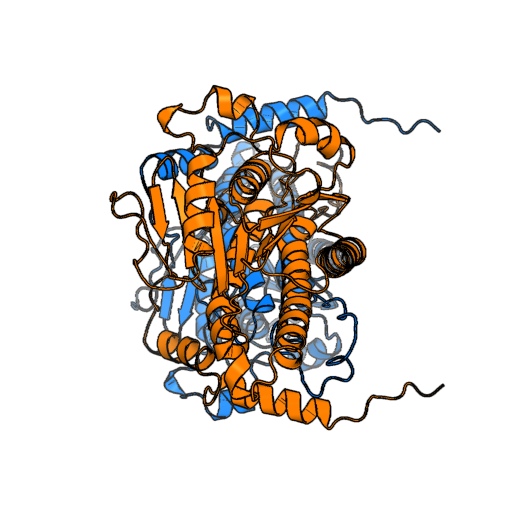83 ? -3.48 -22 -14.922 1 97.88 83 ILE B O 1
ATOM 3135 N N . ASP B 1 84 ? -1.191 -22.172 -14.828 1 97.81 84 ASP B N 1
ATOM 3136 C CA . ASP B 1 84 ? -1.197 -22.781 -13.5 1 97.81 84 ASP B CA 1
ATOM 3137 C C . ASP B 1 84 ? -0.576 -21.844 -12.461 1 97.81 84 ASP B C 1
ATOM 3139 O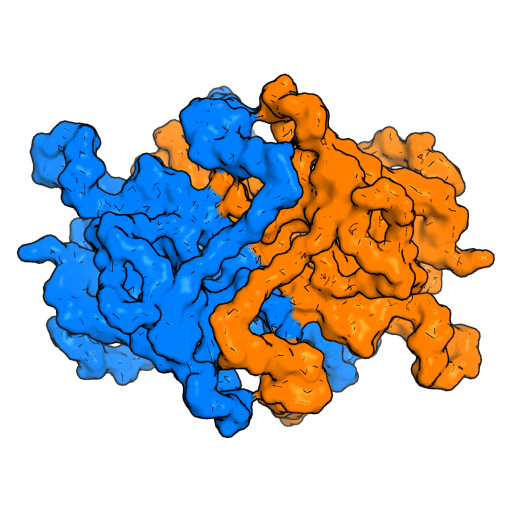 O . ASP B 1 84 ? -0.883 -21.938 -11.273 1 97.81 84 ASP B O 1
ATOM 3143 N N . PHE B 1 85 ? 0.315 -20.984 -12.906 1 98.88 85 PHE B N 1
ATOM 3144 C CA . PHE B 1 85 ? 1.091 -20.219 -11.938 1 98.88 85 PHE B CA 1
ATOM 3145 C C . PHE B 1 85 ? 1.518 -18.891 -12.523 1 98.88 85 PHE B C 1
ATOM 3147 O O . PHE B 1 85 ? 1.949 -18.812 -13.672 1 98.88 85 PHE B O 1
ATOM 3154 N N . LEU B 1 86 ? 1.288 -17.828 -11.773 1 98.94 86 LEU B N 1
ATOM 3155 C CA . LEU B 1 86 ? 1.833 -16.5 -12.07 1 98.94 86 LEU B CA 1
ATOM 3156 C C . LEU B 1 86 ? 2.775 -16.047 -10.961 1 98.94 86 LEU B C 1
ATOM 3158 O O . LEU B 1 86 ? 2.363 -15.891 -9.812 1 98.94 86 LEU B O 1
ATOM 3162 N N . ALA B 1 87 ? 4.035 -15.898 -11.297 1 98.94 87 ALA B N 1
ATOM 3163 C CA . ALA B 1 87 ? 4.945 -15.148 -10.445 1 98.94 87 ALA B CA 1
ATOM 3164 C C . ALA B 1 87 ? 4.961 -13.672 -10.82 1 98.94 87 ALA B C 1
ATOM 3166 O O . ALA B 1 87 ? 5.613 -13.281 -11.789 1 98.94 87 ALA B O 1
ATOM 3167 N N . ALA B 1 88 ? 4.203 -12.906 -10.094 1 98.88 88 ALA B N 1
ATOM 3168 C CA . ALA B 1 88 ? 4.27 -11.453 -10.25 1 98.88 88 ALA B CA 1
ATOM 3169 C C . ALA B 1 88 ? 5.523 -10.891 -9.586 1 98.88 88 ALA B C 1
ATOM 3171 O O . ALA B 1 88 ? 5.457 -10.367 -8.477 1 98.88 88 ALA B O 1
ATOM 3172 N N . ASN B 1 89 ? 6.625 -10.945 -10.336 1 98.56 89 ASN B N 1
ATOM 3173 C CA . ASN B 1 89 ? 7.949 -10.719 -9.758 1 98.56 89 ASN B CA 1
ATOM 3174 C C . ASN B 1 89 ? 8.578 -9.438 -10.289 1 98.56 89 ASN B C 1
ATOM 3176 O O . ASN B 1 89 ? 9.469 -8.867 -9.656 1 98.56 89 ASN B O 1
ATOM 3180 N N . ALA B 1 90 ? 8.117 -8.984 -11.438 1 97.06 90 ALA B N 1
ATOM 3181 C CA . ALA B 1 90 ? 8.688 -7.766 -12.008 1 97.06 90 ALA B CA 1
ATOM 3182 C C . ALA B 1 90 ? 8.508 -6.578 -11.07 1 97.06 90 ALA B C 1
ATOM 3184 O O . ALA B 1 90 ? 7.453 -6.426 -10.453 1 97.06 90 ALA B O 1
ATOM 3185 N N . GLY B 1 91 ? 9.484 -5.797 -10.898 1 95.12 91 GLY B N 1
ATOM 3186 C CA . GLY B 1 91 ? 9.445 -4.602 -10.07 1 95.12 91 GLY B CA 1
ATOM 3187 C C . GLY B 1 91 ? 10.594 -3.648 -10.336 1 95.12 91 GLY B C 1
ATOM 3188 O O . GLY B 1 91 ? 11.594 -4.031 -10.953 1 95.12 91 GLY B O 1
ATOM 3189 N N . VAL B 1 92 ? 10.43 -2.406 -9.906 1 93.38 92 VAL B N 1
ATOM 3190 C CA . VAL B 1 92 ? 11.453 -1.384 -10.062 1 93.38 92 VAL B CA 1
ATOM 3191 C C . VAL B 1 92 ? 11.586 -0.578 -8.773 1 93.38 92 VAL B C 1
ATOM 3193 O O . VAL B 1 92 ? 10.68 -0.586 -7.938 1 93.38 92 VAL B O 1
ATOM 3196 N N . ALA B 1 93 ? 12.789 0.008 -8.633 1 87.88 93 ALA B N 1
ATOM 3197 C CA . ALA B 1 93 ? 12.969 1.013 -7.594 1 87.88 93 ALA B CA 1
ATOM 3198 C C . ALA B 1 93 ? 12.594 2.404 -8.094 1 87.88 93 ALA B C 1
ATOM 3200 O O . ALA B 1 93 ? 12.562 2.645 -9.305 1 87.88 93 ALA B O 1
ATOM 3201 N N . GLU B 1 94 ? 12.289 3.246 -7.094 1 84.69 94 GLU B N 1
ATOM 3202 C CA . GLU B 1 94 ? 11.93 4.602 -7.504 1 84.69 94 GLU B CA 1
ATOM 3203 C C . GLU B 1 94 ? 13.156 5.371 -7.984 1 84.69 94 GLU B C 1
ATOM 3205 O O . GLU B 1 94 ? 14.273 5.125 -7.52 1 84.69 94 GLU B O 1
ATOM 3210 N N . LYS B 1 95 ? 12.906 6.242 -8.93 1 77.56 95 LYS B N 1
ATOM 3211 C CA . LYS B 1 95 ? 13.992 7.008 -9.531 1 77.56 95 LYS B CA 1
ATOM 3212 C C . LYS B 1 95 ? 14.227 8.312 -8.781 1 77.56 95 LYS B C 1
ATOM 3214 O O . LYS B 1 95 ? 15.312 8.898 -8.867 1 77.56 95 LYS B O 1
ATOM 3219 N N . GLU B 1 96 ? 13.188 8.812 -8.164 1 79.69 96 GLU B N 1
ATOM 3220 C CA . GLU B 1 96 ? 13.266 10.055 -7.402 1 79.69 96 GLU B CA 1
ATOM 3221 C C . GLU B 1 96 ? 12.766 9.859 -5.977 1 79.69 96 GLU B C 1
ATOM 3223 O O . GLU B 1 96 ? 11.758 9.18 -5.75 1 79.69 96 GLU B O 1
ATOM 3228 N N . HIS B 1 97 ? 13.594 10.391 -5.094 1 85.31 97 HIS B N 1
ATOM 3229 C CA . HIS B 1 97 ? 13.141 10.383 -3.705 1 85.31 97 HIS B CA 1
ATOM 3230 C C . HIS B 1 97 ? 12.141 11.5 -3.441 1 85.31 97 HIS B C 1
ATOM 3232 O O . HIS B 1 97 ? 12.445 12.68 -3.656 1 85.31 97 HIS B O 1
ATOM 3238 N N . ILE B 1 98 ? 11.047 11.25 -2.932 1 85.44 98 ILE B N 1
ATOM 3239 C CA . ILE B 1 98 ? 9.93 12.188 -2.879 1 85.44 98 ILE B CA 1
ATOM 3240 C C . ILE B 1 98 ? 10.227 13.289 -1.868 1 85.44 98 ILE B C 1
ATOM 3242 O O . ILE B 1 98 ? 9.758 14.422 -2.016 1 85.44 98 ILE B O 1
ATOM 3246 N N . VAL B 1 99 ? 11.016 13 -0.85 1 81.94 99 VAL B N 1
ATOM 3247 C CA . VAL B 1 99 ? 11.242 13.93 0.255 1 81.94 99 VAL B CA 1
ATOM 3248 C C . VAL B 1 99 ? 12.484 14.773 -0.019 1 81.94 99 VAL B C 1
ATOM 3250 O O . VAL B 1 99 ? 12.484 15.984 0.216 1 81.94 99 VAL B O 1
ATOM 3253 N N . LEU B 1 100 ? 13.516 13.992 -0.395 1 74.81 100 LEU B N 1
ATOM 3254 C CA . LEU B 1 100 ? 14.812 14.648 -0.431 1 74.81 100 LEU B CA 1
ATOM 3255 C C . LEU B 1 100 ? 14.922 15.578 -1.64 1 74.81 100 LEU B C 1
ATOM 3257 O O . LEU B 1 100 ? 14.57 15.188 -2.758 1 74.81 100 LEU B O 1
ATOM 3261 N N . ALA B 1 101 ? 14.766 16.859 -1.174 1 58.97 101 ALA B N 1
ATOM 3262 C CA . ALA B 1 101 ? 15 17.875 -2.191 1 58.97 101 ALA B CA 1
ATOM 3263 C C . ALA B 1 101 ? 16.484 17.984 -2.539 1 58.97 101 ALA B C 1
ATOM 3265 O O . ALA B 1 101 ? 17.344 17.625 -1.734 1 58.97 101 ALA B O 1
ATOM 3266 N N . ASN B 1 102 ? 16.672 17.859 -3.738 1 55.31 102 ASN B N 1
ATOM 3267 C CA . ASN B 1 102 ? 18.047 18.141 -4.164 1 55.31 102 ASN B CA 1
ATOM 3268 C C . ASN B 1 102 ? 18.312 19.625 -4.25 1 55.31 102 ASN B C 1
ATOM 3270 O O . ASN B 1 102 ? 17.875 20.297 -5.188 1 55.31 102 ASN B O 1
ATOM 3274 N N . PRO B 1 103 ? 18.844 20.141 -3.039 1 53.94 103 PRO B N 1
ATOM 3275 C CA . PRO B 1 103 ? 19.125 21.578 -3.102 1 53.94 103 PRO B CA 1
ATOM 3276 C C . PRO B 1 103 ? 19.828 21.969 -4.398 1 53.94 103 PRO B C 1
ATOM 3278 O O . PRO B 1 103 ? 19.812 23.141 -4.773 1 53.94 103 PRO B O 1
ATOM 3281 N N . ALA B 1 104 ? 20.469 20.922 -4.902 1 53.38 104 ALA B N 1
ATOM 3282 C CA . ALA B 1 104 ? 21.188 21.219 -6.133 1 53.38 104 ALA B CA 1
ATOM 3283 C C . ALA B 1 104 ? 20.281 21.109 -7.352 1 53.38 104 ALA B C 1
ATOM 3285 O O . ALA B 1 104 ? 20.688 21.422 -8.469 1 53.38 104 ALA B O 1
ATOM 3286 N N . ALA B 1 105 ? 19.062 20.766 -6.875 1 56.5 105 ALA B N 1
ATOM 3287 C CA . ALA B 1 105 ? 18.156 20.578 -8.016 1 56.5 105 ALA B CA 1
ATOM 3288 C C . ALA B 1 105 ? 17.688 21.938 -8.555 1 56.5 105 ALA B C 1
ATOM 3290 O O . ALA B 1 105 ? 17.516 22.891 -7.789 1 56.5 105 ALA B O 1
ATOM 3291 N N . ALA B 1 106 ? 17.75 22.109 -9.883 1 55.34 106 ALA B N 1
ATOM 3292 C CA . ALA B 1 106 ? 17.406 23.344 -10.57 1 55.34 106 ALA B CA 1
ATOM 3293 C C . ALA B 1 106 ? 16.078 23.906 -10.055 1 55.34 106 ALA B C 1
ATOM 3295 O O . ALA B 1 106 ? 15.891 25.125 -10.016 1 55.34 106 ALA B O 1
ATOM 3296 N N . ASP B 1 107 ? 15.234 22.938 -9.555 1 57.91 107 ASP B N 1
ATOM 3297 C CA . ASP B 1 107 ? 13.891 23.391 -9.211 1 57.91 107 ASP B CA 1
ATOM 3298 C C . ASP B 1 107 ? 13.766 23.641 -7.707 1 57.91 107 ASP B C 1
ATOM 3300 O O . ASP B 1 107 ? 12.664 23.844 -7.191 1 57.91 107 ASP B O 1
ATOM 3304 N N . TYR B 1 108 ? 14.945 23.578 -7.117 1 59.12 108 TYR B N 1
ATOM 3305 C CA . TYR B 1 108 ? 14.922 23.781 -5.672 1 59.12 108 TYR B CA 1
ATOM 3306 C C . TYR B 1 108 ? 14.359 25.156 -5.332 1 59.12 108 TYR B C 1
ATOM 3308 O O . TYR B 1 108 ? 13.594 25.297 -4.375 1 59.12 108 TYR B O 1
ATOM 3316 N N . GLU B 1 109 ? 14.57 26.031 -6.172 1 66.19 109 GLU B N 1
ATOM 3317 C CA . GLU B 1 109 ? 14.109 27.391 -5.91 1 66.19 109 GLU B CA 1
ATOM 3318 C C . GLU B 1 109 ? 12.914 27.75 -6.789 1 66.19 109 GLU B C 1
ATOM 3320 O O . GLU B 1 109 ? 12.531 28.922 -6.887 1 66.19 109 GLU B O 1
ATOM 3325 N N . ALA B 1 110 ? 12.438 26.656 -7.266 1 77.19 110 ALA B N 1
ATOM 3326 C CA . ALA B 1 110 ? 11.297 26.906 -8.156 1 77.19 110 ALA B CA 1
ATOM 3327 C C . ALA B 1 110 ? 10.047 27.25 -7.355 1 77.19 110 ALA B C 1
ATOM 3329 O O . ALA B 1 110 ? 9.891 26.797 -6.215 1 77.19 110 ALA B O 1
ATOM 3330 N N . ASP B 1 111 ? 9.266 28.016 -7.945 1 85.31 111 ASP B N 1
ATOM 3331 C CA . ASP B 1 111 ? 8.023 28.438 -7.309 1 85.31 111 ASP B CA 1
ATOM 3332 C C . ASP B 1 111 ? 7.055 27.266 -7.168 1 85.31 111 ASP B C 1
ATOM 3334 O O . ASP B 1 111 ? 6.246 27.219 -6.238 1 85.31 111 ASP B O 1
ATOM 3338 N N . GLU B 1 112 ? 7.207 26.344 -8.141 1 90.38 112 GLU B N 1
ATOM 3339 C CA . GLU B 1 112 ? 6.34 25.172 -8.109 1 90.38 112 GLU B CA 1
ATOM 3340 C C . GLU B 1 112 ? 7.145 23.891 -8.266 1 90.38 112 GLU B C 1
ATOM 3342 O O . GLU B 1 112 ? 8.117 23.844 -9.016 1 90.38 112 GLU B O 1
ATOM 3347 N N . PRO B 1 113 ? 6.762 22.859 -7.551 1 89.5 113 PRO B N 1
ATOM 3348 C CA . PRO B 1 113 ? 7.438 21.562 -7.723 1 89.5 113 PRO B CA 1
ATOM 3349 C C . PRO B 1 113 ? 6.941 20.797 -8.945 1 89.5 113 PRO B C 1
ATOM 3351 O O . PRO B 1 113 ? 5.863 21.094 -9.469 1 89.5 113 PRO B O 1
ATOM 3354 N N . SER B 1 114 ? 7.762 19.859 -9.367 1 89.56 114 SER B N 1
ATOM 3355 C CA . SER B 1 114 ? 7.371 19.016 -10.484 1 89.56 114 SER B CA 1
ATOM 3356 C C . SER B 1 114 ? 6.539 17.828 -10.016 1 89.56 114 SER B C 1
ATOM 3358 O O . SER B 1 114 ? 6.707 17.344 -8.891 1 89.56 114 SER B O 1
ATOM 3360 N N . LYS B 1 115 ? 5.688 17.422 -10.898 1 93.69 115 LYS B N 1
ATOM 3361 C CA . LYS B 1 115 ? 4.883 16.234 -10.641 1 93.69 115 LYS B CA 1
ATOM 3362 C C . LYS B 1 115 ? 5.762 15 -10.438 1 93.69 115 LYS B C 1
ATOM 3364 O O . LYS B 1 115 ? 6.656 14.734 -11.242 1 93.69 115 LYS B O 1
ATOM 3369 N N . PRO B 1 116 ? 5.586 14.25 -9.336 1 93.12 116 PRO B N 1
ATOM 3370 C CA . PRO B 1 116 ? 6.34 13 -9.227 1 93.12 116 PRO B CA 1
ATOM 3371 C C . PRO B 1 116 ? 5.918 11.961 -10.258 1 93.12 116 PRO B C 1
ATOM 3373 O O . PRO B 1 116 ? 4.73 11.82 -10.555 1 93.12 116 PRO B O 1
ATOM 3376 N N . PRO B 1 117 ? 6.848 11.203 -10.805 1 92.44 117 PRO B N 1
ATOM 3377 C CA . PRO B 1 117 ? 6.547 10.258 -11.891 1 92.44 117 PRO B CA 1
ATOM 3378 C C . PRO B 1 117 ? 5.688 9.086 -11.43 1 92.44 117 PRO B C 1
ATOM 3380 O O . PRO B 1 117 ? 4.922 8.531 -12.227 1 92.44 117 PRO B O 1
ATOM 3383 N N . MET B 1 118 ? 5.797 8.609 -10.305 1 96.31 118 MET B N 1
ATOM 3384 C CA . MET B 1 118 ? 5.059 7.52 -9.672 1 96.31 118 MET B CA 1
ATOM 3385 C C . MET B 1 118 ? 5.23 6.223 -10.461 1 96.31 118 MET B C 1
ATOM 3387 O O . MET B 1 118 ? 4.285 5.441 -10.594 1 96.31 118 MET B O 1
ATOM 3391 N N . LEU B 1 119 ? 6.383 6.012 -11.078 1 95.25 119 LEU B N 1
ATOM 3392 C CA . LEU B 1 119 ? 6.648 4.832 -11.891 1 95.25 119 LEU B CA 1
ATOM 3393 C C . LEU B 1 119 ? 6.629 3.568 -11.047 1 95.25 119 LEU B C 1
ATOM 3395 O O . LEU B 1 119 ? 6.152 2.521 -11.492 1 95.25 119 LEU B O 1
ATOM 3399 N N . CYS B 1 120 ? 7.145 3.629 -9.883 1 96.31 120 CYS B N 1
ATOM 3400 C CA . CYS B 1 120 ? 7.133 2.473 -8.992 1 96.31 120 CYS B CA 1
ATOM 3401 C C . CYS B 1 120 ? 5.707 2.006 -8.727 1 96.31 120 CYS B C 1
ATOM 3403 O O . CYS B 1 120 ? 5.434 0.805 -8.719 1 96.31 120 CYS B O 1
ATOM 3405 N N . THR B 1 121 ? 4.852 2.969 -8.5 1 98.44 121 THR B N 1
ATOM 3406 C CA . THR B 1 121 ? 3.449 2.633 -8.266 1 98.44 121 THR B CA 1
ATOM 3407 C C . THR B 1 121 ? 2.842 1.967 -9.5 1 98.44 121 THR B C 1
ATOM 3409 O O . THR B 1 121 ? 2.111 0.981 -9.383 1 98.44 121 THR B O 1
ATOM 3412 N N . GLN B 1 122 ? 3.188 2.439 -10.633 1 98.31 122 GLN B N 1
ATOM 3413 C CA . GLN B 1 122 ? 2.654 1.904 -11.883 1 98.31 122 GLN B CA 1
ATOM 3414 C C . GLN B 1 122 ? 3.104 0.462 -12.094 1 98.31 122 GLN B C 1
ATOM 3416 O O . GLN B 1 122 ? 2.305 -0.391 -12.484 1 98.31 122 GLN B O 1
ATOM 3421 N N . VAL B 1 123 ? 4.312 0.202 -11.82 1 98.31 123 VAL B N 1
ATOM 3422 C CA . VAL B 1 123 ? 4.898 -1.094 -12.148 1 98.31 123 VAL B CA 1
ATOM 3423 C C . VAL B 1 123 ? 4.676 -2.066 -10.992 1 98.31 123 VAL B C 1
ATOM 3425 O O . VAL B 1 123 ? 4.09 -3.137 -11.18 1 98.31 123 VAL B O 1
ATOM 3428 N N . ASN B 1 124 ? 5.016 -1.665 -9.773 1 98.75 124 ASN B N 1
ATOM 3429 C CA . ASN B 1 124 ? 5.066 -2.566 -8.625 1 98.75 124 ASN B CA 1
ATOM 3430 C C . ASN B 1 124 ? 3.672 -2.848 -8.07 1 98.75 124 ASN B C 1
ATOM 3432 O O . ASN B 1 124 ? 3.467 -3.842 -7.375 1 98.75 124 ASN B O 1
ATOM 3436 N N . GLN B 1 125 ? 2.754 -1.973 -8.328 1 98.81 125 GLN B N 1
ATOM 3437 C CA . GLN B 1 125 ? 1.439 -2.113 -7.711 1 98.81 125 GLN B CA 1
ATOM 3438 C C . GLN B 1 125 ? 0.351 -2.279 -8.766 1 98.81 125 GLN B C 1
ATOM 3440 O O . GLN B 1 125 ? -0.277 -3.336 -8.859 1 98.81 125 GLN B O 1
ATOM 3445 N N . ILE B 1 126 ? 0.193 -1.25 -9.609 1 98.75 126 ILE B N 1
ATOM 3446 C CA . ILE B 1 126 ? -0.852 -1.327 -10.617 1 98.75 126 ILE B CA 1
ATOM 3447 C C . ILE B 1 126 ? -0.587 -2.514 -11.547 1 98.75 126 ILE B C 1
ATOM 3449 O O . ILE B 1 126 ? -1.516 -3.23 -11.93 1 98.75 126 ILE B O 1
ATOM 3453 N N . GLY B 1 127 ? 0.667 -2.734 -11.883 1 98.81 127 GLY B N 1
ATOM 3454 C CA . GLY B 1 127 ? 1.035 -3.9 -12.672 1 98.81 127 GLY B CA 1
ATOM 3455 C C . GLY B 1 127 ? 0.607 -5.211 -12.039 1 98.81 127 GLY B C 1
ATOM 3456 O O . GLY B 1 127 ? 0.191 -6.137 -12.734 1 98.81 127 GLY B O 1
ATOM 3457 N N . VAL B 1 128 ? 0.688 -5.316 -10.758 1 98.88 128 VAL B N 1
ATOM 3458 C CA . VAL B 1 128 ? 0.296 -6.523 -10.039 1 98.88 128 VAL B CA 1
ATOM 3459 C C . VAL B 1 128 ? -1.221 -6.684 -10.086 1 98.88 128 VAL B C 1
ATOM 3461 O O . VAL B 1 128 ? -1.728 -7.801 -10.234 1 98.88 128 VAL B O 1
ATOM 3464 N N . PHE B 1 129 ? -1.977 -5.578 -9.969 1 98.56 129 PHE B N 1
ATOM 3465 C CA . PHE B 1 129 ? -3.428 -5.629 -10.102 1 98.56 129 PHE B CA 1
ATOM 3466 C C . PHE B 1 129 ? -3.826 -6.117 -11.492 1 98.56 129 PHE B C 1
ATOM 3468 O O . PHE B 1 129 ? -4.742 -6.93 -11.625 1 98.56 129 PHE B O 1
ATOM 3475 N N . TYR B 1 130 ? -3.152 -5.555 -12.508 1 98.25 130 TYR B N 1
ATOM 3476 C CA . TYR B 1 130 ? -3.396 -6.027 -13.867 1 98.25 130 TYR B CA 1
ATOM 3477 C C . TYR B 1 130 ? -3.166 -7.527 -13.977 1 98.25 130 TYR B C 1
ATOM 3479 O O . TYR B 1 130 ? -4.016 -8.258 -14.5 1 98.25 130 TYR B O 1
ATOM 3487 N N . GLY B 1 131 ? -2.031 -7.977 -13.438 1 98.62 131 GLY B N 1
ATOM 3488 C CA . GLY B 1 131 ? -1.701 -9.391 -13.469 1 98.62 131 GLY B CA 1
ATOM 3489 C C . GLY B 1 131 ? -2.727 -10.258 -12.758 1 98.62 131 GLY B C 1
ATOM 3490 O O . GLY B 1 131 ? -3.07 -11.344 -13.234 1 98.62 131 GLY B O 1
ATOM 3491 N N . LEU B 1 132 ? -3.172 -9.773 -11.641 1 98.38 132 LEU B N 1
ATOM 3492 C CA . LEU B 1 132 ? -4.168 -10.523 -10.883 1 98.38 132 LEU B CA 1
ATOM 3493 C C . LEU B 1 132 ? -5.453 -10.688 -11.688 1 98.38 132 LEU B C 1
ATOM 3495 O O . LEU B 1 132 ? -5.996 -11.797 -11.766 1 98.38 132 LEU B O 1
ATOM 3499 N N . LYS B 1 133 ? -5.953 -9.594 -12.25 1 96 133 LYS B N 1
ATOM 3500 C CA . LYS B 1 133 ? -7.18 -9.656 -13.039 1 96 133 LYS B CA 1
ATOM 3501 C C . LYS B 1 133 ? -7.035 -10.625 -14.203 1 96 133 LYS B C 1
ATOM 3503 O O . LYS B 1 133 ? -7.918 -11.461 -14.43 1 96 133 LYS B O 1
ATOM 3508 N N . LEU B 1 134 ? -5.977 -10.531 -14.883 1 97.12 134 LEU B N 1
ATOM 3509 C CA . LEU B 1 134 ? -5.715 -11.406 -16.031 1 97.12 134 LEU B CA 1
ATOM 3510 C C . LEU B 1 134 ? -5.555 -12.852 -15.578 1 97.12 134 LEU B C 1
ATOM 3512 O O . LEU B 1 134 ? -6.086 -13.766 -16.219 1 97.12 134 LEU B O 1
ATOM 3516 N N . PHE B 1 135 ? -4.852 -13.078 -14.492 1 98.12 135 PHE B N 1
ATOM 3517 C CA . PHE B 1 135 ? -4.629 -14.422 -13.984 1 98.12 135 PHE B CA 1
ATOM 3518 C C . PHE B 1 135 ? -5.949 -15.086 -13.602 1 98.12 135 PHE B C 1
ATOM 3520 O O . PHE B 1 135 ? -6.176 -16.25 -13.914 1 98.12 135 PHE B O 1
ATOM 3527 N N . ILE B 1 136 ? -6.766 -14.344 -12.938 1 95.19 136 ILE B N 1
ATOM 3528 C CA . ILE B 1 136 ? -8.078 -14.867 -12.547 1 95.19 136 ILE B CA 1
ATOM 3529 C C . ILE B 1 136 ? -8.867 -15.25 -13.797 1 95.19 136 ILE B C 1
ATOM 3531 O O . ILE B 1 136 ? -9.406 -16.359 -13.883 1 95.19 136 ILE B O 1
ATOM 3535 N N . HIS B 1 137 ? -8.875 -14.359 -14.758 1 94.12 137 HIS B N 1
ATOM 3536 C CA . HIS B 1 137 ? -9.625 -14.586 -15.984 1 94.12 137 HIS B CA 1
ATOM 3537 C C . HIS B 1 137 ? -9.156 -15.844 -16.703 1 94.12 137 HIS B C 1
ATOM 3539 O O . HIS B 1 137 ? -9.961 -16.719 -17.031 1 94.12 137 HIS B O 1
ATOM 3545 N N . TYR B 1 138 ? -7.926 -16.016 -16.859 1 95.56 138 TYR B N 1
ATOM 3546 C CA . TYR B 1 138 ? -7.391 -17.125 -17.641 1 95.56 138 TYR B CA 1
ATOM 3547 C C . TYR B 1 138 ? -7.379 -18.422 -16.828 1 95.56 138 TYR B C 1
ATOM 3549 O O . TYR B 1 138 ? -7.438 -19.516 -17.406 1 95.56 138 TYR B O 1
ATOM 3557 N N . SER B 1 139 ? -7.289 -18.312 -15.484 1 94.62 139 SER B N 1
ATOM 3558 C CA . SER B 1 139 ? -7.465 -19.5 -14.641 1 94.62 139 SER B CA 1
ATOM 3559 C C . SER B 1 139 ? -8.883 -20.047 -14.742 1 94.62 139 SER B C 1
ATOM 3561 O O . SER B 1 139 ? -9.078 -21.266 -14.805 1 94.62 139 SER B O 1
ATOM 3563 N N . ARG B 1 140 ? -9.797 -19.109 -14.75 1 90.88 140 ARG B N 1
ATOM 3564 C CA . ARG B 1 140 ? -11.188 -19.531 -14.914 1 90.88 140 ARG B CA 1
ATOM 3565 C C . ARG B 1 140 ? -11.406 -20.188 -16.266 1 90.88 140 ARG B C 1
ATOM 3567 O O . ARG B 1 140 ? -12.102 -21.203 -16.375 1 90.88 140 ARG B O 1
ATOM 3574 N N . ARG B 1 141 ? -10.812 -19.625 -17.297 1 91.81 141 ARG B N 1
ATOM 3575 C CA . ARG B 1 141 ? -10.883 -20.219 -18.625 1 91.81 141 ARG B CA 1
ATOM 3576 C C . ARG B 1 141 ? -10.219 -21.594 -18.641 1 91.81 141 ARG B C 1
ATOM 3578 O O . ARG B 1 141 ? -10.734 -22.531 -19.266 1 91.81 141 ARG B O 1
ATOM 3585 N N . THR B 1 142 ? -9.102 -21.734 -18.016 1 94 142 THR B N 1
ATOM 3586 C CA . THR B 1 142 ? -8.414 -23.016 -17.891 1 94 142 THR B CA 1
ATOM 3587 C C . THR B 1 142 ? -9.312 -24.047 -17.219 1 94 142 THR B C 1
ATOM 3589 O O . THR B 1 142 ? -9.445 -25.172 -17.688 1 94 142 THR B O 1
ATOM 3592 N N . ALA B 1 143 ? -9.898 -23.609 -16.141 1 90.31 143 ALA B N 1
ATOM 3593 C CA . ALA B 1 143 ? -10.781 -24.5 -15.383 1 90.31 143 ALA B CA 1
ATOM 3594 C C . ALA B 1 143 ? -11.938 -24.984 -16.25 1 90.31 143 ALA B C 1
ATOM 3596 O O . ALA B 1 143 ? -12.266 -26.172 -16.234 1 90.31 143 ALA B O 1
ATOM 3597 N N . ARG B 1 144 ? -12.484 -24.109 -17.031 1 87 144 ARG B N 1
ATOM 3598 C CA . ARG B 1 144 ? -13.586 -24.469 -17.922 1 87 144 ARG B CA 1
ATOM 3599 C C . ARG B 1 144 ? -13.125 -25.453 -19 1 87 144 ARG B C 1
ATOM 3601 O O . ARG B 1 144 ? -13.859 -26.375 -19.359 1 87 144 ARG B O 1
ATOM 3608 N N . GLY B 1 145 ? -11.969 -25.203 -19.5 1 86.94 145 GLY B N 1
ATOM 3609 C CA . GLY B 1 145 ? -11.414 -26.109 -20.5 1 86.94 145 GLY B CA 1
ATOM 3610 C C . GLY B 1 145 ? -11.133 -27.5 -19.953 1 86.94 145 GLY B C 1
ATOM 3611 O O . GLY B 1 145 ? -11.383 -28.484 -20.641 1 86.94 145 GLY B O 1
ATOM 3612 N N . LEU B 1 146 ? -10.688 -27.562 -18.797 1 84.62 146 LEU B N 1
ATOM 3613 C CA . LEU B 1 146 ? -10.383 -28.844 -18.172 1 84.62 146 LEU B CA 1
ATOM 3614 C C . LEU B 1 146 ? -11.656 -29.609 -17.859 1 84.62 146 LEU B C 1
ATOM 3616 O O . LEU B 1 146 ? -11.664 -30.844 -17.891 1 84.62 146 LEU B O 1
ATOM 3620 N N . LEU B 1 147 ? -12.695 -28.938 -17.516 1 77.5 147 LEU B N 1
ATOM 3621 C CA . LEU B 1 147 ? -13.984 -29.562 -17.234 1 77.5 147 LEU B CA 1
ATOM 3622 C C . LEU B 1 147 ? -14.602 -30.141 -18.5 1 77.5 147 LEU B C 1
ATOM 3624 O O . LEU B 1 147 ? -15.219 -31.203 -18.453 1 77.5 147 LEU B O 1
ATOM 3628 N N . LYS B 1 148 ? -14.586 -29.531 -19.531 1 70.56 148 LYS B N 1
ATOM 3629 C CA . LYS B 1 148 ? -15.164 -29.984 -20.781 1 70.56 148 LYS B CA 1
ATOM 3630 C C . LYS B 1 148 ? -14.477 -31.266 -21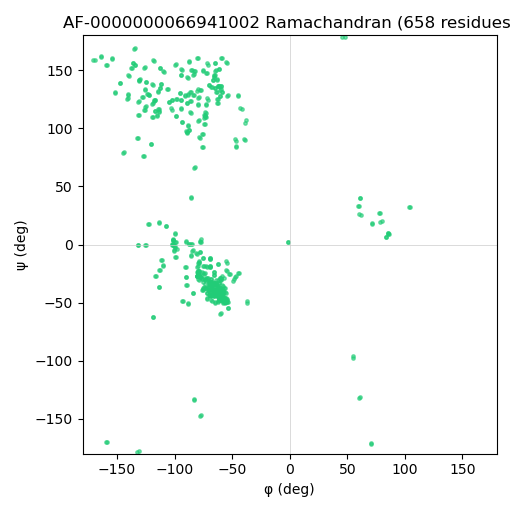.266 1 70.56 148 LYS B C 1
ATOM 3632 O O . LYS B 1 148 ? -15.125 -32.156 -21.828 1 70.56 148 LYS B O 1
ATOM 3637 N N . THR B 1 149 ? -13.344 -31.25 -21.094 1 62.66 149 THR B N 1
ATOM 3638 C CA . THR B 1 149 ? -12.625 -32.438 -21.562 1 62.66 149 THR B CA 1
ATOM 3639 C C . THR B 1 149 ? -12.852 -33.625 -20.609 1 62.66 149 THR B C 1
ATOM 3641 O O . THR B 1 149 ? -12.711 -34.781 -21.016 1 62.66 149 THR B O 1
ATOM 3644 N N . SER B 1 150 ? -13.008 -33.094 -19.266 1 54.41 150 SER B N 1
ATOM 3645 C CA . SER B 1 150 ? -13.188 -34.188 -18.297 1 54.41 150 SER B CA 1
ATOM 3646 C C . SER B 1 150 ? -14.641 -34.656 -18.25 1 54.41 150 SER B C 1
ATOM 3648 O O . SER B 1 150 ? -15.555 -33.812 -18.172 1 54.41 150 SER B O 1
ATOM 3650 N N . SER B 1 151 ? -15.367 -35.281 -19.234 1 49.19 151 SER B N 1
ATOM 3651 C CA . SER B 1 151 ? -16.734 -35.781 -19.156 1 49.19 151 SER B CA 1
ATOM 3652 C C . SER B 1 151 ? -17.328 -35.562 -17.781 1 49.19 151 SER B C 1
ATOM 3654 O O . SER B 1 151 ? -18.297 -36.219 -17.391 1 49.19 151 SER B O 1
ATOM 3656 N N . LEU B 1 152 ? -16.609 -34.906 -16.766 1 45.81 152 LEU B N 1
ATOM 3657 C CA . LEU B 1 152 ? -17.047 -34.969 -15.367 1 45.81 152 LEU B CA 1
ATOM 3658 C C . LEU B 1 152 ? -18.016 -33.844 -15.062 1 45.81 152 LEU B C 1
ATOM 3660 O O . LEU B 1 152 ? -18.016 -32.812 -15.734 1 45.81 152 LEU B O 1
ATOM 3664 N N . SER B 1 153 ? -19.094 -34.031 -14.188 1 40.16 153 SER B N 1
ATOM 3665 C CA . SER B 1 153 ? -20.125 -33.125 -13.672 1 40.16 153 SER B CA 1
ATOM 3666 C C . SER B 1 153 ? -19.516 -31.891 -13.008 1 40.16 153 SER B C 1
ATOM 3668 O O . SER B 1 153 ? -18.312 -31.875 -12.711 1 40.16 153 SER B O 1
ATOM 3670 N N . GLN B 1 154 ? -20.141 -30.688 -12.844 1 41.59 154 GLN B N 1
ATOM 3671 C CA . GLN B 1 154 ? -19.812 -29.406 -12.234 1 41.59 154 GLN B CA 1
ATOM 3672 C C . GLN B 1 154 ? -19 -29.594 -10.953 1 41.59 154 GLN B C 1
ATOM 3674 O O . GLN B 1 154 ? -18.062 -28.828 -10.688 1 41.59 154 GLN B O 1
ATOM 3679 N N . SER B 1 155 ? -19.422 -30.438 -10.102 1 42.59 155 SER B N 1
ATOM 3680 C CA . SER B 1 155 ? -18.781 -30.812 -8.844 1 42.59 155 SER B CA 1
ATOM 3681 C C . SER B 1 155 ? -17.328 -31.234 -9.078 1 42.59 155 SER B C 1
ATOM 3683 O O . SER B 1 155 ? -16.5 -31.141 -8.172 1 42.59 155 SER B O 1
ATOM 3685 N N . ALA B 1 156 ? -16.984 -31.688 -10.219 1 43.81 156 ALA B N 1
ATOM 3686 C CA . ALA B 1 156 ? -15.758 -32.344 -10.641 1 43.81 156 ALA B CA 1
ATOM 3687 C C . ALA B 1 156 ? -14.656 -31.312 -10.906 1 43.81 156 ALA B C 1
ATOM 3689 O O . ALA B 1 156 ? -13.492 -31.672 -11.07 1 43.81 156 ALA B O 1
ATOM 3690 N N . VAL B 1 157 ? -14.906 -30.047 -11.117 1 46.22 157 VAL B N 1
ATOM 3691 C CA . VAL B 1 157 ? -13.867 -29.062 -11.336 1 46.22 157 VAL B CA 1
ATOM 3692 C C . VAL B 1 157 ? -12.938 -29 -10.125 1 46.22 157 VAL B C 1
ATOM 3694 O O . VAL B 1 157 ? -11.711 -28.984 -10.273 1 46.22 157 VAL B O 1
ATOM 3697 N N . ALA B 1 158 ? -13.484 -28.688 -8.859 1 48.84 158 ALA B N 1
ATOM 3698 C CA . ALA B 1 158 ? -12.656 -28.828 -7.664 1 48.84 158 ALA B CA 1
ATOM 3699 C C . ALA B 1 158 ? -11.969 -30.188 -7.629 1 48.84 158 ALA B C 1
ATOM 3701 O O . ALA B 1 158 ? -10.828 -30.297 -7.164 1 48.84 158 ALA B O 1
ATOM 3702 N N . ALA B 1 159 ? -12.664 -31.031 -8.18 1 46.94 159 ALA B N 1
ATOM 3703 C CA . ALA B 1 159 ? -12.289 -32.438 -8.219 1 46.94 159 ALA B CA 1
ATOM 3704 C C . ALA B 1 159 ? -11.125 -32.688 -9.172 1 46.94 159 ALA B C 1
ATOM 3706 O O . ALA B 1 159 ? -10.352 -33.625 -9 1 46.94 159 ALA B O 1
ATOM 3707 N N . ALA B 1 160 ? -11.07 -31.766 -10.305 1 55.91 160 ALA B N 1
ATOM 3708 C CA . ALA B 1 160 ? -10.047 -32.125 -11.281 1 55.91 160 ALA B CA 1
ATOM 3709 C C . ALA B 1 160 ? -8.656 -31.703 -10.789 1 55.91 160 ALA B C 1
ATOM 3711 O O . ALA B 1 160 ? -7.656 -31.953 -11.469 1 55.91 160 ALA B O 1
ATOM 3712 N N . GLY B 1 161 ? -8.57 -31.172 -9.641 1 75.38 161 GLY B N 1
ATOM 3713 C CA . GLY B 1 161 ? -7.285 -30.984 -8.984 1 75.38 161 GLY B CA 1
ATOM 3714 C C . GLY B 1 161 ? -6.574 -29.719 -9.43 1 75.38 161 GLY B C 1
ATOM 3715 O O . GLY B 1 161 ? -5.367 -29.578 -9.219 1 75.38 161 GLY B O 1
ATOM 3716 N N . TYR B 1 162 ? -7.27 -28.828 -10.297 1 90.38 162 TYR B N 1
ATOM 3717 C CA . TYR B 1 162 ? -6.652 -27.594 -10.766 1 90.38 162 TYR B CA 1
ATOM 3718 C C . TYR B 1 162 ? -6.605 -26.547 -9.656 1 90.38 162 TYR B C 1
ATOM 3720 O O . TYR B 1 162 ? -7.648 -26.125 -9.156 1 90.38 162 TYR B O 1
ATOM 3728 N N . ASN B 1 163 ? -5.406 -26.219 -9.156 1 95.06 163 ASN B N 1
ATOM 3729 C CA . ASN B 1 163 ? -5.137 -25.281 -8.07 1 95.06 163 ASN B CA 1
ATOM 3730 C C . ASN B 1 163 ? -4.109 -24.234 -8.484 1 95.06 163 ASN B C 1
ATOM 3732 O O . ASN B 1 163 ? -2.943 -24.312 -8.094 1 95.06 163 ASN B O 1
ATOM 3736 N N . PRO B 1 164 ? -4.602 -23.25 -9.305 1 97.31 164 PRO B N 1
ATOM 3737 C CA . PRO B 1 164 ? -3.666 -22.219 -9.773 1 97.31 164 PRO B CA 1
ATOM 3738 C C . PRO B 1 164 ? -3.129 -21.359 -8.641 1 97.31 164 PRO B C 1
ATOM 3740 O O . PRO B 1 164 ? -3.824 -21.125 -7.645 1 97.31 164 PRO B O 1
ATOM 3743 N N . LYS B 1 165 ? -1.871 -20.938 -8.797 1 98.56 165 LYS B N 1
ATOM 3744 C CA . LYS B 1 165 ? -1.179 -20.172 -7.758 1 98.56 165 LYS B CA 1
ATOM 3745 C C . LYS B 1 165 ? -0.648 -18.859 -8.305 1 98.56 165 LYS B C 1
ATOM 3747 O O . LYS B 1 165 ? -0.214 -18.781 -9.461 1 98.56 165 LYS B O 1
ATOM 3752 N N . MET B 1 166 ? -0.781 -17.875 -7.52 1 98.88 166 MET B N 1
ATOM 3753 C CA . MET B 1 166 ? -0.097 -16.609 -7.762 1 98.88 166 MET B CA 1
ATOM 3754 C C . MET B 1 166 ? 0.796 -16.234 -6.582 1 98.88 166 MET B C 1
ATOM 3756 O O . MET B 1 166 ? 0.382 -16.344 -5.43 1 98.88 166 MET B O 1
ATOM 3760 N N . VAL B 1 167 ? 2.033 -15.922 -6.859 1 98.94 167 VAL B N 1
ATOM 3761 C CA . VAL B 1 167 ? 2.939 -15.398 -5.844 1 98.94 167 VAL B CA 1
ATOM 3762 C C . VAL B 1 167 ? 3.416 -14.008 -6.242 1 98.94 167 VAL B C 1
ATOM 3764 O O . VAL B 1 167 ? 3.941 -13.812 -7.344 1 98.94 167 VAL B O 1
ATOM 3767 N N . ILE B 1 168 ? 3.129 -13.062 -5.375 1 98.94 168 ILE B N 1
ATOM 3768 C CA . ILE B 1 168 ? 3.525 -11.672 -5.566 1 98.94 168 ILE B CA 1
ATOM 3769 C C . ILE B 1 168 ? 4.84 -11.406 -4.836 1 98.94 168 ILE B C 1
ATOM 3771 O O . ILE B 1 168 ? 5.008 -11.805 -3.682 1 98.94 168 ILE B O 1
ATOM 3775 N N . THR B 1 169 ? 5.805 -10.789 -5.562 1 98.81 169 THR B N 1
ATOM 3776 C CA . THR B 1 169 ? 7.047 -10.406 -4.898 1 98.81 169 THR B CA 1
ATOM 3777 C C . THR B 1 169 ? 6.922 -9.023 -4.27 1 98.81 169 THR B C 1
ATOM 3779 O O . THR B 1 169 ? 7.039 -8.008 -4.965 1 98.81 169 THR B O 1
ATOM 3782 N N . SER B 1 170 ? 6.668 -9.031 -3.041 1 98.69 170 SER B N 1
ATOM 3783 C CA . SER B 1 170 ? 6.746 -7.801 -2.256 1 98.69 170 SER B CA 1
ATOM 3784 C C . SER B 1 170 ? 8.18 -7.516 -1.819 1 98.69 170 SER B C 1
ATOM 3786 O O . SER B 1 170 ? 9.094 -7.508 -2.643 1 98.69 170 SER B O 1
ATOM 3788 N N . SER B 1 171 ? 8.422 -7.164 -0.565 1 98.31 171 SER B N 1
ATOM 3789 C CA . SER B 1 171 ? 9.719 -6.855 0.017 1 98.31 171 SER B CA 1
ATOM 3790 C C . SER B 1 171 ? 9.641 -6.742 1.535 1 98.31 171 SER B C 1
ATOM 3792 O O . SER B 1 171 ? 8.547 -6.574 2.09 1 98.31 171 SER B O 1
ATOM 3794 N N . CYS B 1 172 ? 10.789 -6.91 2.172 1 98.12 172 CYS B N 1
ATOM 3795 C CA . CYS B 1 172 ? 10.82 -6.531 3.58 1 98.12 172 CYS B CA 1
ATOM 3796 C C . CYS B 1 172 ? 10.359 -5.09 3.766 1 98.12 172 CYS B C 1
ATOM 3798 O O . CYS B 1 172 ? 9.828 -4.73 4.82 1 98.12 172 CYS B O 1
ATOM 3800 N N . ALA B 1 173 ? 10.461 -4.293 2.734 1 97.88 173 ALA B N 1
ATOM 3801 C CA . ALA B 1 173 ? 9.969 -2.914 2.746 1 97.88 173 ALA B CA 1
ATOM 3802 C C . ALA B 1 173 ? 8.445 -2.875 2.777 1 97.88 173 ALA B C 1
ATOM 3804 O O . ALA B 1 173 ? 7.848 -1.814 2.98 1 97.88 173 ALA B O 1
ATOM 3805 N N . GLY B 1 174 ? 7.773 -3.951 2.547 1 98.62 174 GLY B N 1
ATOM 3806 C CA . GLY B 1 174 ? 6.332 -4.055 2.711 1 98.62 174 GLY B CA 1
ATOM 3807 C C . GLY B 1 174 ? 5.914 -4.363 4.137 1 98.62 174 GLY B C 1
ATOM 3808 O O . GLY B 1 174 ? 4.719 -4.391 4.445 1 98.62 174 GLY B O 1
ATOM 3809 N N . LEU B 1 175 ? 6.914 -4.598 5 1 98.62 175 LEU B N 1
ATOM 3810 C CA . LEU B 1 175 ? 6.688 -4.945 6.398 1 98.62 175 LEU B CA 1
ATOM 3811 C C . LEU B 1 175 ? 7.199 -3.844 7.32 1 98.62 175 LEU B C 1
ATOM 3813 O O . LEU B 1 175 ? 6.594 -3.562 8.359 1 98.62 175 LEU B O 1
ATOM 3817 N N . TYR B 1 176 ? 8.336 -3.23 6.922 1 98.31 176 TYR B N 1
ATOM 3818 C CA . TYR B 1 176 ? 9.055 -2.289 7.773 1 98.31 176 TYR B CA 1
ATOM 3819 C C . TYR B 1 176 ? 9.109 -0.908 7.133 1 98.31 176 TYR B C 1
ATOM 3821 O O . TYR B 1 176 ? 8.922 -0.77 5.922 1 98.31 176 TYR B O 1
ATOM 3829 N N . PRO B 1 177 ? 9.32 0.142 8.016 1 97.44 177 PRO B N 1
ATOM 3830 C CA . PRO B 1 177 ? 9.617 1.442 7.41 1 97.44 177 PRO B CA 1
ATOM 3831 C C . PRO B 1 177 ? 10.875 1.418 6.551 1 97.44 177 PRO B C 1
ATOM 3833 O O . PRO B 1 177 ? 11.891 0.846 6.957 1 97.44 177 PRO B O 1
ATOM 3836 N N . PHE B 1 178 ? 10.805 1.967 5.398 1 96.44 178 PHE B N 1
ATOM 3837 C CA . PHE B 1 178 ? 11.938 1.987 4.477 1 96.44 178 PHE B CA 1
ATOM 3838 C C . PHE B 1 178 ? 12.148 3.387 3.908 1 96.44 178 PHE B C 1
ATOM 3840 O O . PHE B 1 178 ? 11.711 3.686 2.797 1 96.44 178 PHE B O 1
ATOM 3847 N N . SER B 1 179 ? 12.953 4.16 4.547 1 93.88 179 SER B N 1
ATOM 3848 C CA . SER B 1 179 ? 13.031 5.598 4.328 1 93.88 179 SER B CA 1
ATOM 3849 C C . SER B 1 179 ? 13.828 5.926 3.074 1 93.88 179 SER B C 1
ATOM 3851 O O . SER B 1 179 ? 13.742 7.039 2.547 1 93.88 179 SER B O 1
ATOM 3853 N N . VAL B 1 180 ? 14.586 5.027 2.537 1 90.81 180 VAL B N 1
ATOM 3854 C CA . VAL B 1 180 ? 15.453 5.293 1.392 1 90.81 180 VAL B CA 1
ATOM 3855 C C . VAL B 1 180 ? 14.625 5.266 0.107 1 90.81 180 VAL B C 1
ATOM 3857 O O . VAL B 1 180 ? 15.023 5.852 -0.904 1 90.81 180 VAL B O 1
ATOM 3860 N N . ALA B 1 181 ? 13.547 4.598 0.123 1 93.12 181 ALA B N 1
ATOM 3861 C CA . ALA B 1 181 ? 12.672 4.477 -1.043 1 93.12 181 ALA B CA 1
ATOM 3862 C C . ALA B 1 181 ? 11.203 4.445 -0.631 1 93.12 181 ALA B C 1
ATOM 3864 O O . ALA B 1 181 ? 10.555 3.4 -0.697 1 93.12 181 ALA B O 1
ATOM 3865 N N . PRO B 1 182 ? 10.672 5.605 -0.355 1 96 182 PRO B N 1
ATOM 3866 C CA . PRO B 1 182 ? 9.328 5.676 0.219 1 96 182 PRO B CA 1
ATOM 3867 C C . PRO B 1 182 ? 8.242 5.184 -0.742 1 96 182 PRO B C 1
ATOM 3869 O O . PRO B 1 182 ? 7.281 4.543 -0.317 1 96 182 PRO B O 1
ATOM 3872 N N . GLU B 1 183 ? 8.305 5.578 -2.01 1 97.12 183 GLU B N 1
ATOM 3873 C CA . GLU B 1 183 ? 7.312 5.09 -2.961 1 97.12 183 GLU B CA 1
ATOM 3874 C C . GLU B 1 183 ? 7.371 3.57 -3.09 1 97.12 183 GLU B C 1
ATOM 3876 O O . GLU B 1 183 ? 6.332 2.902 -3.088 1 97.12 183 GLU B O 1
ATOM 3881 N N . TYR B 1 184 ? 8.609 3.047 -3.232 1 97.25 184 TYR B N 1
ATOM 3882 C CA . TYR B 1 184 ? 8.812 1.604 -3.26 1 97.25 184 TYR B CA 1
ATOM 3883 C C . TYR B 1 184 ? 8.195 0.943 -2.031 1 97.25 184 TYR B C 1
ATOM 3885 O O . TYR B 1 184 ? 7.438 -0.022 -2.152 1 97.25 184 TYR B O 1
ATOM 3893 N N . CYS B 1 185 ? 8.5 1.479 -0.903 1 98.12 185 CYS B N 1
ATOM 3894 C CA . CYS B 1 185 ? 7.969 0.979 0.359 1 98.12 185 CYS B CA 1
ATOM 3895 C C . CYS B 1 185 ? 6.445 0.934 0.329 1 98.12 185 CYS B C 1
ATOM 3897 O O . CYS B 1 185 ? 5.844 -0.084 0.676 1 98.12 185 CYS B O 1
ATOM 3899 N N . ALA B 1 186 ? 5.844 1.979 -0.112 1 98.75 186 ALA B N 1
ATOM 3900 C CA . ALA B 1 186 ? 4.387 2.062 -0.182 1 98.75 186 ALA B CA 1
ATOM 3901 C C . ALA B 1 186 ? 3.818 0.975 -1.09 1 98.75 186 ALA B C 1
ATOM 3903 O O . ALA B 1 186 ? 2.852 0.299 -0.729 1 98.75 186 ALA B O 1
ATOM 3904 N N . THR B 1 187 ? 4.398 0.785 -2.234 1 98.81 187 THR B N 1
ATOM 3905 C CA . THR B 1 187 ? 3.889 -0.197 -3.188 1 98.81 187 THR B CA 1
ATOM 3906 C C . THR B 1 187 ? 3.994 -1.608 -2.617 1 98.81 187 THR B C 1
ATOM 3908 O O . THR B 1 187 ? 3.117 -2.443 -2.846 1 98.81 187 THR B O 1
ATOM 3911 N N . LYS B 1 188 ? 5.074 -1.831 -1.946 1 98.88 188 LYS B N 1
ATOM 3912 C CA . LYS B 1 188 ? 5.273 -3.174 -1.41 1 98.88 188 LYS B CA 1
ATOM 3913 C C . LYS B 1 188 ? 4.352 -3.438 -0.225 1 98.88 188 LYS B C 1
ATOM 3915 O O . LYS B 1 188 ? 3.906 -4.57 -0.018 1 98.88 188 LYS B O 1
ATOM 3920 N N . HIS B 1 189 ? 3.982 -2.447 0.514 1 98.94 189 HIS B N 1
ATOM 3921 C CA . HIS B 1 189 ? 2.895 -2.564 1.477 1 98.94 189 HIS B CA 1
ATOM 3922 C C . HIS B 1 189 ? 1.568 -2.85 0.778 1 98.94 189 HIS B C 1
ATOM 3924 O O . HIS B 1 189 ? 0.783 -3.68 1.242 1 98.94 189 HIS B O 1
ATOM 3930 N N . ALA B 1 190 ? 1.365 -2.176 -0.267 1 98.94 190 ALA B N 1
ATOM 3931 C CA . ALA B 1 190 ? 0.105 -2.295 -0.995 1 98.94 190 ALA B CA 1
ATOM 3932 C C . ALA B 1 190 ? -0.12 -3.727 -1.473 1 98.94 190 ALA B C 1
ATOM 3934 O O . ALA B 1 190 ? -1.197 -4.293 -1.272 1 98.94 190 ALA B O 1
ATOM 3935 N N . VAL B 1 191 ? 0.863 -4.32 -2.047 1 98.94 191 VAL B N 1
ATOM 3936 C CA . VAL B 1 191 ? 0.662 -5.633 -2.646 1 98.94 191 VAL B CA 1
ATOM 3937 C C . VAL B 1 191 ? 0.6 -6.695 -1.553 1 98.94 191 VAL B C 1
ATOM 3939 O O . VAL B 1 191 ? -0.073 -7.719 -1.709 1 98.94 191 VAL B O 1
ATOM 3942 N N . LEU B 1 192 ? 1.277 -6.453 -0.456 1 98.88 192 LEU B N 1
ATOM 3943 C CA . LEU B 1 192 ? 1.073 -7.328 0.693 1 98.88 192 LEU B CA 1
ATOM 3944 C C . LEU B 1 192 ? -0.373 -7.27 1.174 1 98.88 192 LEU B C 1
ATOM 3946 O O . LEU B 1 192 ? -0.999 -8.305 1.407 1 98.88 192 LEU B O 1
ATOM 3950 N N . GLY B 1 193 ? -0.906 -6.051 1.323 1 98.81 193 GLY B N 1
ATOM 3951 C CA . GLY B 1 193 ? -2.305 -5.895 1.689 1 98.81 193 GLY B CA 1
ATOM 3952 C C . GLY B 1 193 ? -3.254 -6.562 0.713 1 98.81 193 GLY B C 1
ATOM 3953 O O . GLY B 1 193 ? -4.234 -7.188 1.123 1 98.81 193 GLY B O 1
ATOM 3954 N N . LEU B 1 194 ? -2.939 -6.434 -0.554 1 98.81 194 LEU B N 1
ATOM 3955 C CA . LEU B 1 194 ? -3.729 -7.082 -1.596 1 98.81 194 LEU B CA 1
ATOM 3956 C C . LEU B 1 194 ? -3.748 -8.594 -1.403 1 98.81 194 LEU B C 1
ATOM 3958 O O . LEU B 1 194 ? -4.805 -9.219 -1.487 1 98.81 194 LEU B O 1
ATOM 3962 N N . THR B 1 195 ? -2.602 -9.148 -1.15 1 98.81 195 THR B N 1
ATOM 3963 C CA . THR B 1 195 ? -2.457 -10.586 -0.963 1 98.81 195 THR B CA 1
ATOM 3964 C C . THR B 1 195 ? -3.393 -11.086 0.134 1 98.81 195 THR B C 1
ATOM 3966 O O . THR B 1 195 ? -4.152 -12.039 -0.074 1 98.81 195 THR B O 1
ATOM 3969 N N . ARG B 1 196 ? -3.355 -10.414 1.225 1 98.44 196 ARG B N 1
ATOM 3970 C CA . ARG B 1 196 ? -4.164 -10.828 2.365 1 98.44 196 ARG B CA 1
ATOM 3971 C C . ARG B 1 196 ? -5.648 -10.609 2.094 1 98.44 196 ARG B C 1
ATOM 3973 O O . ARG B 1 196 ? -6.488 -11.391 2.553 1 98.44 196 ARG B O 1
ATOM 3980 N N . ALA B 1 197 ? -5.953 -9.594 1.356 1 97.62 197 ALA B N 1
ATOM 3981 C CA . ALA B 1 197 ? -7.344 -9.234 1.085 1 97.62 197 ALA B CA 1
ATOM 3982 C C . ALA B 1 197 ? -8 -10.258 0.158 1 97.62 197 ALA B C 1
ATOM 3984 O O . ALA B 1 197 ? -9.18 -10.578 0.314 1 97.62 197 ALA B O 1
ATOM 3985 N N . VAL B 1 198 ? -7.238 -10.859 -0.761 1 97.12 198 VAL B N 1
ATOM 3986 C CA . VAL B 1 198 ? -7.895 -11.648 -1.799 1 97.12 198 VAL B CA 1
ATOM 3987 C C . VAL B 1 198 ? -7.613 -13.133 -1.576 1 97.12 198 VAL B C 1
ATOM 3989 O O . VAL B 1 198 ? -8.281 -13.992 -2.156 1 97.12 198 VAL B O 1
ATOM 3992 N N . GLY B 1 199 ? -6.562 -13.484 -0.765 1 97.19 199 GLY B N 1
ATOM 3993 C CA . GLY B 1 199 ? -6.078 -14.852 -0.665 1 97.19 199 GLY B CA 1
ATOM 3994 C C . GLY B 1 199 ? -7.172 -15.852 -0.318 1 97.19 199 GLY B C 1
ATOM 3995 O O . GLY B 1 199 ? -7.426 -16.781 -1.075 1 97.19 199 GLY B O 1
ATOM 3996 N N . ARG B 1 200 ? -7.855 -15.602 0.754 1 93.5 200 ARG B N 1
ATOM 3997 C CA . ARG B 1 200 ? -8.898 -16.516 1.2 1 93.5 200 ARG B CA 1
ATOM 3998 C C . ARG B 1 200 ? -10.094 -16.5 0.253 1 93.5 200 ARG B C 1
ATOM 4000 O O . ARG B 1 200 ? -10.648 -17.547 -0.083 1 93.5 200 ARG B O 1
ATOM 4007 N N . LEU B 1 201 ? -10.477 -15.383 -0.147 1 91.5 201 LEU B N 1
ATOM 4008 C CA . LEU B 1 201 ? -11.633 -15.203 -1.017 1 91.5 201 LEU B CA 1
ATOM 4009 C C . LEU B 1 201 ? -11.461 -15.984 -2.318 1 91.5 201 LEU B C 1
ATOM 4011 O O . LEU B 1 201 ? -12.344 -16.75 -2.705 1 91.5 201 LEU B O 1
ATOM 4015 N N . LEU B 1 202 ? -10.359 -15.828 -2.955 1 93.44 202 LEU B N 1
ATOM 4016 C CA . LEU B 1 202 ? -10.102 -16.484 -4.234 1 93.44 202 LEU B CA 1
ATOM 4017 C C . LEU B 1 202 ? -9.977 -17.984 -4.062 1 93.44 202 LEU B C 1
ATOM 4019 O O . LEU B 1 202 ? -10.391 -18.75 -4.941 1 93.44 202 LEU B O 1
ATOM 4023 N N . TYR B 1 203 ? -9.367 -18.344 -2.959 1 94 203 TYR B N 1
ATOM 4024 C CA . TYR B 1 203 ? -9.25 -19.766 -2.707 1 94 203 TYR B CA 1
ATOM 4025 C C . TYR B 1 203 ? -10.625 -20.406 -2.561 1 94 203 TYR B C 1
ATOM 4027 O O . TYR B 1 203 ? -10.883 -21.469 -3.125 1 94 203 TYR B O 1
ATOM 4035 N N . GLU B 1 204 ? -11.508 -19.734 -1.907 1 89.38 204 GLU B N 1
ATOM 4036 C CA . GLU B 1 204 ? -12.859 -20.234 -1.669 1 89.38 204 GLU B CA 1
ATOM 4037 C C . GLU B 1 204 ? -13.688 -20.219 -2.949 1 89.38 204 GLU B C 1
ATOM 4039 O O . GLU B 1 204 ? -14.453 -21.141 -3.215 1 89.38 204 GLU B O 1
ATOM 4044 N N . THR B 1 205 ? -13.516 -19.219 -3.742 1 86.81 205 THR B N 1
ATOM 4045 C CA . THR B 1 205 ? -14.406 -19.031 -4.879 1 86.81 205 THR B CA 1
ATOM 4046 C C . THR B 1 205 ? -13.875 -19.766 -6.109 1 86.81 205 THR B C 1
ATOM 4048 O O . THR B 1 205 ? -14.656 -20.297 -6.906 1 86.81 205 THR B O 1
ATOM 4051 N N . ASP B 1 206 ? -12.508 -19.828 -6.266 1 89.62 206 ASP B N 1
ATOM 4052 C CA . ASP B 1 206 ? -11.945 -20.266 -7.543 1 89.62 206 ASP B CA 1
ATOM 4053 C C . ASP B 1 206 ? -10.859 -21.312 -7.332 1 89.62 206 ASP B C 1
ATOM 4055 O O . ASP B 1 206 ? -10.273 -21.812 -8.297 1 89.62 206 ASP B O 1
ATOM 4059 N N . ASN B 1 207 ? -10.57 -21.656 -6.098 1 93.62 207 ASN B N 1
ATOM 4060 C CA . ASN B 1 207 ? -9.461 -22.547 -5.777 1 93.62 207 ASN B CA 1
ATOM 4061 C C . ASN B 1 207 ? -8.125 -21.953 -6.219 1 93.62 207 ASN B C 1
ATOM 4063 O O . ASN B 1 207 ? -7.195 -22.703 -6.551 1 93.62 207 ASN B O 1
ATOM 4067 N N . ILE B 1 208 ? -8.078 -20.672 -6.301 1 96.06 208 ILE B N 1
ATOM 4068 C CA . ILE B 1 208 ? -6.848 -19.953 -6.625 1 96.06 208 ILE B CA 1
ATOM 4069 C C . ILE B 1 208 ? -6.141 -19.531 -5.34 1 96.06 208 ILE B C 1
ATOM 4071 O O . ILE B 1 208 ? -6.738 -18.875 -4.48 1 96.06 208 ILE B O 1
ATOM 4075 N N . ALA B 1 209 ? -4.898 -19.906 -5.16 1 98.25 209 ALA B N 1
ATOM 4076 C CA . ALA B 1 209 ? -4.125 -19.484 -3.996 1 98.25 209 ALA B CA 1
ATOM 4077 C C . ALA B 1 209 ? -3.227 -18.297 -4.34 1 98.25 209 ALA B C 1
ATOM 4079 O O . ALA B 1 209 ? -2.479 -18.344 -5.32 1 98.25 209 ALA B O 1
ATOM 4080 N N . VAL B 1 210 ? -3.352 -17.219 -3.586 1 98.75 210 VAL B N 1
ATOM 4081 C CA . VAL B 1 210 ? -2.527 -16.031 -3.758 1 98.75 210 VAL B CA 1
ATOM 4082 C C . VAL B 1 210 ? -1.693 -15.797 -2.5 1 98.75 210 VAL B C 1
ATOM 4084 O O . VAL B 1 210 ? -2.229 -15.758 -1.391 1 98.75 210 VAL B O 1
ATOM 4087 N N . ASN B 1 211 ? -0.402 -15.711 -2.646 1 98.94 211 ASN B N 1
ATOM 4088 C CA . ASN B 1 211 ? 0.542 -15.43 -1.57 1 98.94 211 ASN B CA 1
ATOM 4089 C C . ASN B 1 211 ? 1.576 -14.391 -1.992 1 98.94 211 ASN B C 1
ATOM 4091 O O . ASN B 1 211 ? 1.613 -13.977 -3.154 1 98.94 211 ASN B O 1
ATOM 4095 N N . CYS B 1 212 ? 2.316 -13.883 -1.034 1 98.81 212 CYS B N 1
ATOM 4096 C CA . CYS B 1 212 ? 3.434 -13.023 -1.412 1 98.81 212 CYS B CA 1
ATOM 4097 C C . CYS B 1 212 ? 4.691 -13.391 -0.633 1 98.81 212 CYS B C 1
ATOM 4099 O O . CYS B 1 212 ? 4.613 -14.047 0.406 1 98.81 212 CYS B O 1
ATOM 4101 N N . ILE B 1 213 ? 5.855 -13.086 -1.203 1 98.94 213 ILE B N 1
ATOM 4102 C CA . ILE B 1 213 ? 7.137 -13.188 -0.513 1 98.94 213 ILE B CA 1
ATOM 4103 C C . ILE B 1 213 ? 7.691 -11.789 -0.255 1 98.94 213 ILE B C 1
ATOM 4105 O O . ILE B 1 213 ? 7.402 -10.852 -1.001 1 98.94 213 ILE B O 1
ATOM 4109 N N . ASN B 1 214 ? 8.398 -11.688 0.801 1 98.88 214 ASN B N 1
ATOM 4110 C CA . ASN B 1 214 ? 9.07 -10.453 1.21 1 98.88 214 ASN B CA 1
ATOM 4111 C C . ASN B 1 214 ? 10.578 -10.641 1.322 1 98.88 214 ASN B C 1
ATOM 4113 O O . ASN B 1 214 ? 11.102 -10.82 2.422 1 98.88 214 ASN B O 1
ATOM 4117 N N . PRO B 1 215 ? 11.281 -10.469 0.21 1 98.62 215 PRO B N 1
ATOM 4118 C CA . PRO B 1 215 ? 12.742 -10.633 0.236 1 98.62 215 PRO B CA 1
ATOM 4119 C C . PRO B 1 215 ? 13.43 -9.633 1.158 1 98.62 215 PRO B C 1
ATOM 4121 O O . PRO B 1 215 ? 13.062 -8.453 1.186 1 98.62 215 PRO B O 1
ATOM 4124 N N . ALA B 1 216 ? 14.367 -10.156 1.898 1 98.25 216 ALA B N 1
ATOM 4125 C CA . ALA B 1 216 ? 15.305 -9.266 2.584 1 98.25 216 ALA B CA 1
ATOM 4126 C C . ALA B 1 216 ? 16.359 -8.734 1.617 1 98.25 216 ALA B C 1
ATOM 4128 O O . ALA B 1 216 ? 16.031 -8.367 0.483 1 98.25 216 ALA B O 1
ATOM 4129 N N . TYR B 1 217 ? 17.578 -8.484 2.07 1 96.62 217 TYR B N 1
ATOM 4130 C CA . TYR B 1 217 ? 18.594 -7.961 1.171 1 96.62 217 TYR B CA 1
ATOM 4131 C C . TYR B 1 217 ? 19.094 -9.047 0.223 1 96.62 217 TYR B C 1
ATOM 4133 O O . TYR B 1 217 ? 19.703 -10.023 0.657 1 96.62 217 TYR B O 1
ATOM 4141 N N . VAL B 1 218 ? 18.75 -8.906 -0.971 1 95.56 218 VAL B N 1
ATOM 4142 C CA . VAL B 1 218 ? 19.172 -9.828 -2.016 1 95.56 218 VAL B CA 1
ATOM 4143 C C . VAL B 1 218 ? 20.078 -9.102 -3.012 1 95.56 218 VAL B C 1
ATOM 4145 O O . VAL B 1 218 ? 19.766 -7.992 -3.445 1 95.56 218 VAL B O 1
ATOM 4148 N N . GLU B 1 219 ? 21.156 -9.695 -3.312 1 90.94 219 GLU B N 1
ATOM 4149 C CA . GLU B 1 219 ? 22.047 -9.109 -4.309 1 90.94 219 GLU B CA 1
ATOM 4150 C C . GLU B 1 219 ? 21.516 -9.312 -5.723 1 90.94 219 GLU B C 1
ATOM 4152 O O . GLU B 1 219 ? 21.703 -10.375 -6.316 1 90.94 219 GLU B O 1
ATOM 4157 N N . THR B 1 220 ? 20.844 -8.383 -6.203 1 86 220 THR B N 1
ATOM 4158 C CA . THR B 1 220 ? 20.328 -8.359 -7.562 1 86 220 THR B CA 1
ATOM 4159 C C . THR B 1 220 ? 20.625 -7.02 -8.234 1 86 220 THR B C 1
ATOM 4161 O O . THR B 1 220 ? 21.344 -6.188 -7.672 1 86 220 THR B O 1
ATOM 4164 N N . GLY B 1 221 ? 20.156 -6.93 -9.453 1 76.75 221 GLY B N 1
ATOM 4165 C CA . GLY B 1 221 ? 20.312 -5.672 -10.164 1 76.75 221 GLY B CA 1
ATOM 4166 C C . GLY B 1 221 ? 19.594 -4.512 -9.492 1 76.75 221 GLY B C 1
ATOM 4167 O O . GLY B 1 221 ? 19.891 -3.35 -9.766 1 76.75 221 GLY B O 1
ATOM 4168 N N . LEU B 1 222 ? 18.688 -4.746 -8.617 1 75 222 LEU B N 1
ATOM 4169 C CA . LEU B 1 222 ? 17.938 -3.721 -7.914 1 75 222 LEU B CA 1
ATOM 4170 C C . LEU B 1 222 ? 18.766 -3.098 -6.797 1 75 222 LEU B C 1
ATOM 4172 O O . LEU B 1 222 ? 18.5 -1.969 -6.375 1 75 222 LEU B O 1
ATOM 4176 N N . SER B 1 223 ? 19.703 -3.836 -6.273 1 78.69 223 SER B N 1
ATOM 4177 C CA . SER B 1 223 ? 20.547 -3.354 -5.18 1 78.69 223 SER B CA 1
ATOM 4178 C C . SER B 1 223 ? 21.781 -2.621 -5.703 1 78.69 223 SER B C 1
ATOM 4180 O O . SER B 1 223 ? 22.531 -3.168 -6.508 1 78.69 223 SER B O 1
ATOM 4182 N N . PRO B 1 224 ? 22.016 -1.479 -5.227 1 78.44 224 PRO B N 1
ATOM 4183 C CA . PRO B 1 224 ? 23.203 -0.772 -5.691 1 78.44 224 PRO B CA 1
ATOM 4184 C C . PRO B 1 224 ? 24.5 -1.479 -5.301 1 78.44 224 PRO B C 1
ATOM 4186 O O . PRO B 1 224 ? 24.672 -1.873 -4.141 1 78.44 224 PRO B O 1
ATOM 4189 N N . PRO B 1 225 ? 25.375 -1.573 -6.258 1 81.56 225 PRO B N 1
ATOM 4190 C CA . PRO B 1 225 ? 26.641 -2.275 -5.969 1 81.56 225 PRO B CA 1
ATOM 4191 C C . PRO B 1 225 ? 27.406 -1.649 -4.809 1 81.56 225 PRO B C 1
ATOM 4193 O O . PRO B 1 225 ? 28.062 -2.363 -4.043 1 81.56 225 PRO B O 1
ATOM 4196 N N . SER B 1 226 ? 27.344 -0.376 -4.707 1 81.88 226 SER B N 1
ATOM 4197 C CA . SER B 1 226 ? 28.062 0.305 -3.639 1 81.88 226 SER B CA 1
ATOM 4198 C C . SER B 1 226 ? 27.516 -0.084 -2.266 1 81.88 226 SER B C 1
ATOM 4200 O O . SER B 1 226 ? 28.281 -0.167 -1.297 1 81.88 226 SER B O 1
ATOM 4202 N N . VAL B 1 227 ? 26.234 -0.311 -2.191 1 85.94 227 VAL B N 1
ATOM 4203 C CA . VAL B 1 227 ? 25.625 -0.742 -0.935 1 85.94 227 VAL B CA 1
ATOM 4204 C C . VAL B 1 227 ? 26.031 -2.186 -0.637 1 85.94 227 VAL B C 1
ATOM 4206 O O . VAL B 1 227 ? 26.406 -2.512 0.492 1 85.94 227 VAL B O 1
ATOM 4209 N N . THR B 1 228 ? 26.031 -2.973 -1.644 1 87.5 228 THR B N 1
ATOM 4210 C CA . THR B 1 228 ? 26.359 -4.387 -1.493 1 87.5 228 THR B CA 1
ATOM 4211 C C . THR B 1 228 ? 27.781 -4.555 -0.99 1 87.5 228 THR B C 1
ATOM 4213 O O . THR B 1 228 ? 28.062 -5.438 -0.173 1 87.5 228 THR B O 1
ATOM 4216 N N . ALA B 1 229 ? 28.656 -3.738 -1.508 1 87.56 229 ALA B N 1
ATOM 4217 C CA . ALA B 1 229 ? 30.062 -3.83 -1.147 1 87.56 229 ALA B CA 1
ATOM 4218 C C . ALA B 1 229 ? 30.266 -3.605 0.349 1 87.56 229 ALA B C 1
ATOM 4220 O O . ALA B 1 229 ? 31.188 -4.164 0.949 1 87.56 229 ALA B O 1
ATOM 4221 N N . GLY B 1 230 ? 29.391 -2.84 0.962 1 89.25 230 GLY B N 1
ATOM 4222 C CA . GLY B 1 230 ? 29.531 -2.541 2.379 1 89.25 230 GLY B CA 1
ATOM 4223 C C . GLY B 1 230 ? 28.641 -3.408 3.254 1 89.25 230 GLY B C 1
ATOM 4224 O O . GLY B 1 230 ? 28.719 -3.346 4.484 1 89.25 230 GLY B O 1
ATOM 4225 N N . TRP B 1 231 ? 27.859 -4.23 2.631 1 92.56 231 TRP B N 1
ATOM 4226 C CA . TRP B 1 231 ? 26.891 -5.043 3.365 1 92.56 231 TRP B CA 1
ATOM 4227 C C . TRP B 1 231 ? 27.562 -6.262 3.984 1 92.56 231 TRP B C 1
ATOM 4229 O O . TRP B 1 231 ? 28.375 -6.926 3.338 1 92.56 231 TRP B O 1
ATOM 4239 N N . PRO B 1 232 ? 27.312 -6.582 5.328 1 95.69 232 PRO B N 1
ATOM 4240 C CA . PRO B 1 232 ? 27.828 -7.848 5.852 1 95.69 232 PRO B CA 1
ATOM 4241 C C . PRO B 1 232 ? 27.406 -9.055 5.012 1 95.69 232 PRO B C 1
ATOM 4243 O O . PRO B 1 232 ? 26.219 -9.25 4.77 1 95.69 232 PRO B O 1
ATOM 4246 N N . ARG B 1 233 ? 28.297 -9.82 4.645 1 95.62 233 ARG B N 1
ATOM 4247 C CA . ARG B 1 233 ? 28.047 -10.938 3.736 1 95.62 233 ARG B CA 1
ATOM 4248 C C . ARG B 1 233 ? 27.062 -11.93 4.348 1 95.62 233 ARG B C 1
ATOM 4250 O O . ARG B 1 233 ? 26.25 -12.523 3.639 1 95.62 233 ARG B O 1
ATOM 4257 N N . GLU B 1 234 ? 27.172 -12.109 5.605 1 96.94 234 GLU B N 1
ATOM 4258 C CA . GLU B 1 234 ? 26.312 -13.078 6.289 1 96.94 234 GLU B CA 1
ATOM 4259 C C . GLU B 1 234 ? 24.859 -12.609 6.32 1 96.94 234 GLU B C 1
ATOM 4261 O O . GLU B 1 234 ? 23.969 -13.391 6.641 1 96.94 234 GLU B O 1
ATOM 4266 N N . TYR B 1 235 ? 24.625 -11.305 5.957 1 97.31 235 TYR B N 1
ATOM 4267 C CA . TYR B 1 235 ? 23.281 -10.758 5.984 1 97.31 235 TYR B CA 1
ATOM 4268 C C . TYR B 1 235 ? 22.688 -10.703 4.582 1 97.31 235 TYR B C 1
ATOM 4270 O O . TYR B 1 235 ? 21.562 -10.234 4.398 1 97.31 235 TYR B O 1
ATOM 4278 N N . ILE B 1 236 ? 23.391 -11.203 3.605 1 97.06 236 ILE B N 1
ATOM 4279 C CA . ILE B 1 236 ? 22.875 -11.266 2.24 1 97.06 236 ILE B CA 1
ATOM 4280 C C . ILE B 1 236 ? 22.016 -12.516 2.068 1 97.06 236 ILE B C 1
ATOM 4282 O O . ILE B 1 236 ? 22.438 -13.617 2.42 1 97.06 236 ILE B O 1
ATOM 4286 N N . THR B 1 237 ? 20.812 -12.32 1.556 1 98.19 237 THR B N 1
ATOM 4287 C CA . THR B 1 237 ? 19.922 -13.445 1.321 1 98.19 237 THR B CA 1
ATOM 4288 C C . THR B 1 237 ? 20.141 -14.031 -0.071 1 98.19 237 THR B C 1
ATOM 4290 O O . THR B 1 237 ? 20 -13.328 -1.074 1 98.19 237 THR B O 1
ATOM 4293 N N . PRO B 1 238 ? 20.469 -15.289 -0.138 1 97.5 238 PRO B N 1
ATOM 4294 C CA . PRO B 1 238 ? 20.688 -15.883 -1.46 1 97.5 238 PRO B CA 1
ATOM 4295 C C . PRO B 1 238 ? 19.375 -16.062 -2.24 1 97.5 238 PRO B C 1
ATOM 4297 O O . PRO B 1 238 ? 18.312 -16.25 -1.641 1 97.5 238 PRO B O 1
ATOM 4300 N N . VAL B 1 239 ? 19.453 -16.109 -3.516 1 97.81 239 VAL B N 1
ATOM 4301 C CA . VAL B 1 239 ? 18.312 -16.328 -4.406 1 97.81 239 VAL B CA 1
ATOM 4302 C C . VAL B 1 239 ? 17.656 -17.672 -4.102 1 97.81 239 VAL B C 1
ATOM 4304 O O . VAL B 1 239 ? 16.438 -17.797 -4.199 1 97.81 239 VAL B O 1
ATOM 4307 N N . SER B 1 240 ? 18.406 -18.641 -3.615 1 98 240 SER B N 1
ATOM 4308 C CA . SER B 1 240 ? 17.891 -19.984 -3.312 1 98 240 SER B CA 1
ATOM 4309 C C . SER B 1 240 ? 16.844 -19.922 -2.209 1 98 240 SER B C 1
ATOM 4311 O O . SER B 1 240 ? 15.93 -20.75 -2.166 1 98 240 SER B O 1
ATOM 4313 N N . THR B 1 241 ? 16.969 -18.953 -1.305 1 98.62 241 THR B N 1
ATOM 4314 C CA . THR B 1 241 ? 15.961 -18.797 -0.263 1 98.62 241 THR B CA 1
ATOM 4315 C C . THR B 1 241 ? 14.625 -18.359 -0.863 1 98.62 241 THR B C 1
ATOM 4317 O O . THR B 1 241 ? 13.562 -18.797 -0.415 1 98.62 241 THR B O 1
ATOM 4320 N N . MET B 1 242 ? 14.656 -17.484 -1.867 1 98.44 242 MET B N 1
ATOM 4321 C CA . MET B 1 242 ? 13.43 -17.109 -2.562 1 98.44 242 MET B CA 1
ATOM 4322 C C . MET B 1 242 ? 12.812 -18.312 -3.277 1 98.44 242 MET B C 1
ATOM 4324 O O . MET B 1 242 ? 11.602 -18.5 -3.236 1 98.44 242 MET B O 1
ATOM 4328 N N . VAL B 1 243 ? 13.641 -19.078 -3.938 1 98.5 243 VAL B N 1
ATOM 4329 C CA . VAL B 1 243 ? 13.156 -20.25 -4.66 1 98.5 243 VAL B CA 1
ATOM 4330 C C . VAL B 1 243 ? 12.484 -21.203 -3.689 1 98.5 243 VAL B C 1
ATOM 4332 O O . VAL B 1 243 ? 11.414 -21.75 -3.984 1 98.5 243 VAL B O 1
ATOM 4335 N N . ARG B 1 244 ? 13.109 -21.406 -2.553 1 98.44 244 ARG B N 1
ATOM 4336 C CA . ARG B 1 244 ? 12.508 -22.25 -1.525 1 98.44 244 ARG B CA 1
ATOM 4337 C C . ARG B 1 244 ? 11.117 -21.75 -1.158 1 98.44 244 ARG B C 1
ATOM 4339 O O . ARG B 1 244 ? 10.188 -22.562 -0.998 1 98.44 244 ARG B O 1
ATOM 4346 N N . ALA B 1 245 ? 10.945 -20.469 -0.951 1 98.81 245 ALA B N 1
ATOM 4347 C CA . ALA B 1 245 ? 9.648 -19.891 -0.625 1 98.81 245 ALA B CA 1
ATOM 4348 C C . ALA B 1 245 ? 8.633 -20.156 -1.737 1 98.81 245 ALA B C 1
ATOM 4350 O O . ALA B 1 245 ? 7.504 -20.562 -1.471 1 98.81 245 ALA B O 1
ATOM 4351 N N . PHE B 1 246 ? 9.055 -19.922 -2.973 1 98.75 246 PHE B N 1
ATOM 4352 C CA . PHE B 1 246 ? 8.172 -20.188 -4.105 1 98.75 246 PHE B CA 1
ATOM 4353 C C . PHE B 1 246 ? 7.711 -21.641 -4.102 1 98.75 246 PHE B C 1
ATOM 4355 O O . PHE B 1 246 ? 6.523 -21.922 -4.281 1 98.75 246 PHE B O 1
ATOM 4362 N N . VAL B 1 247 ? 8.617 -22.547 -3.896 1 98.25 247 VAL B N 1
ATOM 4363 C CA . VAL B 1 247 ? 8.32 -23.969 -3.912 1 98.25 247 VAL B CA 1
ATOM 4364 C C . VAL B 1 247 ? 7.27 -24.297 -2.846 1 98.25 247 VAL B C 1
ATOM 4366 O O . VAL B 1 247 ? 6.301 -25.016 -3.111 1 98.25 247 VAL B O 1
ATOM 4369 N N . GLU B 1 248 ? 7.461 -23.75 -1.666 1 98.44 248 GLU B N 1
ATOM 4370 C CA . GLU B 1 248 ? 6.504 -23.953 -0.584 1 98.44 248 GLU B CA 1
ATOM 4371 C C . GLU B 1 248 ? 5.137 -23.391 -0.941 1 98.44 248 GLU B C 1
ATOM 4373 O O . GLU B 1 248 ? 4.109 -24.016 -0.693 1 98.44 248 GLU B O 1
ATOM 4378 N N . LEU B 1 249 ? 5.094 -22.266 -1.557 1 98.75 249 LEU B N 1
ATOM 4379 C CA . LEU B 1 249 ? 3.857 -21.516 -1.784 1 98.75 249 LEU B CA 1
ATOM 4380 C C . LEU B 1 249 ? 3.086 -22.109 -2.965 1 98.75 249 LEU B C 1
ATOM 4382 O O . LEU B 1 249 ? 1.858 -21.984 -3.025 1 98.75 249 LEU B O 1
ATOM 4386 N N . ILE B 1 250 ? 3.777 -22.766 -3.912 1 97.81 250 ILE B N 1
ATOM 4387 C CA . ILE B 1 250 ? 3.062 -23.266 -5.082 1 97.81 250 ILE B CA 1
ATOM 4388 C C . ILE B 1 250 ? 2.803 -24.75 -4.93 1 97.81 250 ILE B C 1
ATOM 4390 O O . ILE B 1 250 ? 2.279 -25.391 -5.848 1 97.81 250 ILE B O 1
ATOM 4394 N N . SER B 1 251 ? 3.174 -25.344 -3.752 1 96.94 251 SER B N 1
ATOM 4395 C CA . SER B 1 251 ? 2.939 -26.75 -3.498 1 96.94 251 SER B CA 1
ATOM 4396 C C . SER B 1 251 ? 1.449 -27.078 -3.484 1 96.94 251 SER B C 1
ATOM 4398 O O . SER B 1 251 ? 0.669 -26.406 -2.809 1 96.94 251 SER B O 1
ATOM 4400 N N . GLU B 1 252 ? 1.042 -28.094 -4.191 1 92.81 252 GLU B N 1
ATOM 4401 C CA . GLU B 1 252 ? -0.354 -28.516 -4.242 1 92.81 252 GLU B CA 1
ATOM 4402 C C . GLU B 1 252 ? -0.753 -29.25 -2.969 1 92.81 252 GLU B C 1
ATOM 4404 O O . GLU B 1 252 ? -1.935 -29.312 -2.621 1 92.81 252 GLU B O 1
ATOM 4409 N N . THR B 1 253 ? 0.253 -29.812 -2.297 1 94.69 253 THR B N 1
ATOM 4410 C CA . THR B 1 253 ? -0.025 -30.562 -1.071 1 94.69 253 THR B CA 1
ATOM 4411 C C . THR B 1 253 ? 0.256 -29.703 0.157 1 94.69 253 THR B C 1
ATOM 4413 O O . THR B 1 253 ? -0.058 -30.094 1.282 1 94.69 253 THR B O 1
ATOM 4416 N N . GLY B 1 254 ? 0.889 -28.562 -0.063 1 97.06 254 GLY B N 1
ATOM 4417 C CA . GLY B 1 254 ? 1.266 -27.703 1.049 1 97.06 254 GLY B CA 1
ATOM 4418 C C . GLY B 1 254 ? 2.498 -28.188 1.786 1 97.06 254 GLY B C 1
ATOM 4419 O O . GLY B 1 254 ? 2.686 -27.875 2.965 1 97.06 254 GLY B O 1
ATOM 4420 N N . ARG B 1 255 ? 3.34 -28.875 1.157 1 97.31 255 ARG B N 1
ATOM 4421 C CA . ARG B 1 255 ? 4.508 -29.5 1.776 1 97.31 255 ARG B CA 1
ATOM 4422 C C . ARG B 1 255 ? 5.504 -28.438 2.248 1 97.31 255 ARG B C 1
ATOM 4424 O O . ARG B 1 255 ? 5.746 -27.453 1.553 1 97.31 255 ARG B O 1
ATOM 4431 N N . VAL B 1 256 ? 6.051 -28.531 3.402 1 98 256 VAL B N 1
ATOM 4432 C CA . VAL B 1 256 ? 7.148 -27.75 3.977 1 98 256 VAL B CA 1
ATOM 4433 C C . VAL B 1 256 ? 8.273 -28.703 4.406 1 98 256 VAL B C 1
ATOM 4435 O O . VAL B 1 256 ? 8.023 -29.703 5.074 1 98 256 VAL B O 1
ATOM 4438 N N . GLU B 1 257 ? 9.461 -28.375 3.967 1 95.88 257 GLU B N 1
ATOM 4439 C CA . GLU B 1 257 ? 10.602 -29.203 4.363 1 95.88 257 GLU B CA 1
ATOM 4440 C C . GLU B 1 257 ? 10.789 -29.188 5.879 1 95.88 257 GLU B C 1
ATOM 4442 O O . GLU B 1 257 ? 10.703 -28.125 6.508 1 95.88 257 GLU B O 1
ATOM 4447 N N . GLY B 1 258 ? 11.047 -30.328 6.496 1 95.75 258 GLY B N 1
ATOM 4448 C CA . GLY B 1 258 ? 11.164 -30.469 7.938 1 95.75 258 GLY B CA 1
ATOM 4449 C C . GLY B 1 258 ? 12.562 -30.172 8.453 1 95.75 258 GLY B C 1
ATOM 4450 O O . GLY B 1 258 ? 13.086 -30.891 9.305 1 95.75 258 GLY B O 1
ATOM 4451 N N . ASP B 1 259 ? 13.266 -29.156 7.945 1 97.44 259 ASP B N 1
ATOM 4452 C CA . ASP B 1 259 ? 14.641 -28.875 8.344 1 97.44 259 ASP B CA 1
ATOM 4453 C C . ASP B 1 259 ? 14.688 -27.703 9.336 1 97.44 259 ASP B C 1
ATOM 4455 O O . ASP B 1 259 ? 15.766 -27.266 9.727 1 97.44 259 ASP B O 1
ATOM 4459 N N . GLY B 1 260 ? 13.547 -27.125 9.703 1 97.56 260 GLY B N 1
ATOM 4460 C CA . GLY B 1 260 ? 13.469 -26.078 10.711 1 97.56 260 GLY B CA 1
ATOM 4461 C C . GLY B 1 260 ? 13.727 -24.703 10.148 1 97.56 260 GLY B C 1
ATOM 4462 O O . GLY B 1 260 ? 13.766 -23.719 10.891 1 97.56 260 GLY B O 1
ATOM 4463 N N . LYS B 1 261 ? 13.789 -24.531 8.836 1 98.19 261 LYS B N 1
ATOM 4464 C CA . LYS B 1 261 ? 14.164 -23.266 8.227 1 98.19 261 LYS B CA 1
ATOM 4465 C C . LYS B 1 261 ? 12.93 -22.5 7.754 1 98.19 261 LYS B C 1
ATOM 4467 O O . LYS B 1 261 ? 13.039 -21.391 7.246 1 98.19 261 LYS B O 1
ATOM 4472 N N . SER B 1 262 ? 11.781 -23.094 7.938 1 98.69 262 SER B N 1
ATOM 4473 C CA . SER B 1 262 ? 10.523 -22.453 7.543 1 98.69 262 SER B CA 1
ATOM 4474 C C . SER B 1 262 ? 9.5 -22.516 8.672 1 98.69 262 SER B C 1
ATOM 4476 O O . SER B 1 262 ? 9.383 -23.531 9.359 1 98.69 262 SER B O 1
ATOM 4478 N N . GLU B 1 263 ? 8.758 -21.406 8.797 1 98.5 263 GLU B N 1
ATOM 4479 C CA . GLU B 1 263 ? 7.664 -21.359 9.758 1 98.5 263 GLU B CA 1
ATOM 4480 C C . GLU B 1 263 ? 6.367 -21.891 9.141 1 98.5 263 GLU B C 1
ATOM 4482 O O . GLU B 1 263 ? 5.316 -21.875 9.789 1 98.5 263 GLU B O 1
ATOM 4487 N N . GLY B 1 264 ? 6.371 -22.312 7.914 1 98.25 264 GLY B N 1
ATOM 4488 C CA . GLY B 1 264 ? 5.176 -22.812 7.246 1 98.25 264 GLY B CA 1
ATOM 4489 C C . GLY B 1 264 ? 4.617 -24.062 7.871 1 98.25 264 GLY B C 1
ATOM 4490 O O . GLY B 1 264 ? 5.367 -24.891 8.391 1 98.25 264 GLY B O 1
ATOM 4491 N N . VAL B 1 265 ? 3.307 -24.219 7.77 1 97.69 265 VAL B N 1
ATOM 4492 C CA . VAL B 1 265 ? 2.646 -25.422 8.266 1 97.69 265 VAL B CA 1
ATOM 4493 C C . VAL B 1 265 ? 2.66 -26.5 7.184 1 97.69 265 VAL B C 1
ATOM 4495 O O . VAL B 1 265 ? 2.152 -26.281 6.082 1 97.69 265 VAL B O 1
ATOM 4498 N N . ASP B 1 266 ? 3.201 -27.625 7.523 1 97.88 266 ASP B N 1
ATOM 4499 C CA . ASP B 1 266 ? 3.279 -28.734 6.578 1 97.88 266 ASP B CA 1
ATOM 4500 C C . ASP B 1 266 ? 1.896 -29.328 6.312 1 97.88 266 ASP B C 1
ATOM 4502 O O . ASP B 1 266 ? 1.087 -29.469 7.234 1 97.88 266 ASP B O 1
ATOM 4506 N N . GLY B 1 267 ? 1.623 -29.625 5.02 1 97.5 267 GLY B N 1
ATOM 4507 C CA . GLY B 1 267 ? 0.407 -30.328 4.645 1 97.5 267 GLY B CA 1
ATOM 4508 C C . GLY B 1 267 ? -0.783 -29.406 4.453 1 97.5 267 GLY B C 1
ATOM 4509 O O . GLY B 1 267 ? -1.916 -29.859 4.312 1 97.5 267 GLY B O 1
ATOM 4510 N N . GLN B 1 268 ? -0.499 -28.109 4.469 1 96.69 268 GLN B N 1
ATOM 4511 C CA . GLN B 1 268 ? -1.568 -27.141 4.281 1 96.69 268 GLN B CA 1
ATOM 4512 C C . GLN B 1 268 ? -1.249 -26.188 3.131 1 96.69 268 GLN B C 1
ATOM 4514 O O . GLN B 1 268 ? -0.254 -25.469 3.178 1 96.69 268 GLN B O 1
ATOM 4519 N N . VAL B 1 269 ? -2.129 -26.234 2.121 1 96.94 269 VAL B N 1
ATOM 4520 C CA . VAL B 1 269 ? -1.939 -25.328 0.994 1 96.94 269 VAL B CA 1
ATOM 4521 C C . VAL B 1 269 ? -1.954 -23.875 1.486 1 96.94 269 VAL B C 1
ATOM 4523 O O . VAL B 1 269 ? -2.807 -23.5 2.293 1 96.94 269 VAL B O 1
ATOM 4526 N N . LYS B 1 270 ? -0.96 -23.109 1.054 1 98.44 270 LYS B N 1
ATOM 4527 C CA . LYS B 1 270 ? -0.801 -21.75 1.523 1 98.44 270 LYS B CA 1
ATOM 4528 C C . LYS B 1 270 ? -1.645 -20.781 0.696 1 98.44 270 LYS B C 1
ATOM 4530 O O . LYS B 1 270 ? -1.641 -20.844 -0.535 1 98.44 270 LYS B O 1
ATOM 4535 N N . THR B 1 271 ? -2.4 -19.922 1.303 1 98.19 271 THR B N 1
ATOM 4536 C CA . THR B 1 271 ? -3.145 -18.828 0.673 1 98.19 271 THR B CA 1
ATOM 4537 C C . THR B 1 271 ? -3.244 -17.625 1.61 1 98.19 271 THR B C 1
ATOM 4539 O O . THR B 1 271 ? -3.367 -17.797 2.826 1 98.19 271 THR B O 1
ATOM 4542 N N . GLY B 1 272 ? -3.074 -16.453 1.035 1 98.25 272 GLY B N 1
ATOM 4543 C CA . GLY B 1 272 ? -3.125 -15.234 1.828 1 98.25 272 GLY B CA 1
ATOM 4544 C C . GLY B 1 272 ? -1.919 -15.062 2.73 1 98.25 272 GLY B C 1
ATOM 4545 O O . GLY B 1 272 ? -1.968 -14.305 3.701 1 98.25 272 GLY B O 1
ATOM 4546 N N . GLN B 1 273 ? -0.837 -15.789 2.43 1 98.62 273 GLN B N 1
ATOM 4547 C CA . GLN B 1 273 ? 0.332 -15.773 3.303 1 98.62 273 GLN B CA 1
ATOM 4548 C C . GLN B 1 273 ? 1.355 -14.742 2.834 1 98.62 273 GLN B C 1
ATOM 4550 O O . GLN B 1 273 ? 1.472 -14.477 1.635 1 98.62 273 GLN B O 1
ATOM 4555 N N . SER B 1 274 ? 2.008 -14.164 3.77 1 98.75 274 SER B N 1
ATOM 4556 C CA . SER B 1 274 ? 3.168 -13.305 3.568 1 98.75 274 SER B CA 1
ATOM 4557 C C . SER B 1 274 ? 4.43 -13.93 4.152 1 98.75 274 SER B C 1
ATOM 4559 O O . SER B 1 274 ? 4.535 -14.109 5.367 1 98.75 274 SER B O 1
ATOM 4561 N N . VAL B 1 275 ? 5.406 -14.234 3.291 1 98.94 275 VAL B N 1
ATOM 4562 C CA . VAL B 1 275 ? 6.578 -14.969 3.742 1 98.94 275 VAL B CA 1
ATOM 4563 C C . VAL B 1 275 ? 7.824 -14.094 3.615 1 98.94 275 VAL B C 1
ATOM 4565 O O . VAL B 1 275 ? 8.25 -13.773 2.504 1 98.94 275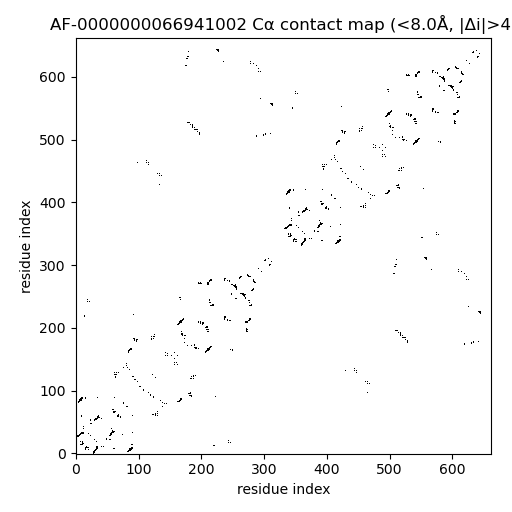 VAL B O 1
ATOM 4568 N N . GLU B 1 276 ? 8.344 -13.727 4.715 1 98.94 276 GLU B N 1
ATOM 4569 C CA . GLU B 1 276 ? 9.609 -13 4.727 1 98.94 276 GLU B CA 1
ATOM 4570 C C . GLU B 1 276 ? 10.789 -13.945 4.562 1 98.94 276 GLU B C 1
ATOM 4572 O O . GLU B 1 276 ? 10.961 -14.883 5.348 1 98.94 276 GLU B O 1
ATOM 4577 N N . CYS B 1 277 ? 11.562 -13.727 3.521 1 98.88 277 CYS B N 1
ATOM 4578 C CA . CYS B 1 277 ? 12.727 -14.547 3.195 1 98.88 277 CYS B CA 1
ATOM 4579 C C . CYS B 1 277 ? 14.008 -13.883 3.674 1 98.88 277 CYS B C 1
ATOM 4581 O O . CYS B 1 277 ? 14.445 -12.883 3.105 1 98.88 277 CYS B O 1
ATOM 4583 N N . VAL B 1 278 ? 14.641 -14.453 4.672 1 98.75 278 VAL B N 1
ATOM 4584 C CA . VAL B 1 278 ? 15.758 -13.805 5.352 1 98.75 278 VAL B CA 1
ATOM 4585 C C . VAL B 1 278 ? 16.922 -14.781 5.477 1 98.75 278 VAL B C 1
ATOM 4587 O O . VAL B 1 278 ? 16.844 -15.758 6.227 1 98.75 278 VAL B O 1
ATOM 4590 N N . VAL B 1 279 ? 17.984 -14.461 4.727 1 97.94 279 VAL B N 1
ATOM 4591 C CA . VAL B 1 279 ? 19.188 -15.297 4.723 1 97.94 279 VAL B CA 1
ATOM 4592 C C . VAL B 1 279 ? 18.797 -16.734 4.367 1 97.94 279 VAL B C 1
ATOM 4594 O O . VAL B 1 279 ? 18.438 -17.016 3.225 1 97.94 279 VAL B O 1
ATOM 4597 N N . ASP B 1 280 ? 18.609 -17.641 5.352 1 98.06 280 ASP B N 1
ATOM 4598 C CA . ASP B 1 280 ? 18.297 -19.016 4.996 1 98.06 280 ASP B CA 1
ATOM 4599 C C . ASP B 1 280 ? 16.969 -19.453 5.617 1 98.06 280 ASP B C 1
ATOM 4601 O O . ASP B 1 280 ? 16.703 -20.656 5.723 1 98.06 280 ASP B O 1
ATOM 4605 N N . ARG B 1 281 ? 16.188 -18.469 6.035 1 98.56 281 ARG B N 1
ATOM 4606 C CA . ARG B 1 281 ? 14.977 -18.812 6.758 1 98.56 281 ARG B CA 1
ATOM 4607 C C . ARG B 1 281 ? 13.758 -18.156 6.121 1 98.56 281 ARG B C 1
ATOM 4609 O O . ARG B 1 281 ? 13.867 -17.109 5.484 1 98.56 281 ARG B O 1
ATOM 4616 N N . LEU B 1 282 ? 12.641 -18.812 6.305 1 98.88 282 LEU B N 1
ATOM 4617 C CA . LEU B 1 282 ? 11.336 -18.312 5.875 1 98.88 282 LEU B CA 1
ATOM 4618 C C . LEU B 1 282 ? 10.453 -18 7.078 1 98.88 282 LEU B C 1
ATOM 4620 O O . LEU B 1 282 ? 10.109 -18.906 7.852 1 98.88 282 LEU B O 1
ATOM 4624 N N . PHE B 1 283 ? 10.117 -16.766 7.297 1 98.88 283 PHE B N 1
ATOM 4625 C CA . PHE B 1 283 ? 9.227 -16.312 8.367 1 98.88 283 PHE B CA 1
ATOM 4626 C C . PHE B 1 283 ? 7.84 -16 7.82 1 98.88 283 PHE B C 1
ATOM 4628 O O . PHE B 1 283 ? 7.688 -15.133 6.961 1 98.88 283 PHE B O 1
ATOM 4635 N N . TYR B 1 284 ? 6.816 -16.703 8.219 1 98.69 284 TYR B N 1
ATOM 4636 C CA . TYR B 1 284 ? 5.438 -16.406 7.852 1 98.69 284 TYR B CA 1
ATOM 4637 C C . TYR B 1 284 ? 4.887 -15.266 8.703 1 98.69 284 TYR B C 1
ATOM 4639 O O . TYR B 1 284 ? 4.559 -15.461 9.875 1 98.69 284 TYR B O 1
ATOM 4647 N N . ARG B 1 285 ? 4.734 -14.086 8.117 1 98.62 285 ARG B N 1
ATOM 4648 C CA . ARG B 1 285 ? 4.359 -12.875 8.836 1 98.62 285 ARG B CA 1
ATOM 4649 C C . ARG B 1 285 ? 2.848 -12.688 8.852 1 98.62 285 ARG B C 1
ATOM 4651 O O . ARG B 1 285 ? 2.207 -12.664 7.801 1 98.62 285 ARG B O 1
ATOM 4658 N N . LYS B 1 286 ? 2.295 -12.484 10.023 1 97.31 286 LYS B N 1
ATOM 4659 C CA . LYS B 1 286 ? 0.851 -12.367 10.203 1 97.31 286 LYS B CA 1
ATOM 4660 C C . LYS B 1 286 ? 0.424 -10.906 10.305 1 97.31 286 LYS B C 1
ATOM 4662 O O . LYS B 1 286 ? 1.242 -10.039 10.602 1 97.31 286 LYS B O 1
ATOM 4667 N N . PRO B 1 287 ? -0.874 -10.625 9.945 1 96.75 287 PRO B N 1
ATOM 4668 C CA . PRO B 1 287 ? -1.395 -9.297 10.281 1 96.75 287 PRO B CA 1
ATOM 4669 C C . PRO B 1 287 ? -1.356 -9.008 11.781 1 96.75 287 PRO B C 1
ATOM 4671 O O . PRO B 1 287 ? -1.204 -9.93 12.586 1 96.75 287 PRO B O 1
ATOM 4674 N N . PRO B 1 288 ? -1.429 -7.707 12.109 1 97.38 288 PRO B N 1
ATOM 4675 C CA . PRO B 1 288 ? -1.464 -7.41 13.547 1 97.38 288 PRO B CA 1
ATOM 4676 C C . PRO B 1 288 ? -2.723 -7.945 14.227 1 97.38 288 PRO B C 1
ATOM 4678 O O . PRO B 1 288 ? -3.736 -8.18 13.562 1 97.38 288 PRO B O 1
ATOM 4681 N N . ASP B 1 289 ? -2.59 -8.156 15.547 1 97.56 289 ASP B N 1
ATOM 4682 C CA . ASP B 1 289 ? -3.768 -8.523 16.328 1 97.56 289 ASP B CA 1
ATOM 4683 C C . ASP B 1 289 ? -4.824 -7.422 16.281 1 97.56 289 ASP B C 1
ATOM 4685 O O . ASP B 1 289 ? -4.492 -6.242 16.156 1 97.56 289 ASP B O 1
ATOM 4689 N N . TYR B 1 290 ? -6.082 -7.828 16.406 1 98.31 290 TYR B N 1
ATOM 4690 C CA . TYR B 1 290 ? -7.164 -6.848 16.438 1 98.31 290 TYR B CA 1
ATOM 4691 C C . TYR B 1 290 ? -7.039 -5.938 17.656 1 98.31 290 TYR B C 1
ATOM 4693 O O . TYR B 1 290 ? -6.691 -6.391 18.75 1 98.31 290 TYR B O 1
ATOM 4701 N N . ALA B 1 291 ? -7.34 -4.703 17.453 1 98.12 291 ALA B N 1
ATOM 4702 C CA . ALA B 1 291 ? -7.289 -3.746 18.562 1 98.12 291 ALA B CA 1
ATOM 4703 C C . ALA B 1 291 ? -8.289 -4.117 19.656 1 98.12 291 ALA B C 1
ATOM 4705 O O . ALA B 1 291 ? -7.996 -3.967 20.844 1 98.12 291 ALA B O 1
ATOM 4706 N N . ASP B 1 292 ? -9.508 -4.523 19.281 1 97.88 292 ASP B N 1
ATOM 4707 C CA . ASP B 1 292 ? -10.547 -4.949 20.203 1 97.88 292 ASP B CA 1
ATOM 4708 C C . ASP B 1 292 ? -11.594 -5.809 19.5 1 97.88 292 ASP B C 1
ATOM 4710 O O . ASP B 1 292 ? -11.391 -6.223 18.359 1 97.88 292 ASP B O 1
ATOM 4714 N N . GLU B 1 293 ? -12.664 -6.082 20.172 1 97.75 293 GLU B N 1
ATOM 4715 C CA . GLU B 1 293 ? -13.695 -6.98 19.656 1 97.75 293 GLU B CA 1
ATOM 4716 C C . GLU B 1 293 ? -14.438 -6.352 18.484 1 97.75 293 GLU B C 1
ATOM 4718 O O . GLU B 1 293 ? -14.875 -7.055 17.562 1 97.75 293 GLU B O 1
ATOM 4723 N N . SER B 1 294 ? -14.586 -5.086 18.5 1 97.69 294 SER B N 1
ATOM 4724 C CA . SER B 1 294 ? -15.281 -4.426 17.406 1 97.69 294 SER B CA 1
ATOM 4725 C C . SER B 1 294 ? -14.523 -4.59 16.094 1 97.69 294 SER B C 1
ATOM 4727 O O . SER B 1 294 ? -15.133 -4.746 15.031 1 97.69 294 SER B O 1
ATOM 4729 N N . GLN B 1 295 ? -13.188 -4.602 16.188 1 98.12 295 GLN B N 1
ATOM 4730 C CA . GLN B 1 295 ? -12.383 -4.773 14.984 1 98.12 295 GLN B CA 1
ATOM 4731 C C . GLN B 1 295 ? -12.391 -6.227 14.516 1 98.12 295 GLN B C 1
ATOM 4733 O O . GLN B 1 295 ? -12.391 -6.496 13.312 1 98.12 295 GLN B O 1
ATOM 4738 N N . ARG B 1 296 ? -12.344 -7.148 15.484 1 97.75 296 ARG B N 1
ATOM 4739 C CA . ARG B 1 296 ? -12.492 -8.555 15.117 1 97.75 296 ARG B CA 1
ATOM 4740 C C . ARG B 1 296 ? -13.805 -8.789 14.375 1 97.75 296 ARG B C 1
ATOM 4742 O O . ARG B 1 296 ? -13.82 -9.414 13.312 1 97.75 296 ARG B O 1
ATOM 4749 N N . PHE B 1 297 ? -14.914 -8.242 14.938 1 97.25 297 PHE B N 1
ATOM 4750 C CA . PHE B 1 297 ? -16.219 -8.359 14.312 1 97.25 297 PHE B CA 1
ATOM 4751 C C . PHE B 1 297 ? -16.219 -7.781 12.906 1 97.25 297 PHE B C 1
ATOM 4753 O O . PHE B 1 297 ? -16.672 -8.422 11.961 1 97.25 297 PHE B O 1
ATOM 4760 N N . LEU B 1 298 ? -15.664 -6.602 12.781 1 96.44 298 LEU B N 1
ATOM 4761 C CA . LEU B 1 298 ? -15.633 -5.887 11.508 1 96.44 298 LEU B CA 1
ATOM 4762 C C . LEU B 1 298 ? -14.961 -6.734 10.43 1 96.44 298 LEU B C 1
ATOM 4764 O O . LEU B 1 298 ? -15.516 -6.914 9.344 1 96.44 298 LEU B O 1
ATOM 4768 N N . ILE B 1 299 ? -13.805 -7.305 10.703 1 96.38 299 ILE B N 1
ATOM 4769 C CA . ILE B 1 299 ? -13.008 -8.023 9.719 1 96.38 299 ILE B CA 1
ATOM 4770 C C . ILE B 1 299 ? -13.641 -9.391 9.438 1 96.38 299 ILE B C 1
ATOM 4772 O O . ILE B 1 299 ? -13.68 -9.836 8.289 1 96.38 299 ILE B O 1
ATOM 4776 N N . GLU B 1 300 ? -14.172 -10.039 10.453 1 94.88 300 GLU B N 1
ATOM 4777 C CA . GLU B 1 300 ? -14.82 -11.336 10.258 1 94.88 300 GLU B CA 1
ATOM 4778 C C . GLU B 1 300 ? -16.016 -11.219 9.312 1 94.88 300 GLU B C 1
ATOM 4780 O O . GLU B 1 300 ? -16.297 -12.148 8.555 1 94.88 300 GLU B O 1
ATOM 4785 N N . GLN B 1 301 ? -16.688 -10.086 9.367 1 92.81 301 GLN B N 1
ATOM 4786 C CA . GLN B 1 301 ? -17.812 -9.875 8.469 1 92.81 301 GLN B CA 1
ATOM 4787 C C . GLN B 1 301 ? -17.359 -9.797 7.012 1 92.81 301 GLN B C 1
ATOM 4789 O O . GLN B 1 301 ? -18.141 -10.055 6.098 1 92.81 301 GLN B O 1
ATOM 4794 N N . THR B 1 302 ? -16.125 -9.453 6.789 1 91.25 302 THR B N 1
ATOM 4795 C CA . THR B 1 302 ? -15.609 -9.391 5.426 1 91.25 302 THR B CA 1
ATOM 4796 C C . THR B 1 302 ? -15.258 -10.781 4.918 1 91.25 302 THR B C 1
ATOM 4798 O O . THR B 1 302 ? -15.203 -11.016 3.709 1 91.25 302 THR B O 1
ATOM 4801 N N . LEU B 1 303 ? -15.031 -11.664 5.816 1 88.81 303 LEU B N 1
ATOM 4802 C CA . LEU B 1 303 ? -14.516 -12.984 5.469 1 88.81 303 LEU B CA 1
ATOM 4803 C C . LEU B 1 303 ? -15.648 -13.961 5.215 1 88.81 303 LEU B C 1
ATOM 4805 O O . LEU B 1 303 ? -15.445 -15.023 4.613 1 88.81 303 LEU B O 1
ATOM 4809 N N . ASP B 1 304 ? -16.828 -13.625 5.719 1 88.38 304 ASP B N 1
ATOM 4810 C CA . ASP B 1 304 ? -18 -14.469 5.5 1 88.38 304 ASP B CA 1
ATOM 4811 C C . ASP B 1 304 ? -18.734 -14.07 4.223 1 88.38 304 ASP B C 1
ATOM 4813 O O . ASP B 1 304 ? -19.656 -13.258 4.262 1 88.38 304 ASP B O 1
ATOM 4817 N N . LEU B 1 305 ? -18.453 -14.727 3.191 1 82.81 305 LEU B N 1
ATOM 4818 C CA . LEU B 1 305 ? -18.984 -14.391 1.873 1 82.81 305 LEU B CA 1
ATOM 4819 C C . LEU B 1 305 ? -20.5 -14.602 1.823 1 82.81 305 LEU B C 1
ATOM 4821 O O . LEU B 1 305 ? -21.203 -13.906 1.09 1 82.81 305 LEU B O 1
ATOM 4825 N N . GLN B 1 306 ? -20.969 -15.508 2.482 1 81.88 306 GLN B N 1
ATOM 4826 C CA . GLN B 1 306 ? -22.375 -15.906 2.375 1 81.88 306 GLN B CA 1
ATOM 4827 C C . GLN B 1 306 ? -23.266 -15.031 3.25 1 81.88 306 GLN B C 1
ATOM 4829 O O . GLN B 1 306 ? -24.312 -14.578 2.812 1 81.88 306 GLN B O 1
ATOM 4834 N N . ASN B 1 307 ? -22.797 -14.719 4.512 1 84.94 307 ASN B N 1
ATOM 4835 C CA . ASN B 1 307 ? -23.703 -14.094 5.465 1 84.94 307 ASN B CA 1
ATOM 4836 C C . ASN B 1 307 ? -23.125 -12.789 6.016 1 84.94 307 ASN B C 1
ATOM 4838 O O . ASN B 1 307 ? -23.781 -12.094 6.785 1 84.94 307 ASN B O 1
ATOM 4842 N N . GLY B 1 308 ? -21.938 -12.469 5.555 1 89.56 308 GLY B N 1
ATOM 4843 C CA . GLY B 1 308 ? -21.328 -11.266 6.094 1 89.56 308 GLY B CA 1
ATOM 4844 C C . GLY B 1 308 ? -22.078 -10 5.734 1 89.56 308 GLY B C 1
ATOM 4845 O O . GLY B 1 308 ? -22.594 -9.867 4.625 1 89.56 308 GLY B O 1
ATOM 4846 N N . LEU B 1 309 ? -22.094 -9.047 6.648 1 88.5 309 LEU B N 1
ATOM 4847 C CA . LEU B 1 309 ? -22.859 -7.816 6.5 1 88.5 309 LEU B CA 1
ATOM 4848 C C . LEU B 1 309 ? -22.328 -6.992 5.328 1 88.5 309 LEU B C 1
ATOM 4850 O O . LEU B 1 309 ? -23.109 -6.312 4.648 1 88.5 309 LEU B O 1
ATOM 4854 N N . TRP B 1 310 ? -21.062 -7.109 5.152 1 86.38 310 TRP B N 1
ATOM 4855 C CA . TRP B 1 310 ? -20.453 -6.344 4.066 1 86.38 310 TRP B CA 1
ATOM 4856 C C . TRP B 1 310 ? -20.969 -6.82 2.713 1 86.38 310 TRP B C 1
ATOM 4858 O O . TRP B 1 310 ? -21.203 -6.012 1.808 1 86.38 310 TRP B O 1
ATOM 4868 N N . TRP B 1 311 ? -21.109 -8.047 2.578 1 84.06 311 TRP B N 1
ATOM 4869 C CA . TRP B 1 311 ? -21.453 -8.672 1.302 1 84.06 311 TRP B CA 1
ATOM 4870 C C . TRP B 1 311 ? -22.953 -8.555 1.02 1 84.06 311 TRP B C 1
ATOM 4872 O O . TRP B 1 311 ? -23.375 -8.547 -0.14 1 84.06 311 TRP B O 1
ATOM 4882 N N . LYS B 1 312 ? -23.766 -8.508 2.016 1 75.69 312 LYS B N 1
ATOM 4883 C CA . LYS B 1 312 ? -25.188 -8.266 1.807 1 75.69 312 LYS B CA 1
ATOM 4884 C C . LYS B 1 312 ? -25.422 -6.93 1.102 1 75.69 312 LYS B C 1
ATOM 4886 O O . LYS B 1 312 ? -26.25 -6.836 0.193 1 75.69 312 LYS B O 1
ATOM 4891 N N . GLY B 1 313 ? -24.641 -6.004 1.489 1 65.31 313 GLY B N 1
ATOM 4892 C CA . GLY B 1 313 ? -24.719 -4.711 0.829 1 65.31 313 GLY B CA 1
ATOM 4893 C C . GLY B 1 313 ? -24.188 -4.738 -0.595 1 65.31 313 GLY B C 1
ATOM 4894 O O . GLY B 1 313 ? -24.781 -4.137 -1.492 1 65.31 313 GLY B O 1
ATOM 4895 N N . ALA B 1 314 ? -23.141 -5.539 -0.734 1 65.12 314 ALA B N 1
ATOM 4896 C CA . ALA B 1 314 ? -22.531 -5.637 -2.061 1 65.12 314 ALA B CA 1
ATOM 4897 C C . ALA B 1 314 ? -23.469 -6.355 -3.035 1 65.12 314 ALA B C 1
ATOM 4899 O O . ALA B 1 314 ? -23.594 -5.949 -4.191 1 65.12 314 ALA B O 1
ATOM 4900 N N . ARG B 1 315 ? -24.031 -7.371 -2.598 1 63.94 315 ARG B N 1
ATOM 4901 C CA . ARG B 1 315 ? -24.969 -8.125 -3.432 1 63.94 315 ARG B CA 1
ATOM 4902 C C . ARG B 1 315 ? -26.156 -7.273 -3.83 1 63.94 315 ARG B C 1
ATOM 4904 O O . ARG B 1 315 ? -26.625 -7.336 -4.969 1 63.94 315 ARG B O 1
ATOM 4911 N N . GLU B 1 316 ? -26.5 -6.48 -2.826 1 60.94 316 GLU B N 1
ATOM 4912 C CA . GLU B 1 316 ? -27.578 -5.562 -3.152 1 60.94 316 GLU B CA 1
ATOM 4913 C C . GLU B 1 316 ? -27.156 -4.559 -4.219 1 60.94 316 GLU B C 1
ATOM 4915 O O . GLU B 1 316 ? -27.922 -4.258 -5.137 1 60.94 316 GLU B O 1
ATOM 4920 N N . LEU B 1 317 ? -25.938 -4.141 -4.039 1 57.5 317 LEU B N 1
ATOM 4921 C CA . LEU B 1 317 ? -25.391 -3.186 -5 1 57.5 317 LEU B CA 1
ATOM 4922 C C . LEU B 1 317 ? -25.203 -3.836 -6.367 1 57.5 317 LEU B C 1
ATOM 4924 O O . LEU B 1 317 ? -25.516 -3.23 -7.395 1 57.5 317 LEU B O 1
ATOM 4928 N N . PHE B 1 318 ? -24.594 -4.984 -6.316 1 53.06 318 PHE B N 1
ATOM 4929 C CA . PHE B 1 318 ? -24.391 -5.707 -7.566 1 53.06 318 PHE B CA 1
ATOM 4930 C C . PHE B 1 318 ? -25.734 -6.066 -8.211 1 53.06 318 PHE B C 1
ATOM 4932 O O . PHE B 1 318 ? -25.875 -5.984 -9.43 1 53.06 318 PHE B O 1
ATOM 4939 N N . ALA B 1 319 ? -26.688 -6.492 -7.418 1 54.72 319 ALA B N 1
ATOM 4940 C CA . ALA B 1 319 ? -28.031 -6.785 -7.906 1 54.72 319 ALA B CA 1
ATOM 4941 C C . ALA B 1 319 ? -28.688 -5.531 -8.477 1 54.72 319 ALA B C 1
ATOM 4943 O O . ALA B 1 319 ? -29.359 -5.59 -9.508 1 54.72 319 ALA B O 1
ATOM 4944 N N . LYS B 1 320 ? -28.484 -4.387 -7.863 1 53.84 320 LYS B N 1
ATOM 4945 C CA . LYS B 1 320 ? -29.062 -3.135 -8.328 1 53.84 320 LYS B CA 1
ATOM 4946 C C . LYS B 1 320 ? -28.438 -2.689 -9.648 1 53.84 320 LYS B C 1
ATOM 4948 O O . LYS B 1 320 ? -29.109 -2.158 -10.523 1 53.84 320 LYS B O 1
ATOM 4953 N N . ARG B 1 321 ? -27.141 -2.855 -9.688 1 50.47 321 ARG B N 1
ATOM 4954 C CA . ARG B 1 321 ? -26.422 -2.465 -10.891 1 50.47 321 ARG B CA 1
ATOM 4955 C C . ARG B 1 321 ? -26.797 -3.354 -12.07 1 50.47 321 ARG B C 1
ATOM 4957 O O . ARG B 1 321 ? -26.797 -2.906 -13.219 1 50.47 321 ARG B O 1
ATOM 4964 N N . GLN B 1 322 ? -27.047 -4.539 -11.797 1 46.5 322 GLN B N 1
ATOM 4965 C CA . GLN B 1 322 ? -27.547 -5.438 -12.828 1 46.5 322 GLN B CA 1
ATOM 4966 C C . GLN B 1 322 ? -28.969 -5.055 -13.266 1 46.5 322 GLN B C 1
ATOM 4968 O O . GLN B 1 322 ? -29.375 -5.336 -14.391 1 46.5 322 GLN B O 1
ATOM 4973 N N . GLN B 1 323 ? -29.688 -4.562 -12.32 1 47.06 323 GLN B N 1
ATOM 4974 C CA . GLN B 1 323 ? -31.047 -4.16 -12.656 1 47.06 323 GLN B CA 1
ATOM 4975 C C . GLN B 1 323 ? -31.078 -2.803 -13.352 1 47.06 323 GLN B C 1
ATOM 4977 O O . GLN B 1 323 ? -32.094 -2.4 -13.914 1 47.06 323 GLN B O 1
ATOM 4982 N N . GLN B 1 324 ? -30.062 -1.96 -13.125 1 41.88 324 GLN B N 1
ATOM 4983 C CA . GLN B 1 324 ? -30.062 -0.685 -13.836 1 41.88 324 GLN B CA 1
ATOM 4984 C C . GLN B 1 324 ? -29.734 -0.874 -15.312 1 41.88 324 GLN B C 1
ATOM 4986 O O . GLN B 1 324 ? -28.75 -1.537 -15.648 1 41.88 324 GLN B O 1
ATOM 4991 N N . PRO B 1 325 ? -30.641 -0.709 -16.203 1 39.16 325 PRO B N 1
ATOM 4992 C CA . PRO B 1 325 ? -30.422 -0.817 -17.656 1 39.16 325 PRO B CA 1
ATOM 4993 C C . PRO B 1 325 ? -29.156 -0.098 -18.125 1 39.16 325 PRO B C 1
ATOM 4995 O O . PRO B 1 325 ? -28.734 0.876 -17.484 1 39.16 325 PRO B O 1
ATOM 4998 N N . PRO B 1 326 ? -28.281 -0.75 -18.875 1 35.06 326 PRO B N 1
ATOM 4999 C CA . PRO B 1 326 ? -27.156 -0.016 -19.453 1 35.06 326 PRO B CA 1
ATOM 5000 C C . PRO B 1 326 ? -27.547 1.378 -19.938 1 35.06 326 PRO B C 1
ATOM 5002 O O . PRO B 1 326 ? -28.609 1.552 -20.547 1 35.06 326 PRO B O 1
ATOM 5005 N N . VAL B 1 327 ? -27.219 2.434 -19.25 1 31.88 327 VAL B N 1
ATOM 5006 C CA . VAL B 1 327 ? -27.5 3.746 -19.828 1 31.88 327 VAL B CA 1
ATOM 5007 C C . VAL B 1 327 ? -27.031 3.777 -21.281 1 31.88 327 VAL B C 1
ATOM 5009 O O . VAL B 1 327 ? -25.844 3.664 -21.562 1 31.88 327 VAL B O 1
ATOM 5012 N N . ILE B 1 328 ? -27.844 3.307 -22.172 1 28.34 328 ILE B N 1
ATOM 5013 C CA . ILE B 1 328 ? -27.719 3.561 -23.594 1 28.34 328 ILE B CA 1
ATOM 5014 C C . ILE B 1 328 ? -27.469 5.051 -23.844 1 28.34 328 ILE B C 1
ATOM 5016 O O . ILE B 1 328 ? -28.297 5.887 -23.453 1 28.34 328 ILE B O 1
ATOM 5020 N N . SER B 1 329 ? -26.156 5.5 -23.859 1 24.88 329 SER B N 1
ATOM 5021 C CA . SER B 1 329 ? -25.922 6.773 -24.531 1 24.88 329 SER B CA 1
ATOM 5022 C C . SER B 1 329 ? -26.75 6.891 -25.812 1 24.88 329 SER B C 1
ATOM 5024 O O . SER B 1 329 ? -26.703 6.008 -26.672 1 24.88 329 SER B O 1
ATOM 5026 N N . SER B 1 330 ? -27.891 7.422 -25.656 1 24.08 330 SER B N 1
ATOM 5027 C CA . SER B 1 330 ? -28.516 7.953 -26.875 1 24.08 330 SER B CA 1
ATOM 5028 C C . SER B 1 330 ? -27.484 8.68 -27.75 1 24.08 330 SER B C 1
ATOM 5030 O O . SER B 1 330 ? -26.766 9.547 -27.266 1 24.08 330 SER B O 1
ATOM 5032 N N . GLN B 1 331 ? -27.234 8.172 -28.984 1 19.55 331 GLN B N 1
ATOM 5033 C CA . GLN B 1 331 ? -27 9.125 -30.062 1 19.55 331 GLN B CA 1
ATOM 5034 C C . GLN B 1 331 ? -28.172 10.102 -30.203 1 19.55 331 GLN B C 1
ATOM 5036 O O . GLN B 1 331 ? -29.328 9.695 -30.125 1 19.55 331 GLN B O 1
#

pLDDT: mean 88.88, std 16.45, range [19.55, 98.94]